Protein AF-A0A8J8E9L4-F1 (afdb_monomer)

Structure (mmCIF, N/CA/C/O backbone):
data_AF-A0A8J8E9L4-F1
#
_entry.id   AF-A0A8J8E9L4-F1
#
loop_
_atom_site.group_PDB
_atom_site.id
_atom_site.type_symbol
_atom_site.label_atom_id
_atom_site.label_alt_id
_atom_site.label_comp_id
_atom_site.label_asym_id
_atom_site.label_entity_id
_atom_site.label_seq_id
_atom_site.pdbx_PDB_ins_code
_atom_site.Cartn_x
_atom_site.Cartn_y
_atom_site.Cartn_z
_atom_site.occupancy
_atom_site.B_iso_or_equiv
_atom_site.auth_seq_id
_atom_site.auth_comp_id
_atom_site.auth_asym_id
_atom_site.auth_atom_id
_atom_site.pdbx_PDB_model_num
ATOM 1 N N . MET A 1 1 ? 10.374 -22.048 -19.621 1.00 51.06 1 MET A N 1
ATOM 2 C CA . MET A 1 1 ? 9.325 -21.232 -20.265 1.00 51.06 1 MET A CA 1
ATOM 3 C C . MET A 1 1 ? 8.017 -21.918 -19.949 1.00 51.06 1 MET A C 1
ATOM 5 O O . MET A 1 1 ? 7.692 -22.909 -20.595 1.00 51.06 1 MET A O 1
ATOM 9 N N . SER A 1 2 ? 7.329 -21.429 -18.918 1.00 46.16 2 SER A N 1
ATOM 10 C CA . SER A 1 2 ? 6.309 -22.203 -18.204 1.00 46.16 2 SER A CA 1
ATOM 11 C C . SER A 1 2 ? 5.172 -22.727 -19.086 1.00 46.16 2 SER A C 1
ATOM 13 O O . SER A 1 2 ? 4.620 -22.001 -19.919 1.00 46.16 2 SER A O 1
ATOM 15 N N . GLY A 1 3 ? 4.795 -23.989 -18.862 1.00 51.12 3 GLY A N 1
ATOM 16 C CA . GLY A 1 3 ? 3.640 -24.654 -19.478 1.00 51.12 3 GLY A CA 1
ATOM 17 C C . GLY A 1 3 ? 2.286 -24.258 -18.875 1.00 51.12 3 GLY A C 1
ATOM 18 O O . GLY A 1 3 ? 1.341 -25.035 -18.948 1.00 51.12 3 GLY A O 1
ATOM 19 N N . ARG A 1 4 ? 2.175 -23.089 -18.225 1.00 62.59 4 ARG A N 1
ATOM 20 C CA . ARG A 1 4 ? 0.913 -22.635 -17.621 1.00 62.59 4 ARG A CA 1
ATOM 21 C C . ARG A 1 4 ? -0.085 -22.228 -18.702 1.00 62.59 4 ARG A C 1
ATOM 23 O O . ARG A 1 4 ? 0.210 -21.355 -19.515 1.00 62.59 4 ARG A O 1
ATOM 30 N N . GLU A 1 5 ? -1.276 -22.817 -18.646 1.00 61.75 5 GLU A N 1
ATOM 31 C CA . GLU A 1 5 ? -2.374 -22.572 -19.590 1.00 61.75 5 GLU A CA 1
ATOM 32 C C . GLU A 1 5 ? -2.906 -21.127 -19.506 1.00 61.75 5 GLU A C 1
ATOM 34 O O . GLU A 1 5 ? -3.254 -20.536 -20.525 1.00 61.75 5 GLU A O 1
ATOM 39 N N . LYS A 1 6 ? -2.878 -20.516 -18.307 1.00 82.75 6 LYS A N 1
ATOM 40 C CA . LYS A 1 6 ? -3.233 -19.106 -18.076 1.00 82.75 6 LYS A CA 1
ATOM 41 C C . LYS A 1 6 ? -2.353 -18.465 -16.999 1.00 82.75 6 LYS A C 1
ATOM 43 O O . LYS A 1 6 ? -2.368 -18.880 -15.842 1.00 82.75 6 LYS A O 1
ATOM 48 N N . ILE A 1 7 ? -1.584 -17.443 -17.371 1.00 89.81 7 ILE A N 1
ATOM 49 C CA . ILE A 1 7 ? -0.640 -16.744 -16.470 1.00 89.81 7 ILE A CA 1
ATOM 50 C C . ILE A 1 7 ? -1.226 -15.472 -15.845 1.00 89.81 7 ILE A C 1
ATOM 52 O O . ILE A 1 7 ? -0.725 -15.003 -14.825 1.00 89.81 7 ILE A O 1
ATOM 56 N N . SER A 1 8 ? -2.253 -14.899 -16.472 1.00 95.44 8 SER A N 1
ATOM 57 C CA . SER A 1 8 ? -2.811 -13.585 -16.161 1.00 95.44 8 SER A CA 1
ATOM 58 C C . SER A 1 8 ? -4.282 -13.542 -16.569 1.00 95.44 8 SER A C 1
ATOM 60 O O . SER A 1 8 ? -4.692 -14.213 -17.512 1.00 95.44 8 SER A O 1
ATOM 62 N N . MET A 1 9 ? -5.099 -12.767 -15.860 1.00 94.31 9 MET A N 1
ATOM 63 C CA . MET A 1 9 ? -6.442 -12.400 -16.314 1.00 94.31 9 MET A CA 1
ATOM 64 C C . MET A 1 9 ? -6.405 -11.246 -17.327 1.00 94.31 9 MET A C 1
ATOM 66 O O . MET A 1 9 ? -7.307 -11.112 -18.153 1.00 94.31 9 MET A O 1
ATOM 70 N N . ASP A 1 10 ? -5.347 -10.440 -17.287 1.00 96.19 10 ASP A N 1
ATOM 71 C CA . ASP A 1 10 ? -5.142 -9.308 -18.176 1.00 96.19 10 ASP A CA 1
ATOM 72 C C . ASP A 1 10 ? -4.486 -9.710 -19.507 1.00 96.19 10 ASP A C 1
ATOM 74 O O . ASP A 1 10 ? -3.372 -10.246 -19.528 1.00 96.19 10 ASP A O 1
ATOM 78 N N . LYS A 1 11 ? -5.158 -9.360 -20.612 1.00 95.12 11 LYS A N 1
ATOM 79 C CA . LYS A 1 11 ? -4.751 -9.661 -21.994 1.00 95.12 11 LYS A CA 1
ATOM 80 C C . LYS A 1 11 ? -3.450 -8.966 -22.403 1.00 95.12 11 LYS A C 1
ATOM 82 O O . LYS A 1 11 ? -2.670 -9.551 -23.151 1.00 95.12 11 LYS A O 1
ATOM 87 N N . ALA A 1 12 ? -3.203 -7.741 -21.927 1.00 96.81 12 ALA A N 1
ATOM 88 C CA . ALA A 1 12 ? -1.974 -7.015 -22.258 1.00 96.81 12 ALA A CA 1
ATOM 89 C C . ALA A 1 12 ? -0.740 -7.736 -21.694 1.00 96.81 12 ALA A C 1
ATOM 91 O O . ALA A 1 12 ? 0.265 -7.908 -22.383 1.00 96.81 12 ALA A O 1
ATOM 92 N N . THR A 1 13 ? -0.850 -8.227 -20.458 1.00 96.25 13 THR A N 1
ATOM 93 C CA . THR A 1 13 ? 0.183 -9.038 -19.804 1.00 96.25 13 THR A CA 1
ATOM 94 C C . THR A 1 13 ? 0.413 -10.364 -20.536 1.00 96.25 13 THR A C 1
ATOM 96 O O . THR A 1 13 ? 1.562 -10.739 -20.765 1.00 96.25 13 THR A O 1
ATOM 99 N N . GLU A 1 14 ? -0.647 -11.063 -20.961 1.00 95.00 14 GLU A N 1
ATOM 100 C CA . GLU A 1 14 ? -0.512 -12.301 -21.750 1.00 95.00 14 GLU A CA 1
ATOM 101 C C . GLU A 1 14 ? 0.207 -12.071 -23.087 1.00 95.00 14 GLU A C 1
ATOM 103 O O . GLU A 1 14 ? 1.055 -12.874 -23.489 1.00 95.00 14 GLU A O 1
ATOM 108 N N . GLU A 1 15 ? -0.098 -10.962 -23.766 1.00 96.12 15 GLU A N 1
ATOM 109 C CA . GLU A 1 15 ? 0.581 -10.571 -24.998 1.00 96.12 15 GLU A CA 1
ATOM 110 C C . GLU A 1 15 ? 2.075 -10.313 -24.765 1.00 96.12 15 GLU A C 1
ATOM 112 O O . GLU A 1 15 ? 2.912 -10.855 -25.492 1.00 96.12 15 GLU A O 1
ATOM 117 N N . MET A 1 16 ? 2.423 -9.536 -23.735 1.00 97.06 16 MET A N 1
ATOM 118 C CA . MET A 1 16 ? 3.823 -9.226 -23.430 1.00 97.06 16 MET A CA 1
ATOM 119 C C . MET A 1 16 ? 4.607 -10.443 -22.952 1.00 97.06 16 MET A C 1
ATOM 121 O O . MET A 1 16 ? 5.779 -10.572 -23.291 1.00 97.06 16 MET A O 1
ATOM 125 N N . PHE A 1 17 ? 3.982 -11.387 -22.253 1.00 92.94 17 PHE A N 1
ATOM 126 C CA . PHE A 1 17 ? 4.651 -12.638 -21.907 1.00 92.94 17 PHE A CA 1
ATOM 127 C C . PHE A 1 17 ? 4.903 -13.527 -23.129 1.00 92.94 17 PHE A C 1
ATOM 129 O O . PHE A 1 17 ? 5.973 -14.122 -23.252 1.00 92.94 17 PHE A O 1
ATOM 136 N N . ARG A 1 18 ? 3.952 -13.616 -24.072 1.00 94.75 18 ARG A N 1
ATOM 137 C CA . ARG A 1 18 ? 4.194 -14.314 -25.348 1.00 94.75 18 ARG A CA 1
ATOM 138 C C . ARG A 1 18 ? 5.379 -13.686 -26.078 1.00 94.75 18 ARG A C 1
ATOM 140 O O . ARG A 1 18 ? 6.279 -14.399 -26.511 1.00 94.75 18 ARG A O 1
ATOM 147 N N . ARG A 1 19 ? 5.419 -12.357 -26.111 1.00 96.50 19 ARG A N 1
ATOM 148 C CA . ARG A 1 19 ? 6.524 -11.600 -26.689 1.00 96.50 19 ARG A CA 1
ATOM 149 C C . ARG A 1 19 ? 7.857 -11.833 -25.970 1.00 96.50 19 ARG A C 1
ATOM 151 O O . ARG A 1 19 ? 8.879 -11.984 -26.630 1.00 96.50 19 ARG A O 1
ATOM 158 N N . ALA A 1 20 ? 7.866 -11.898 -24.640 1.00 96.94 20 ALA A N 1
ATOM 159 C CA . ALA A 1 20 ? 9.065 -12.221 -23.866 1.00 96.94 20 ALA A CA 1
ATOM 160 C C . ALA A 1 20 ? 9.658 -13.568 -24.305 1.00 96.94 20 ALA A C 1
ATOM 162 O O . ALA A 1 20 ? 10.861 -13.669 -24.532 1.00 96.94 20 ALA A O 1
ATOM 163 N N . ARG A 1 21 ? 8.797 -14.571 -24.533 1.00 93.94 21 ARG A N 1
ATOM 164 C CA . ARG A 1 21 ? 9.195 -15.889 -25.052 1.00 93.94 21 ARG A CA 1
ATOM 165 C C . ARG A 1 21 ? 9.747 -15.825 -26.477 1.00 93.94 21 ARG A C 1
ATOM 167 O O . ARG A 1 21 ? 10.783 -16.431 -26.739 1.00 93.94 21 ARG A O 1
ATOM 174 N N . GLU A 1 22 ? 9.109 -15.065 -27.370 1.00 96.06 22 GLU A N 1
ATOM 175 C CA . GLU A 1 22 ? 9.602 -14.817 -28.739 1.00 96.06 22 GLU A CA 1
ATOM 176 C C . GLU A 1 22 ? 11.015 -14.202 -28.725 1.00 96.06 22 GLU A C 1
ATOM 178 O O . GLU A 1 22 ? 11.884 -14.616 -29.490 1.00 96.06 22 GLU A O 1
ATOM 183 N N . LEU A 1 23 ? 11.261 -13.261 -27.807 1.00 96.62 23 LEU A N 1
ATOM 184 C CA . LEU A 1 23 ? 12.542 -12.568 -27.642 1.00 96.62 23 LEU A CA 1
ATOM 185 C C . LEU A 1 23 ? 13.544 -13.309 -26.741 1.00 96.62 23 LEU A C 1
ATOM 187 O O . LEU A 1 23 ? 14.669 -12.839 -26.582 1.00 96.62 23 LEU A O 1
ATOM 191 N N . ARG A 1 24 ? 13.156 -14.450 -26.154 1.00 96.69 24 ARG A N 1
ATOM 192 C CA . ARG A 1 24 ? 13.946 -15.214 -25.168 1.00 96.69 24 ARG A CA 1
ATOM 193 C C . ARG A 1 24 ? 14.390 -14.378 -23.959 1.00 96.69 24 ARG A C 1
ATOM 195 O O . ARG A 1 24 ? 15.477 -14.580 -23.424 1.00 96.69 24 ARG A O 1
ATOM 202 N N . ILE A 1 25 ? 13.537 -13.455 -23.527 1.00 97.50 25 ILE A N 1
ATOM 203 C CA . ILE A 1 25 ? 13.739 -12.634 -22.333 1.00 97.50 25 ILE A CA 1
ATOM 204 C C . ILE A 1 25 ? 13.118 -13.365 -21.144 1.00 97.50 25 ILE A C 1
ATOM 206 O O . ILE A 1 25 ? 11.935 -13.704 -21.164 1.00 97.50 25 ILE A O 1
ATOM 210 N N . GLU A 1 26 ? 13.920 -13.615 -20.113 1.00 97.00 26 GLU A N 1
ATOM 211 C CA . GLU A 1 26 ? 13.447 -14.223 -18.872 1.00 97.00 26 GLU A CA 1
ATOM 212 C C . GLU A 1 26 ? 12.568 -13.244 -18.082 1.00 97.00 26 GLU A C 1
ATOM 214 O O . GLU A 1 26 ? 12.940 -12.091 -17.874 1.00 97.00 26 GLU A O 1
ATOM 219 N N . THR A 1 27 ? 11.425 -13.723 -17.590 1.00 97.06 27 THR A N 1
ATOM 220 C CA . THR A 1 27 ? 10.515 -12.948 -16.735 1.00 97.06 27 THR A CA 1
ATOM 221 C C . THR A 1 27 ? 10.414 -13.534 -15.327 1.00 97.06 27 THR A C 1
ATOM 223 O O . THR A 1 27 ? 10.886 -14.639 -15.041 1.00 97.06 27 THR A O 1
ATOM 226 N N . VAL A 1 28 ? 9.716 -12.834 -14.433 1.00 96.81 28 VAL A N 1
ATOM 227 C CA . VAL A 1 28 ? 9.397 -13.299 -13.077 1.00 96.81 28 VAL A CA 1
ATOM 228 C C . VAL A 1 28 ? 8.748 -14.689 -13.037 1.00 96.81 28 VAL A C 1
ATOM 230 O O . VAL A 1 28 ? 9.019 -15.458 -12.113 1.00 96.81 28 VAL A O 1
ATOM 233 N N . TRP A 1 29 ? 7.937 -15.060 -14.035 1.00 95.50 29 TRP A N 1
ATOM 234 C CA . TRP A 1 29 ? 7.318 -16.390 -14.086 1.00 95.50 29 TRP A CA 1
ATOM 235 C C . TRP A 1 29 ? 8.313 -17.489 -14.456 1.00 95.50 29 TRP A C 1
ATOM 237 O O . TRP A 1 29 ? 8.244 -18.577 -13.886 1.00 95.50 29 TRP A O 1
ATOM 247 N N . ASP A 1 30 ? 9.259 -17.210 -15.353 1.00 95.56 30 ASP A N 1
ATOM 248 C CA . ASP A 1 30 ? 10.337 -18.146 -15.685 1.00 95.56 30 ASP A CA 1
ATOM 249 C C . ASP A 1 30 ? 11.270 -18.342 -14.481 1.00 95.56 30 ASP A C 1
ATOM 251 O O . ASP A 1 30 ? 11.644 -19.469 -14.153 1.00 95.56 30 ASP A O 1
ATOM 255 N N . ARG A 1 31 ? 11.575 -17.259 -13.753 1.00 97.31 31 ARG A N 1
ATOM 256 C CA . ARG A 1 31 ? 12.341 -17.332 -12.500 1.00 97.31 31 ARG A CA 1
ATOM 257 C C . ARG A 1 31 ? 11.603 -18.121 -11.421 1.00 97.31 31 ARG A C 1
ATOM 259 O O . ARG A 1 31 ? 12.235 -18.895 -10.707 1.00 97.31 31 ARG A O 1
ATOM 266 N N . LEU A 1 32 ? 10.280 -17.975 -11.306 1.00 96.44 32 LEU A N 1
ATOM 267 C CA . LEU A 1 32 ? 9.481 -18.787 -10.384 1.00 96.44 32 LEU A CA 1
ATOM 268 C C . LEU A 1 32 ? 9.516 -20.273 -10.762 1.00 96.44 32 LEU A C 1
ATOM 270 O O . LEU A 1 32 ? 9.676 -21.103 -9.874 1.00 96.44 32 LEU A O 1
ATOM 274 N N . GLU A 1 33 ? 9.381 -20.609 -12.047 1.00 95.19 33 GLU A N 1
ATOM 275 C CA . GLU A 1 33 ? 9.470 -21.992 -12.536 1.00 95.19 33 GLU A CA 1
ATOM 276 C C . GLU A 1 33 ? 10.820 -22.622 -12.157 1.00 95.19 33 GLU A C 1
ATOM 278 O O . GLU A 1 33 ? 10.853 -23.712 -11.593 1.00 95.19 33 GLU A O 1
ATOM 283 N N . LYS A 1 34 ? 11.928 -21.895 -12.350 1.00 96.88 34 LYS A N 1
ATOM 284 C CA . LYS A 1 34 ? 13.275 -22.343 -11.946 1.00 96.88 34 LYS A CA 1
ATOM 285 C C . LYS A 1 34 ? 13.445 -22.525 -10.435 1.00 96.88 34 LYS A C 1
ATOM 287 O O . LYS A 1 34 ? 14.305 -23.285 -10.005 1.00 96.88 34 LYS A O 1
ATOM 292 N N . GLN A 1 35 ? 12.653 -21.822 -9.630 1.00 97.69 35 GLN A N 1
ATOM 293 C CA . GLN A 1 35 ? 12.654 -21.940 -8.170 1.00 97.69 35 GLN A CA 1
ATOM 294 C C . GLN A 1 35 ? 11.790 -23.107 -7.665 1.00 97.69 35 GLN A C 1
ATOM 296 O O . GLN A 1 35 ? 11.751 -23.346 -6.458 1.00 97.69 35 GLN A O 1
ATOM 301 N N . GLN A 1 36 ? 11.058 -23.812 -8.538 1.00 95.75 36 GLN A N 1
ATOM 302 C CA . GLN A 1 36 ? 10.194 -24.922 -8.140 1.00 95.75 36 GLN A CA 1
ATOM 303 C C . GLN A 1 36 ? 10.910 -26.286 -8.223 1.00 95.75 36 GLN A C 1
ATOM 305 O O . GLN A 1 36 ? 11.605 -26.548 -9.202 1.00 95.75 36 GLN A O 1
ATOM 310 N N . PRO A 1 37 ? 10.698 -27.184 -7.235 1.00 96.56 37 PRO A N 1
ATOM 311 C CA . PRO A 1 37 ? 9.965 -26.965 -5.983 1.00 96.56 37 PRO A CA 1
ATOM 312 C C . PRO A 1 37 ? 10.749 -26.084 -4.990 1.00 96.56 37 PRO A C 1
ATOM 314 O O . PRO A 1 37 ? 11.925 -26.315 -4.723 1.00 96.56 37 PRO A O 1
ATOM 317 N N . GLN A 1 38 ? 10.073 -25.092 -4.399 1.00 97.56 38 GLN A N 1
ATOM 318 C CA . GLN A 1 38 ? 10.670 -24.218 -3.380 1.00 97.56 38 GLN A CA 1
ATOM 319 C C . GLN A 1 38 ? 10.913 -24.978 -2.060 1.00 97.56 38 GLN A C 1
ATOM 321 O O . GLN A 1 38 ? 10.255 -25.978 -1.770 1.00 97.56 38 GLN A O 1
ATOM 326 N N . CYS A 1 39 ? 11.818 -24.472 -1.213 1.00 97.56 39 CYS A N 1
ATOM 327 C CA . CYS A 1 39 ? 12.149 -25.082 0.081 1.00 97.56 39 CYS A CA 1
ATOM 328 C C . CYS A 1 39 ? 10.927 -25.203 1.016 1.00 97.56 39 CYS A C 1
ATOM 330 O O . CYS A 1 39 ? 10.389 -24.198 1.488 1.00 97.56 39 CYS A O 1
ATOM 332 N N . GLY A 1 40 ? 10.546 -26.438 1.363 1.00 96.62 40 GLY A N 1
ATOM 333 C CA . GLY A 1 40 ? 9.404 -26.719 2.242 1.00 96.62 40 GLY A CA 1
ATOM 334 C C . GLY A 1 40 ? 9.537 -26.140 3.656 1.00 96.62 40 GLY A C 1
ATOM 335 O O . GLY A 1 40 ? 8.565 -25.621 4.196 1.00 96.62 40 GLY A O 1
ATOM 336 N N . TYR A 1 41 ? 10.741 -26.137 4.245 1.00 97.81 41 TYR A N 1
ATOM 337 C CA . TYR A 1 41 ? 10.963 -25.532 5.568 1.00 97.81 41 TYR A CA 1
ATOM 338 C C . TYR A 1 41 ? 10.712 -24.022 5.560 1.00 97.81 41 TYR A C 1
ATOM 340 O O . TYR A 1 41 ? 10.132 -23.499 6.506 1.00 97.81 41 TYR A O 1
ATOM 348 N N . GLY A 1 42 ? 11.127 -23.328 4.494 1.00 97.00 42 GLY A N 1
ATOM 349 C CA . GLY A 1 42 ? 10.878 -21.896 4.329 1.00 97.00 42 GLY A CA 1
ATOM 350 C C . GLY A 1 42 ? 9.392 -21.597 4.138 1.00 97.00 42 GLY A C 1
ATOM 351 O O . GLY A 1 42 ? 8.857 -20.723 4.810 1.00 97.00 42 GLY A O 1
ATOM 352 N N . LEU A 1 43 ? 8.704 -22.380 3.299 1.00 96.56 43 LEU A N 1
ATOM 353 C CA . LEU A 1 43 ? 7.259 -22.246 3.075 1.00 96.56 43 LEU A CA 1
ATOM 354 C C . LEU A 1 43 ? 6.424 -22.475 4.344 1.00 96.56 43 LEU A C 1
ATOM 356 O O . LEU A 1 43 ? 5.364 -21.878 4.486 1.00 96.56 43 LEU A O 1
ATOM 360 N N . LEU A 1 44 ? 6.896 -23.318 5.266 1.00 97.62 44 LEU A N 1
ATOM 361 C CA . LEU A 1 44 ? 6.241 -23.570 6.554 1.00 97.62 44 LEU A CA 1
ATOM 362 C C . LEU A 1 44 ? 6.691 -22.609 7.670 1.00 97.62 44 LEU A C 1
ATOM 364 O O . LEU A 1 44 ? 6.112 -22.644 8.753 1.00 97.62 44 LEU A O 1
ATOM 368 N N . GLY A 1 45 ? 7.721 -21.786 7.441 1.00 97.94 45 GLY A N 1
ATOM 369 C CA . GLY A 1 45 ? 8.308 -20.907 8.461 1.00 97.94 45 GLY A CA 1
ATOM 370 C C . GLY A 1 45 ? 9.209 -21.608 9.483 1.00 97.94 45 GLY A C 1
ATOM 371 O O . GLY A 1 45 ? 9.526 -21.025 10.513 1.00 97.94 45 GLY A O 1
ATOM 372 N N . LEU A 1 46 ? 9.641 -22.844 9.217 1.00 98.12 46 LEU A N 1
ATOM 373 C CA . LEU A 1 46 ? 10.379 -23.720 10.144 1.00 98.12 46 LEU A CA 1
ATOM 374 C C . LEU A 1 46 ? 11.910 -23.619 10.035 1.00 98.12 46 LEU A C 1
ATOM 376 O O . LEU A 1 46 ? 12.624 -24.469 10.571 1.00 98.12 46 LEU A O 1
ATOM 380 N N . CYS A 1 47 ? 12.425 -22.616 9.324 1.00 98.25 47 CYS A N 1
ATOM 381 C CA . CYS A 1 47 ? 13.855 -22.330 9.211 1.00 98.25 47 CYS A CA 1
ATOM 382 C C . CYS A 1 47 ? 14.201 -21.066 10.014 1.00 98.25 47 CYS A C 1
ATOM 384 O O . CYS A 1 47 ? 13.534 -20.045 9.862 1.00 98.25 47 CYS A O 1
ATOM 386 N N . CYS A 1 48 ? 15.236 -21.124 10.856 1.00 98.62 48 CYS A N 1
ATOM 387 C CA . CYS A 1 48 ? 15.730 -19.990 11.642 1.00 98.62 48 CYS A CA 1
ATOM 388 C C . CYS A 1 48 ? 17.194 -19.692 11.307 1.00 98.62 48 CYS A C 1
ATOM 390 O O . CYS A 1 48 ? 18.036 -20.595 11.332 1.00 98.62 48 CYS A O 1
ATOM 392 N N . GLN A 1 49 ? 17.491 -18.415 11.051 1.00 98.19 49 GLN A N 1
ATOM 393 C CA . GLN A 1 49 ? 18.824 -17.912 10.694 1.00 98.19 49 GLN A CA 1
ATOM 394 C C . GLN A 1 49 ? 19.271 -16.744 11.591 1.00 98.19 49 GLN A C 1
ATOM 396 O O . GLN A 1 49 ? 20.146 -15.968 11.227 1.00 98.19 49 GLN A O 1
ATOM 401 N N . ASN A 1 50 ? 18.688 -16.610 12.785 1.00 98.44 50 ASN A N 1
ATOM 402 C CA . ASN A 1 50 ? 18.910 -15.437 13.639 1.00 98.44 50 ASN A CA 1
ATOM 403 C C . ASN A 1 50 ? 20.255 -15.462 14.400 1.00 98.44 50 ASN A C 1
ATOM 405 O O . ASN A 1 50 ? 20.523 -14.536 15.159 1.00 98.44 50 ASN A O 1
ATOM 409 N N . CYS A 1 51 ? 21.082 -16.507 14.253 1.00 98.38 51 CYS A N 1
ATOM 410 C CA . CYS A 1 51 ? 22.424 -16.592 14.842 1.00 98.38 51 CYS A CA 1
ATOM 411 C C . CYS A 1 51 ? 23.314 -17.613 14.105 1.00 98.38 51 CYS A C 1
ATOM 413 O O . CYS A 1 51 ? 22.815 -18.472 13.375 1.00 98.38 51 CYS A O 1
ATOM 415 N N . MET A 1 52 ? 24.624 -17.567 14.364 1.00 98.25 52 MET A N 1
ATOM 416 C CA . MET A 1 52 ? 25.637 -18.409 13.703 1.00 98.25 52 MET A CA 1
ATOM 417 C C . MET A 1 52 ? 25.725 -19.855 14.223 1.00 98.25 52 MET A C 1
ATOM 419 O O . MET A 1 52 ? 26.462 -20.650 13.658 1.00 98.25 52 MET A O 1
ATOM 423 N N . MET A 1 53 ? 24.969 -20.228 15.266 1.00 98.38 53 MET A N 1
ATOM 424 C CA . MET A 1 53 ? 24.804 -21.647 15.634 1.00 98.38 53 MET A CA 1
ATOM 425 C C . MET A 1 53 ? 23.921 -22.406 14.629 1.00 98.38 53 MET A C 1
ATOM 427 O O . MET A 1 53 ? 23.937 -23.633 14.591 1.00 98.38 53 MET A O 1
ATOM 431 N N . GLY A 1 54 ? 23.082 -21.680 13.880 1.00 96.50 54 GLY A N 1
ATOM 432 C CA . GLY A 1 54 ? 22.246 -22.227 12.816 1.00 96.50 54 GLY A CA 1
ATOM 433 C C . GLY A 1 54 ? 22.990 -22.371 11.477 1.00 96.50 54 GLY A C 1
ATOM 434 O O . GLY A 1 54 ? 24.216 -22.369 11.452 1.00 96.50 54 GLY A O 1
ATOM 435 N N . PRO A 1 55 ? 22.260 -22.475 10.347 1.00 97.56 55 PRO A N 1
ATOM 436 C CA . PRO A 1 55 ? 20.802 -22.413 10.231 1.00 97.56 55 PRO A CA 1
ATOM 437 C C . PRO A 1 55 ? 20.113 -23.626 10.873 1.00 97.56 55 PRO A C 1
ATOM 439 O O . PRO A 1 55 ? 20.501 -24.770 10.656 1.00 97.56 55 PRO A O 1
ATOM 442 N N . CYS A 1 56 ? 19.056 -23.383 11.651 1.00 98.50 56 CYS A N 1
ATOM 443 C CA . CYS A 1 56 ? 18.249 -24.446 12.259 1.00 98.50 56 CYS A CA 1
ATOM 444 C C . CYS A 1 56 ? 17.001 -24.718 11.412 1.00 98.50 56 CYS A C 1
ATOM 446 O O . CYS A 1 56 ? 16.327 -23.779 10.994 1.00 98.50 56 CYS A O 1
ATOM 448 N N . ARG A 1 57 ? 16.654 -25.993 11.212 1.00 98.12 57 ARG A N 1
ATOM 449 C CA . ARG A 1 57 ? 15.397 -26.432 10.583 1.00 98.12 57 ARG A CA 1
ATOM 450 C C . ARG A 1 57 ? 14.645 -27.312 11.564 1.00 98.12 57 ARG A C 1
ATOM 452 O O . ARG A 1 57 ? 15.272 -28.188 12.142 1.00 98.12 57 ARG A O 1
ATOM 459 N N . ILE A 1 58 ? 13.342 -27.108 11.728 1.00 97.88 58 ILE A N 1
ATOM 460 C CA . ILE A 1 58 ? 12.497 -27.983 12.554 1.00 97.88 58 ILE A CA 1
ATOM 461 C C . ILE A 1 58 ? 11.771 -28.982 11.662 1.00 97.88 58 ILE A C 1
ATOM 463 O O . ILE A 1 58 ? 11.211 -28.603 10.633 1.00 97.88 58 ILE A O 1
ATOM 467 N N . ASN A 1 59 ? 11.781 -30.257 12.045 1.00 95.69 59 ASN A N 1
ATOM 468 C CA . ASN A 1 59 ? 11.093 -31.306 11.303 1.00 95.69 59 ASN A CA 1
ATOM 469 C C . ASN A 1 59 ? 9.559 -31.149 11.433 1.00 95.69 59 ASN A C 1
ATOM 471 O O . ASN A 1 59 ? 9.034 -31.263 12.543 1.00 95.69 59 ASN A O 1
ATOM 475 N N . PRO A 1 60 ? 8.815 -30.924 10.330 1.00 90.94 60 PRO A N 1
ATOM 476 C CA . PRO A 1 60 ? 7.364 -30.732 10.385 1.00 90.94 60 PRO A CA 1
ATOM 477 C C . PRO A 1 60 ? 6.578 -32.012 10.714 1.00 90.94 60 PRO A C 1
ATOM 479 O O . PRO A 1 60 ? 5.402 -31.928 11.060 1.00 90.94 60 PRO A O 1
ATOM 482 N N . PHE A 1 61 ? 7.199 -33.193 10.613 1.00 90.44 61 PHE A N 1
ATOM 483 C CA . PHE A 1 61 ? 6.541 -34.497 10.766 1.00 90.44 61 PHE A CA 1
ATOM 484 C C . PHE A 1 61 ? 6.625 -35.071 12.190 1.00 90.44 61 PHE A C 1
ATOM 486 O O . PHE A 1 61 ? 6.282 -36.228 12.413 1.00 90.44 61 PHE A O 1
ATOM 493 N N . GLY A 1 62 ? 7.095 -34.287 13.165 1.00 80.25 62 GLY A N 1
ATOM 494 C CA . GLY A 1 62 ? 7.175 -34.708 14.569 1.00 80.25 62 GLY A CA 1
ATOM 495 C C . GLY A 1 62 ? 8.376 -35.596 14.919 1.00 80.25 62 GLY A C 1
ATOM 496 O O . GLY A 1 62 ? 8.506 -36.001 16.075 1.00 80.25 62 GLY A O 1
ATOM 497 N N . GLY A 1 63 ? 9.267 -35.868 13.959 1.00 88.56 63 GLY A N 1
ATOM 498 C CA . GLY A 1 63 ? 10.588 -36.459 14.200 1.00 88.56 63 GLY A CA 1
ATOM 499 C C . GLY A 1 63 ? 11.622 -35.430 14.677 1.00 88.56 63 GLY A C 1
ATOM 500 O O . GLY A 1 63 ? 11.306 -34.255 14.861 1.00 88.56 63 GLY A O 1
ATOM 501 N N . GLU A 1 64 ? 12.872 -35.856 14.854 1.00 93.69 64 GLU A N 1
ATOM 502 C CA . GLU A 1 64 ? 13.982 -34.930 15.113 1.00 93.69 64 GLU A CA 1
ATOM 503 C C . GLU A 1 64 ? 14.430 -34.205 13.824 1.00 93.69 64 GLU A C 1
ATOM 505 O O . GLU A 1 64 ? 14.255 -34.741 12.721 1.00 93.69 64 GLU A O 1
ATOM 510 N N . PRO A 1 65 ? 15.012 -32.994 13.926 1.00 95.69 65 PRO A N 1
ATOM 511 C CA . PRO A 1 65 ? 15.124 -32.169 15.135 1.00 95.69 65 PRO A CA 1
ATOM 512 C C . PRO A 1 65 ? 13.816 -31.424 15.471 1.00 95.69 65 PRO A C 1
ATOM 514 O O . PRO A 1 65 ? 13.199 -30.802 14.601 1.00 95.69 65 PRO A O 1
ATOM 517 N N . LYS A 1 66 ? 13.417 -31.438 16.752 1.00 96.38 66 LYS A N 1
ATOM 518 C CA . LYS A 1 66 ? 12.223 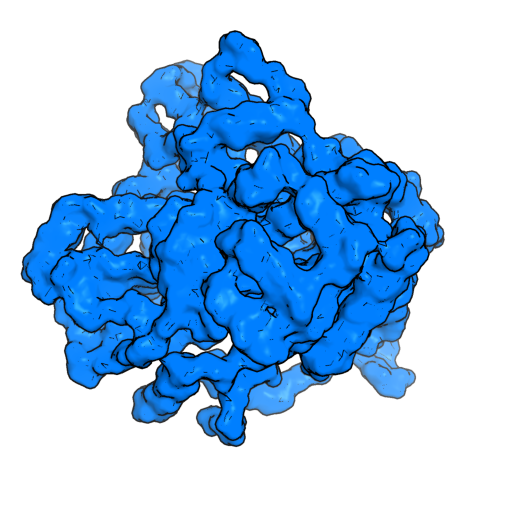-30.714 17.260 1.00 96.38 66 LYS A CA 1
ATOM 519 C C . LYS A 1 66 ? 12.497 -29.285 17.733 1.00 96.38 66 LYS A C 1
ATOM 521 O O . LYS A 1 66 ? 11.565 -28.502 17.926 1.00 96.38 66 LYS A O 1
ATOM 526 N N . LYS A 1 67 ? 13.768 -28.951 17.956 1.00 98.06 67 LYS A N 1
ATOM 527 C CA . LYS A 1 67 ? 14.233 -27.648 18.443 1.00 98.06 67 LYS A CA 1
ATOM 528 C C . LYS A 1 67 ? 15.459 -27.198 17.655 1.00 98.06 67 LYS A C 1
ATOM 530 O O . LYS A 1 67 ? 16.211 -28.024 17.144 1.00 98.06 67 LYS A O 1
ATOM 535 N N . GLY A 1 68 ? 15.666 -25.886 17.572 1.00 98.12 68 GLY A N 1
ATOM 536 C CA . GLY A 1 68 ? 16.951 -25.329 17.152 1.00 98.12 68 GLY A CA 1
ATOM 537 C C . GLY A 1 68 ? 18.026 -25.537 18.223 1.00 98.12 68 GLY A C 1
ATOM 538 O O . GLY A 1 68 ? 17.710 -25.912 19.351 1.00 98.12 68 GLY A O 1
ATOM 539 N N . VAL A 1 69 ? 19.284 -25.222 17.900 1.00 98.56 69 VAL A N 1
ATOM 540 C CA . VAL A 1 69 ? 20.429 -25.379 18.825 1.00 98.56 69 VAL A CA 1
ATOM 541 C C . VAL A 1 69 ? 20.204 -24.640 20.151 1.00 98.56 69 VAL A C 1
ATOM 543 O O . VAL A 1 69 ? 20.473 -25.182 21.214 1.00 98.56 69 VAL A O 1
ATOM 546 N N . CYS A 1 70 ? 19.618 -23.439 20.110 1.00 98.12 70 CYS A N 1
ATOM 547 C CA . CYS A 1 70 ? 19.292 -22.657 21.309 1.00 98.12 70 CYS A CA 1
ATOM 548 C C . CYS A 1 70 ? 18.040 -23.153 22.067 1.00 98.12 70 CYS A C 1
ATOM 550 O O . CYS A 1 70 ? 17.540 -22.457 22.944 1.00 98.12 70 CYS A O 1
ATOM 552 N N . GLY A 1 71 ? 17.446 -24.280 21.666 1.00 98.25 71 GLY A N 1
ATOM 553 C CA . GLY A 1 71 ? 16.229 -24.832 22.265 1.00 98.25 71 GLY A CA 1
ATOM 554 C C . GLY A 1 71 ? 14.906 -24.254 21.744 1.00 98.25 71 GLY A C 1
ATOM 555 O O . GLY A 1 71 ? 13.847 -24.689 22.196 1.00 98.25 71 GLY A O 1
ATOM 556 N N . ALA A 1 72 ? 14.924 -23.316 20.790 1.00 98.44 72 ALA A N 1
ATOM 557 C CA . ALA A 1 72 ? 13.697 -22.724 20.253 1.00 98.44 72 ALA A CA 1
ATOM 558 C C . ALA A 1 72 ? 12.848 -23.741 19.473 1.00 98.44 72 ALA A C 1
ATOM 560 O O . ALA A 1 72 ? 13.375 -24.480 18.639 1.00 98.44 72 ALA A O 1
ATOM 561 N N . THR A 1 73 ? 11.538 -23.744 19.723 1.00 97.94 73 THR A N 1
ATOM 562 C CA . THR A 1 73 ? 10.561 -24.638 19.084 1.00 97.94 73 THR A CA 1
ATOM 563 C C . THR A 1 73 ? 10.097 -24.107 17.724 1.00 97.94 73 THR A C 1
ATOM 565 O O . THR A 1 73 ? 10.432 -22.984 17.333 1.00 97.94 73 THR A O 1
ATOM 568 N N . ALA A 1 74 ? 9.293 -24.907 17.012 1.00 98.19 74 ALA A N 1
ATOM 569 C CA . ALA A 1 74 ? 8.600 -24.485 15.795 1.00 98.19 74 ALA A CA 1
ATOM 570 C C . ALA A 1 74 ? 7.811 -23.181 15.999 1.00 98.19 74 ALA A C 1
ATOM 572 O O . ALA A 1 74 ? 8.021 -22.233 15.248 1.00 98.19 74 ALA A O 1
ATOM 573 N N . ASP A 1 75 ? 6.972 -23.101 17.037 1.00 98.38 75 ASP A N 1
ATOM 574 C CA . ASP A 1 75 ? 6.122 -21.930 17.282 1.00 98.38 75 ASP A CA 1
ATOM 575 C C . ASP A 1 75 ? 6.946 -20.672 17.578 1.00 98.38 75 ASP A C 1
ATOM 577 O O . ASP A 1 75 ? 6.680 -19.615 17.011 1.00 98.38 75 ASP A O 1
ATOM 581 N N . THR A 1 76 ? 8.011 -20.782 18.378 1.00 98.56 76 THR A N 1
ATOM 582 C CA . THR A 1 76 ? 8.918 -19.656 18.642 1.00 98.56 76 THR A CA 1
ATOM 583 C C . THR A 1 76 ? 9.651 -19.199 17.375 1.00 98.56 76 THR A C 1
ATOM 585 O O . THR A 1 76 ? 9.884 -18.009 17.179 1.00 98.56 76 THR A O 1
ATOM 588 N N . ILE A 1 77 ? 10.083 -20.120 16.508 1.00 98.81 77 ILE A N 1
ATOM 589 C CA . ILE A 1 77 ? 10.737 -19.763 15.236 1.00 98.81 77 ILE A CA 1
ATOM 590 C C . ILE A 1 77 ? 9.741 -19.071 14.304 1.00 98.81 77 ILE A C 1
ATOM 592 O O . ILE A 1 77 ? 10.033 -17.990 13.798 1.00 98.81 77 ILE A O 1
ATOM 596 N N . VAL A 1 78 ? 8.555 -19.651 14.137 1.00 98.81 78 VAL A N 1
ATOM 597 C CA . VAL A 1 78 ? 7.514 -19.126 13.254 1.00 98.81 78 VAL A CA 1
ATOM 598 C C . VAL A 1 78 ? 7.028 -17.753 13.717 1.00 98.81 78 VAL A C 1
ATOM 600 O O . VAL A 1 78 ? 6.952 -16.840 12.900 1.00 98.81 78 VAL A O 1
ATOM 603 N N . ALA A 1 79 ? 6.771 -17.563 15.015 1.00 98.81 79 ALA A N 1
ATOM 604 C CA . ALA A 1 79 ? 6.342 -16.274 15.555 1.00 98.81 79 ALA A CA 1
ATOM 605 C C . ALA A 1 79 ? 7.413 -15.185 15.376 1.00 98.81 79 ALA A C 1
ATOM 607 O O . ALA A 1 79 ? 7.087 -14.060 15.005 1.00 98.81 79 ALA A O 1
ATOM 608 N N . ARG A 1 80 ? 8.702 -15.515 15.561 1.00 98.88 80 ARG A N 1
ATOM 609 C CA . ARG A 1 80 ? 9.799 -14.563 15.316 1.00 98.88 80 ARG A CA 1
ATOM 610 C C . ARG A 1 80 ? 9.933 -14.205 13.840 1.00 98.88 80 ARG A C 1
ATOM 612 O O . ARG A 1 80 ? 10.130 -13.036 13.522 1.00 98.88 80 ARG A O 1
ATOM 619 N N . ASN A 1 81 ? 9.818 -15.192 12.953 1.00 98.81 81 ASN A N 1
ATOM 620 C CA . ASN A 1 81 ? 9.852 -14.968 11.510 1.00 98.81 81 ASN A CA 1
ATOM 621 C C . ASN A 1 81 ? 8.689 -14.063 11.078 1.00 98.81 81 ASN A C 1
ATOM 623 O O . ASN A 1 81 ? 8.914 -13.077 10.383 1.00 98.81 81 ASN A O 1
ATOM 627 N N . PHE A 1 82 ? 7.474 -14.336 11.564 1.00 98.75 82 PHE A N 1
ATOM 628 C CA . PHE A 1 82 ? 6.300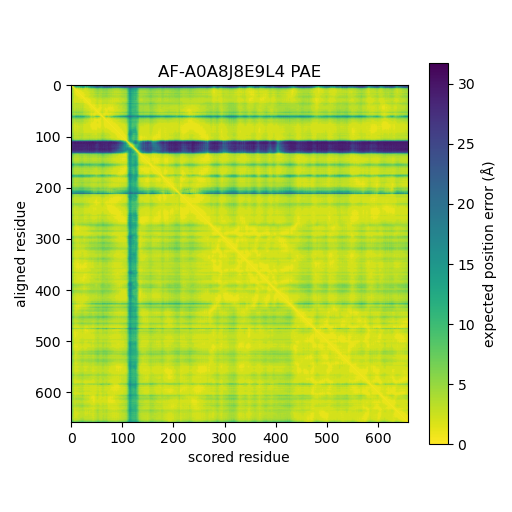 -13.504 11.304 1.00 98.75 82 PHE A CA 1
ATOM 629 C C . PHE A 1 82 ? 6.485 -12.068 11.817 1.00 98.75 82 PHE A C 1
ATOM 631 O O . PHE A 1 82 ? 6.278 -11.122 11.060 1.00 98.75 82 PHE A O 1
ATOM 638 N N . LEU A 1 83 ? 6.955 -11.893 13.059 1.00 98.88 83 LEU A N 1
ATOM 639 C CA . LEU A 1 83 ? 7.212 -10.569 13.630 1.00 98.88 83 LEU A CA 1
ATOM 640 C C . LEU A 1 83 ? 8.262 -9.786 12.825 1.00 98.88 83 LEU A C 1
ATOM 642 O O . LEU A 1 83 ? 8.085 -8.592 12.603 1.00 98.88 83 LEU A O 1
ATOM 646 N N . ARG A 1 84 ? 9.328 -10.437 12.335 1.00 98.81 84 ARG A N 1
ATOM 647 C CA . ARG A 1 84 ? 10.313 -9.774 11.460 1.00 98.81 84 ARG A CA 1
ATOM 648 C C . ARG A 1 84 ? 9.709 -9.325 10.132 1.00 98.81 84 ARG A C 1
ATOM 650 O O . ARG A 1 84 ? 10.017 -8.222 9.699 1.00 98.81 84 ARG A O 1
ATOM 657 N N . MET A 1 85 ? 8.827 -10.124 9.528 1.00 98.75 85 MET A N 1
ATOM 658 C CA . MET A 1 85 ? 8.121 -9.722 8.304 1.00 98.75 85 MET A CA 1
ATOM 659 C C . MET A 1 85 ? 7.205 -8.516 8.553 1.00 98.75 85 MET A C 1
ATOM 661 O O . MET A 1 85 ? 7.191 -7.580 7.760 1.00 98.75 85 MET A O 1
ATOM 665 N N . VAL A 1 86 ? 6.470 -8.495 9.671 1.00 98.88 86 VAL A N 1
ATOM 666 C CA . VAL A 1 86 ? 5.653 -7.330 10.055 1.00 98.88 86 VAL A CA 1
ATOM 667 C C . VAL A 1 86 ? 6.538 -6.104 10.289 1.00 98.88 86 VAL A C 1
ATOM 669 O O . VAL A 1 86 ? 6.241 -5.037 9.762 1.00 98.88 86 VAL A O 1
ATOM 672 N N . ALA A 1 87 ? 7.655 -6.254 11.006 1.00 98.88 87 ALA A N 1
ATOM 673 C CA . ALA A 1 87 ? 8.586 -5.162 11.280 1.00 98.88 87 ALA A CA 1
ATOM 674 C C . ALA A 1 87 ? 9.231 -4.594 10.007 1.00 98.88 87 ALA A C 1
ATOM 676 O O . ALA A 1 87 ? 9.333 -3.379 9.879 1.00 98.88 87 ALA A O 1
ATOM 677 N N . ALA A 1 88 ? 9.618 -5.441 9.049 1.00 98.81 88 ALA A N 1
ATOM 678 C CA . ALA A 1 88 ? 10.152 -4.998 7.761 1.00 98.81 88 ALA A CA 1
ATOM 679 C C . ALA A 1 88 ? 9.098 -4.249 6.928 1.00 98.81 88 ALA A C 1
ATOM 681 O O . ALA A 1 88 ? 9.391 -3.207 6.341 1.00 98.81 88 ALA A O 1
ATOM 682 N N . GLY A 1 89 ? 7.851 -4.735 6.926 1.00 98.62 89 GLY A N 1
ATOM 683 C CA . GLY A 1 89 ? 6.732 -4.034 6.300 1.00 98.62 89 GLY A CA 1
ATOM 684 C C . GLY A 1 89 ? 6.473 -2.661 6.927 1.00 98.62 89 GLY A C 1
ATOM 685 O O . GLY A 1 89 ? 6.397 -1.668 6.205 1.00 98.62 89 GLY A O 1
ATOM 686 N N . ALA A 1 90 ? 6.414 -2.599 8.259 1.00 98.81 90 ALA A N 1
ATOM 687 C CA . ALA A 1 90 ? 6.242 -1.359 9.010 1.00 98.81 90 ALA A CA 1
ATOM 688 C C . ALA A 1 90 ? 7.410 -0.382 8.800 1.00 98.81 90 ALA A C 1
ATOM 690 O O . ALA A 1 90 ? 7.184 0.814 8.655 1.00 98.81 90 ALA A O 1
ATOM 691 N N . ALA A 1 91 ? 8.651 -0.873 8.725 1.00 98.75 91 ALA A N 1
ATOM 692 C CA . ALA A 1 91 ? 9.830 -0.048 8.465 1.00 98.75 91 ALA A CA 1
ATOM 693 C C . ALA A 1 91 ? 9.776 0.632 7.095 1.00 98.75 91 ALA A C 1
ATOM 695 O O . ALA A 1 91 ? 10.101 1.811 6.984 1.00 98.75 91 ALA A O 1
ATOM 696 N N . ALA A 1 92 ? 9.305 -0.078 6.068 1.00 98.25 92 ALA A N 1
ATOM 697 C CA . ALA A 1 92 ? 9.163 0.487 4.733 1.00 98.25 92 ALA A CA 1
ATOM 698 C C . ALA A 1 92 ? 8.136 1.638 4.683 1.00 98.25 92 ALA A C 1
ATOM 700 O O . ALA A 1 92 ? 8.371 2.634 4.003 1.00 98.25 92 ALA A O 1
ATOM 701 N N . HIS A 1 93 ? 7.020 1.537 5.414 1.00 98.56 93 HIS A N 1
ATOM 702 C CA . HIS A 1 93 ? 6.060 2.642 5.530 1.00 98.56 93 HIS A CA 1
ATOM 703 C C . HIS A 1 93 ? 6.519 3.739 6.504 1.00 98.56 93 HIS A C 1
ATOM 705 O O . HIS A 1 93 ? 6.207 4.908 6.289 1.00 98.56 93 HIS A O 1
ATOM 711 N N . SER A 1 94 ? 7.274 3.383 7.551 1.00 98.31 94 SER A N 1
ATOM 712 C CA . SER A 1 94 ? 7.888 4.341 8.480 1.00 98.31 94 SER A CA 1
ATOM 713 C C . SER A 1 94 ? 8.783 5.315 7.719 1.00 98.31 94 SER A C 1
ATOM 715 O O . SER A 1 94 ? 8.585 6.526 7.788 1.00 98.31 94 SER A O 1
ATOM 717 N N . ASP A 1 95 ? 9.726 4.798 6.931 1.00 96.69 95 ASP A N 1
ATOM 718 C CA . ASP A 1 95 ? 10.690 5.657 6.243 1.00 96.69 95 ASP A CA 1
ATOM 719 C C . ASP A 1 95 ? 10.021 6.558 5.195 1.00 96.69 95 ASP A C 1
ATOM 721 O O . ASP A 1 95 ? 10.316 7.749 5.121 1.00 96.69 95 ASP A O 1
ATOM 725 N N . HIS A 1 96 ? 9.005 6.033 4.500 1.00 96.12 96 HIS A N 1
ATOM 726 C CA . HIS A 1 96 ? 8.140 6.819 3.616 1.00 96.12 96 HIS A CA 1
ATOM 727 C C . HIS A 1 96 ? 7.472 7.978 4.381 1.00 96.12 96 HIS A C 1
ATOM 729 O O . HIS A 1 96 ? 7.620 9.143 4.005 1.00 96.12 96 HIS A O 1
ATOM 735 N N . GLY A 1 97 ? 6.793 7.702 5.500 1.00 97.38 97 GLY A N 1
ATOM 736 C CA . GLY A 1 97 ? 6.173 8.743 6.327 1.00 97.38 97 GLY A CA 1
ATOM 737 C C . GLY A 1 97 ? 7.174 9.780 6.845 1.00 97.38 97 GLY A C 1
ATOM 738 O O . GLY A 1 97 ? 6.873 10.977 6.869 1.00 97.38 97 GLY A O 1
ATOM 739 N N . ARG A 1 98 ? 8.390 9.349 7.197 1.00 96.81 98 ARG A N 1
ATOM 740 C CA . ARG A 1 98 ? 9.470 10.239 7.635 1.00 96.81 98 ARG A CA 1
ATOM 741 C C . ARG A 1 98 ? 9.916 11.170 6.515 1.00 96.81 98 ARG A C 1
ATOM 743 O O . ARG A 1 98 ? 10.024 12.373 6.749 1.00 96.81 98 ARG A O 1
ATOM 750 N N . HIS A 1 99 ? 10.143 10.650 5.308 1.00 94.06 99 HIS A N 1
ATOM 751 C CA . HIS A 1 99 ? 10.527 11.461 4.151 1.00 94.06 99 HIS A CA 1
ATOM 752 C C . HIS A 1 99 ? 9.490 12.544 3.845 1.00 94.06 99 HIS A C 1
ATOM 754 O O . HIS A 1 99 ? 9.855 13.695 3.595 1.00 94.06 99 HIS A O 1
ATOM 760 N N . VAL A 1 100 ? 8.199 12.225 3.946 1.00 95.25 100 VAL A N 1
ATOM 761 C CA . VAL A 1 100 ? 7.122 13.203 3.740 1.00 95.25 100 VAL A CA 1
ATOM 762 C C . VAL A 1 100 ? 7.112 14.261 4.852 1.00 95.25 100 VAL A C 1
ATOM 764 O O . VAL A 1 100 ? 7.028 15.452 4.556 1.00 95.25 100 VAL A O 1
ATOM 767 N N . ALA A 1 101 ? 7.270 13.870 6.122 1.00 95.62 101 ALA A N 1
ATOM 768 C CA . ALA A 1 101 ? 7.343 14.821 7.237 1.00 95.62 101 ALA A CA 1
ATOM 769 C C . ALA A 1 101 ? 8.542 15.783 7.117 1.00 95.62 101 ALA A C 1
ATOM 771 O O . ALA A 1 101 ? 8.407 16.985 7.359 1.00 95.62 101 ALA A O 1
ATOM 772 N N . LEU A 1 102 ? 9.700 15.277 6.683 1.00 93.69 102 LEU A N 1
ATOM 773 C CA . LEU A 1 102 ? 10.885 16.088 6.384 1.00 93.69 102 LEU A CA 1
ATOM 774 C C . LEU A 1 102 ? 10.647 17.024 5.191 1.00 93.69 102 LEU A C 1
ATOM 776 O O . LEU A 1 102 ? 11.036 18.191 5.233 1.00 93.69 102 LEU A O 1
ATOM 780 N N . THR A 1 103 ? 9.956 16.544 4.156 1.00 93.19 103 THR A N 1
ATOM 781 C CA . THR A 1 103 ? 9.581 17.353 2.986 1.00 93.19 103 THR A CA 1
ATOM 782 C C . THR A 1 103 ? 8.629 18.489 3.372 1.00 93.19 103 THR A C 1
ATOM 784 O O . THR A 1 103 ? 8.767 19.598 2.861 1.00 93.19 103 THR A O 1
ATOM 787 N N . LEU A 1 104 ? 7.721 18.274 4.331 1.00 93.56 104 LEU A N 1
ATOM 788 C CA . LEU A 1 104 ? 6.855 19.337 4.849 1.00 93.56 104 LEU A CA 1
ATOM 789 C C . LEU A 1 104 ? 7.646 20.440 5.562 1.00 93.56 104 LEU A C 1
ATOM 791 O O . LEU A 1 104 ? 7.340 21.614 5.374 1.00 93.56 104 LEU A O 1
ATOM 795 N N . LEU A 1 105 ? 8.689 20.096 6.324 1.00 90.75 105 LEU A N 1
ATOM 796 C CA . LEU A 1 105 ? 9.588 21.104 6.903 1.00 90.75 105 LEU A CA 1
ATOM 797 C C . LEU A 1 105 ? 10.367 21.860 5.830 1.00 90.75 105 LEU A C 1
ATOM 799 O O . LEU A 1 105 ? 10.523 23.076 5.932 1.00 90.75 105 LEU A O 1
ATOM 803 N N . LEU A 1 106 ? 10.823 21.155 4.794 1.00 88.88 106 LEU A N 1
ATOM 804 C CA . LEU A 1 106 ? 11.489 21.778 3.658 1.00 88.88 106 LEU A CA 1
ATOM 805 C C . LEU A 1 106 ? 10.559 22.762 2.932 1.00 88.88 106 LEU A C 1
ATOM 807 O O . LEU A 1 106 ? 11.006 23.842 2.555 1.00 88.88 106 LEU A O 1
ATOM 811 N N . ALA A 1 107 ? 9.272 22.442 2.771 1.00 88.88 107 ALA A N 1
ATOM 812 C CA . ALA A 1 107 ? 8.285 23.301 2.107 1.00 88.88 107 ALA A CA 1
ATOM 813 C C . ALA A 1 107 ? 8.048 24.650 2.813 1.00 88.88 107 ALA A C 1
ATOM 815 O O . ALA A 1 107 ? 7.581 25.600 2.193 1.00 88.88 107 ALA A O 1
ATOM 816 N N . VAL A 1 108 ? 8.375 24.749 4.105 1.00 85.06 108 VAL A N 1
ATOM 817 C CA . VAL A 1 108 ? 8.171 25.956 4.930 1.00 85.06 108 VAL A CA 1
ATOM 818 C C . VAL A 1 108 ? 9.474 26.527 5.483 1.00 85.06 108 VAL A C 1
ATOM 820 O O . VAL A 1 108 ? 9.481 27.271 6.471 1.00 85.06 108 VAL A O 1
ATOM 823 N N . LYS A 1 109 ? 10.595 26.163 4.856 1.00 74.00 109 LYS A N 1
ATOM 824 C CA . LYS A 1 109 ? 11.906 26.759 5.105 1.00 74.00 109 LYS A CA 1
ATOM 825 C C . LYS A 1 109 ? 11.873 28.209 4.610 1.00 74.00 109 LYS A C 1
ATOM 827 O O . LYS A 1 109 ? 11.640 28.462 3.433 1.00 74.00 109 LYS A O 1
ATOM 832 N N . GLU A 1 110 ? 12.070 29.164 5.515 1.00 59.31 110 GLU A N 1
ATOM 833 C CA . GLU A 1 110 ? 12.171 30.584 5.161 1.00 59.31 110 GLU A CA 1
ATOM 834 C C . GLU A 1 110 ? 13.504 30.851 4.446 1.00 59.31 110 GLU A C 1
ATOM 836 O O . GLU A 1 110 ? 14.554 30.377 4.881 1.00 59.31 110 GLU A O 1
ATOM 841 N N . ASN A 1 111 ? 13.481 31.653 3.376 1.00 47.09 111 ASN A N 1
ATOM 842 C CA . ASN A 1 111 ? 14.674 32.050 2.609 1.00 47.09 111 ASN A CA 1
ATOM 843 C C . ASN A 1 111 ? 15.568 33.084 3.328 1.00 47.09 111 ASN A C 1
ATOM 845 O O . ASN A 1 111 ? 16.381 33.755 2.696 1.00 47.09 111 ASN A O 1
ATOM 849 N N . GLY A 1 112 ? 15.447 33.236 4.646 1.00 40.22 112 GLY A N 1
ATOM 850 C CA . GLY A 1 112 ? 16.244 34.180 5.422 1.00 40.22 112 GLY A CA 1
ATOM 851 C C . GLY A 1 112 ? 16.244 33.820 6.900 1.00 40.22 112 GLY A C 1
ATOM 852 O O . GLY A 1 112 ? 15.206 33.886 7.545 1.00 40.22 112 GLY A O 1
ATOM 853 N N . GLY A 1 113 ? 17.412 33.444 7.431 1.00 37.47 113 GLY A N 1
ATOM 854 C CA . GLY A 1 113 ? 17.594 33.189 8.865 1.00 37.47 113 GLY A CA 1
ATOM 855 C C . GLY A 1 113 ? 18.582 32.076 9.231 1.00 37.47 113 GLY A C 1
ATOM 856 O O . GLY A 1 113 ? 18.333 31.343 10.181 1.00 37.47 113 GLY A O 1
ATOM 857 N N . THR A 1 114 ? 19.698 31.909 8.513 1.00 42.91 114 THR A N 1
ATOM 858 C CA . THR A 1 114 ? 20.750 30.926 8.861 1.00 42.91 114 THR A CA 1
ATOM 859 C C . THR A 1 114 ? 22.033 31.574 9.383 1.00 42.91 114 THR A C 1
ATOM 861 O O . THR A 1 114 ? 23.131 31.115 9.055 1.00 42.91 114 THR A O 1
ATOM 864 N N . ASP A 1 115 ? 21.915 32.619 10.200 1.00 44.97 115 ASP A N 1
ATOM 865 C CA . ASP A 1 115 ? 23.061 33.172 10.937 1.00 44.97 115 ASP A CA 1
ATOM 866 C C . ASP A 1 115 ? 23.174 32.635 12.371 1.00 44.97 115 ASP A C 1
ATOM 868 O O . ASP A 1 115 ? 24.181 32.881 13.030 1.00 44.97 115 ASP A O 1
ATOM 872 N N . SER A 1 116 ? 22.223 31.812 12.843 1.00 44.31 116 SER A N 1
ATOM 873 C CA . SER A 1 116 ? 22.416 31.054 14.084 1.00 44.31 116 SER A CA 1
ATOM 874 C C . SER A 1 116 ? 23.088 29.692 13.818 1.00 44.31 116 SER A C 1
ATOM 876 O O . SER A 1 116 ? 22.681 28.949 12.912 1.00 44.31 116 SER A O 1
ATOM 878 N N . PRO A 1 117 ? 24.111 29.311 14.606 1.00 43.56 117 PRO A N 1
ATOM 879 C CA . PRO A 1 117 ? 24.723 27.983 14.552 1.00 43.56 117 PRO A CA 1
ATOM 880 C C . PRO A 1 117 ? 23.730 26.838 14.810 1.00 43.56 117 PRO A C 1
ATOM 882 O O . PRO A 1 117 ? 23.925 25.742 14.280 1.00 43.56 117 PRO A O 1
ATOM 885 N N . GLU A 1 118 ? 22.658 27.066 15.581 1.00 42.28 118 GLU A N 1
ATOM 886 C CA . GLU A 1 118 ? 21.609 26.061 15.802 1.00 42.28 118 GLU A CA 1
ATOM 887 C C . GLU A 1 118 ? 20.718 25.834 14.567 1.00 42.28 118 GLU A C 1
ATOM 889 O O . GLU A 1 118 ? 20.376 24.686 14.275 1.00 42.28 118 GLU A O 1
ATOM 894 N N . GLY A 1 119 ? 20.399 26.879 13.790 1.00 41.31 119 GLY A N 1
ATOM 895 C CA . GLY A 1 119 ? 19.582 26.766 12.573 1.00 41.31 119 GLY A CA 1
ATOM 896 C C . GLY A 1 119 ? 20.274 25.986 11.450 1.00 41.31 119 GLY A C 1
ATOM 897 O O . GLY A 1 119 ? 19.627 25.239 10.718 1.00 41.31 119 GLY A O 1
ATOM 898 N N . ARG A 1 120 ? 21.611 26.077 11.367 1.00 42.78 120 ARG A N 1
ATOM 899 C CA . ARG A 1 120 ? 22.434 25.270 10.444 1.00 42.78 120 ARG A CA 1
ATOM 900 C C . ARG A 1 120 ? 22.561 23.804 10.869 1.00 42.78 120 ARG A C 1
ATOM 902 O O . ARG A 1 120 ? 22.794 22.950 10.021 1.00 42.78 120 ARG A O 1
ATOM 909 N N . LYS A 1 121 ? 22.425 23.499 12.165 1.00 39.72 121 LYS A N 1
ATOM 910 C CA . LYS A 1 121 ? 22.603 22.140 12.707 1.00 39.72 121 LYS A CA 1
ATOM 911 C C . LYS A 1 121 ? 21.364 21.256 12.590 1.00 39.72 121 LYS A C 1
ATOM 913 O O . LYS A 1 121 ? 21.523 20.041 12.538 1.00 39.72 121 LYS A O 1
ATOM 918 N N . MET A 1 122 ? 20.156 21.825 12.559 1.00 38.03 122 MET A N 1
ATOM 919 C CA . MET A 1 122 ? 18.932 21.013 12.646 1.00 38.03 122 MET A CA 1
ATOM 920 C C . MET A 1 122 ? 18.603 20.253 11.351 1.00 38.03 122 MET A C 1
ATOM 922 O O . MET A 1 122 ? 17.928 19.232 11.409 1.00 38.03 122 MET A O 1
ATOM 926 N N . PHE A 1 123 ? 19.142 20.694 10.209 1.00 45.38 123 PHE A N 1
ATOM 927 C CA . PHE A 1 123 ? 19.040 20.006 8.920 1.00 45.38 123 PHE A CA 1
ATOM 928 C C . PHE A 1 123 ? 20.339 20.172 8.131 1.00 45.38 123 PHE A C 1
ATOM 930 O O . PHE A 1 123 ? 20.408 20.909 7.150 1.00 45.38 123 PHE A O 1
ATOM 937 N N . LEU A 1 124 ? 21.394 19.489 8.574 1.00 38.00 124 LEU A N 1
ATOM 938 C CA . LEU A 1 124 ? 22.543 19.234 7.711 1.00 38.00 124 LEU A CA 1
ATOM 939 C C . LEU A 1 124 ? 22.101 18.250 6.621 1.00 38.00 124 LEU A C 1
ATOM 941 O O . LEU A 1 124 ? 22.133 17.036 6.815 1.00 38.00 124 LEU A O 1
ATOM 945 N N . GLY A 1 125 ? 21.698 18.771 5.461 1.00 39.91 125 GLY A N 1
ATOM 946 C CA . GLY A 1 125 ? 21.886 18.026 4.221 1.00 39.91 125 GLY A CA 1
ATOM 947 C C . GLY A 1 125 ? 23.369 17.660 4.113 1.00 39.91 125 GLY A C 1
ATOM 948 O O . GLY A 1 125 ? 24.228 18.471 4.465 1.00 39.91 125 GLY A O 1
ATOM 949 N N . ALA A 1 126 ? 23.674 16.442 3.660 1.00 37.06 126 ALA A N 1
ATOM 950 C CA . ALA A 1 126 ? 25.028 15.871 3.630 1.00 37.06 126 ALA A CA 1
ATOM 951 C C . ALA A 1 126 ? 26.092 16.735 2.912 1.00 37.06 126 ALA A C 1
ATOM 953 O O . ALA A 1 126 ? 27.283 16.480 3.065 1.00 37.06 126 ALA A O 1
ATOM 954 N N . ASP A 1 127 ? 25.674 17.776 2.186 1.00 41.06 127 ASP A N 1
ATOM 955 C CA . ASP A 1 127 ? 26.517 18.549 1.278 1.00 41.06 127 ASP A CA 1
ATOM 956 C C . ASP A 1 127 ? 26.638 20.048 1.657 1.00 41.06 127 ASP A C 1
ATOM 958 O O . ASP A 1 127 ? 27.220 20.821 0.901 1.00 41.06 127 ASP A O 1
ATOM 962 N N . GLY A 1 128 ? 26.104 20.494 2.808 1.00 40.56 128 GLY A N 1
ATOM 963 C CA . GLY A 1 128 ? 26.349 21.851 3.339 1.00 40.56 128 GLY A CA 1
ATOM 964 C C . GLY A 1 128 ? 25.839 23.027 2.482 1.00 40.56 128 GLY A C 1
ATOM 965 O O . GLY A 1 128 ? 26.380 24.129 2.570 1.00 40.56 128 GLY A O 1
ATOM 966 N N . LEU A 1 129 ? 24.824 22.807 1.640 1.00 43.25 129 LEU A N 1
ATOM 967 C CA . LEU A 1 129 ? 24.329 23.782 0.661 1.00 43.25 129 LEU A CA 1
ATOM 968 C C . LEU A 1 129 ? 23.296 24.767 1.239 1.00 43.25 129 LEU A C 1
ATOM 970 O O . LEU A 1 129 ? 22.426 24.413 2.031 1.00 43.25 129 LEU A O 1
ATOM 974 N N . VAL A 1 130 ? 23.377 26.022 0.785 1.00 43.94 130 VAL A N 1
ATOM 975 C CA . VAL A 1 130 ? 22.368 27.066 1.021 1.00 43.94 130 VAL A CA 1
ATOM 976 C C . VAL A 1 130 ? 21.246 26.903 -0.009 1.00 43.94 130 VAL A C 1
ATOM 978 O O . VAL A 1 130 ? 21.495 26.978 -1.210 1.00 43.94 130 VAL A O 1
ATOM 981 N N . VAL A 1 131 ? 20.013 26.695 0.454 1.00 48.84 131 VAL A N 1
ATOM 982 C CA . VAL A 1 131 ? 18.811 26.622 -0.398 1.00 48.84 131 VAL A CA 1
ATOM 983 C C . VAL A 1 131 ? 18.227 28.021 -0.553 1.00 48.84 131 VAL A C 1
ATOM 985 O O . VAL A 1 131 ? 17.877 28.638 0.448 1.00 48.84 131 VAL A O 1
ATOM 988 N N . GLN A 1 132 ? 18.129 28.518 -1.790 1.00 50.34 132 GLN A N 1
ATOM 989 C CA . GLN A 1 132 ? 17.582 29.852 -2.090 1.00 50.34 132 GLN A CA 1
ATOM 990 C C . GLN A 1 132 ? 16.049 29.905 -2.131 1.00 50.34 132 GLN A C 1
ATOM 992 O O . GLN A 1 132 ? 15.497 30.986 -1.969 1.00 50.34 132 GLN A O 1
ATOM 997 N N . SER A 1 133 ? 15.375 28.780 -2.401 1.00 68.12 133 SER A N 1
ATOM 998 C CA . SER A 1 133 ? 13.914 28.611 -2.353 1.00 68.12 133 SER A CA 1
ATOM 999 C C . SER A 1 133 ? 13.564 27.124 -2.321 1.00 68.12 133 SER A C 1
ATOM 1001 O O . SER A 1 133 ? 14.279 26.321 -2.921 1.00 68.12 133 SER A O 1
ATOM 1003 N N . SER A 1 134 ? 12.510 26.749 -1.595 1.00 83.25 134 SER A N 1
ATOM 1004 C CA . SER A 1 134 ? 12.072 25.354 -1.514 1.00 83.25 134 SER A CA 1
ATOM 1005 C C . SER A 1 134 ? 11.374 24.922 -2.807 1.00 83.25 134 SER A C 1
ATOM 1007 O O . SER A 1 134 ? 10.499 25.653 -3.272 1.00 83.25 134 SER A O 1
ATOM 1009 N N . PRO A 1 135 ? 11.682 23.736 -3.367 1.00 88.12 135 PRO A N 1
ATOM 1010 C CA . PRO A 1 135 ? 10.928 23.205 -4.500 1.00 88.12 135 PRO A CA 1
ATOM 1011 C C . PRO A 1 135 ? 9.535 22.706 -4.082 1.00 88.12 135 PRO A C 1
ATOM 1013 O O . PRO A 1 135 ? 8.709 22.395 -4.934 1.00 88.12 135 PRO A O 1
ATOM 1016 N N . TYR A 1 136 ? 9.237 22.619 -2.785 1.00 92.69 136 TYR A N 1
ATOM 1017 C CA . TYR A 1 136 ? 7.939 22.178 -2.279 1.00 92.69 136 TYR A CA 1
ATOM 1018 C C . TYR A 1 136 ? 7.167 23.334 -1.654 1.00 92.69 136 TYR A C 1
ATOM 1020 O O . TYR A 1 136 ? 7.748 24.267 -1.108 1.00 92.69 136 TYR A O 1
ATOM 1028 N N . GLN A 1 137 ? 5.842 23.235 -1.696 1.00 92.56 137 GLN A N 1
ATOM 1029 C CA . GLN A 1 137 ? 4.927 24.203 -1.100 1.00 92.56 137 GLN A CA 1
ATOM 1030 C C . GLN A 1 137 ? 3.737 23.484 -0.465 1.00 92.56 137 GLN A C 1
ATOM 1032 O O . GLN A 1 137 ? 3.434 22.343 -0.814 1.00 92.56 137 GLN A O 1
ATOM 1037 N N . ILE A 1 138 ? 3.044 24.161 0.448 1.00 95.38 138 ILE A N 1
ATOM 1038 C CA . ILE A 1 138 ? 1.751 23.697 0.955 1.00 95.38 138 ILE A CA 1
ATOM 1039 C C . ILE A 1 138 ? 0.718 23.899 -0.156 1.00 95.38 138 ILE A C 1
ATOM 1041 O O . ILE A 1 138 ? 0.508 25.021 -0.610 1.00 95.38 138 ILE A O 1
ATOM 1045 N N . ARG A 1 139 ? 0.084 22.813 -0.606 1.00 96.31 139 ARG A N 1
ATOM 1046 C CA . ARG A 1 139 ? -0.988 22.850 -1.611 1.00 96.31 139 ARG A CA 1
ATOM 1047 C C . ARG A 1 139 ? -2.380 22.765 -0.996 1.00 96.31 139 ARG A C 1
ATOM 1049 O O . ARG A 1 139 ? -3.312 23.315 -1.571 1.00 96.31 139 ARG A O 1
ATOM 1056 N N . ASP A 1 140 ? -2.522 22.123 0.164 1.00 97.81 140 ASP A N 1
ATOM 1057 C CA . ASP A 1 140 ? -3.801 22.026 0.872 1.00 97.81 140 ASP A CA 1
ATOM 1058 C C . ASP A 1 140 ? -3.724 22.579 2.303 1.00 97.81 140 ASP A C 1
ATOM 1060 O O . ASP A 1 140 ? -3.512 21.871 3.296 1.00 97.81 140 ASP A O 1
ATOM 1064 N N . THR A 1 141 ? -3.944 23.889 2.415 1.00 97.31 141 THR A N 1
ATOM 1065 C CA . THR A 1 141 ? -4.022 24.590 3.702 1.00 97.31 141 THR A CA 1
ATOM 1066 C C . THR A 1 141 ? -5.203 24.114 4.553 1.00 97.31 141 THR A C 1
ATOM 1068 O O . THR A 1 141 ? -5.110 24.112 5.785 1.00 97.31 141 THR A O 1
ATOM 1071 N N . LYS A 1 142 ? -6.329 23.718 3.940 1.00 97.31 142 LYS A N 1
ATOM 1072 C CA . LYS A 1 142 ? -7.513 23.266 4.691 1.00 97.31 142 LYS A CA 1
ATOM 1073 C C . LYS A 1 142 ? -7.197 21.958 5.410 1.00 97.31 142 LYS A C 1
ATOM 1075 O O . LYS A 1 142 ? -7.438 21.857 6.614 1.00 97.31 142 LYS A O 1
ATOM 1080 N N . LYS A 1 143 ? -6.580 21.007 4.706 1.00 98.31 143 LYS A N 1
ATOM 1081 C CA . LYS A 1 143 ? -6.084 19.744 5.261 1.00 98.31 143 LYS A CA 1
ATOM 1082 C C . LYS A 1 143 ? -5.053 19.982 6.359 1.00 98.31 143 LYS A C 1
ATOM 1084 O O . LYS A 1 143 ? -5.205 19.434 7.449 1.00 98.31 143 LYS A O 1
ATOM 1089 N N . LEU A 1 144 ? -4.079 20.873 6.141 1.00 98.56 144 LEU A N 1
ATOM 1090 C CA . LEU A 1 144 ? -3.082 21.221 7.160 1.00 98.56 144 LEU A CA 1
ATOM 1091 C C . LEU A 1 144 ? -3.733 2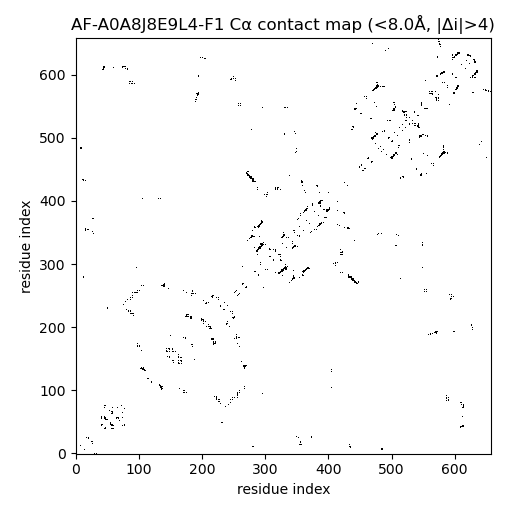1.718 8.460 1.00 98.56 144 LEU A C 1
ATOM 1093 O O . LEU A 1 144 ? -3.398 21.243 9.547 1.00 98.56 144 LEU A O 1
ATOM 1097 N N . LYS A 1 145 ? -4.688 22.651 8.358 1.00 98.12 145 LYS A N 1
ATOM 1098 C CA . LYS A 1 145 ? -5.429 23.175 9.516 1.00 98.12 145 LYS A CA 1
ATOM 1099 C C . LYS A 1 145 ? -6.275 22.093 10.187 1.00 98.12 145 LYS A C 1
ATOM 1101 O O . LYS A 1 145 ? -6.318 22.039 11.413 1.00 98.12 145 LYS A O 1
ATOM 1106 N N . ALA A 1 146 ? -6.892 21.203 9.412 1.00 98.00 146 ALA A N 1
ATOM 1107 C CA . ALA A 1 146 ? -7.669 20.089 9.945 1.00 98.00 146 ALA A CA 1
ATOM 1108 C C . ALA A 1 146 ? -6.788 19.091 10.725 1.00 98.00 146 ALA A C 1
ATOM 1110 O O . ALA A 1 146 ? -7.174 18.641 11.803 1.00 98.00 146 ALA A O 1
ATOM 1111 N N . ILE A 1 147 ? -5.589 18.770 10.225 1.00 98.62 147 ILE A N 1
ATOM 1112 C CA . ILE A 1 147 ? -4.604 17.944 10.943 1.00 98.62 147 ILE A CA 1
ATOM 1113 C C . ILE A 1 147 ? -4.169 18.649 12.233 1.00 98.62 147 ILE A C 1
ATOM 1115 O O . ILE A 1 147 ? -4.184 18.045 13.305 1.00 98.62 147 ILE A O 1
ATOM 1119 N N . ALA A 1 148 ? -3.826 19.937 12.146 1.00 98.50 148 ALA A N 1
ATOM 1120 C CA . ALA A 1 148 ? -3.419 20.741 13.294 1.00 98.50 148 ALA A CA 1
ATOM 1121 C C . ALA A 1 148 ? -4.487 20.749 14.398 1.00 98.50 148 ALA A C 1
ATOM 1123 O O . ALA A 1 148 ? -4.160 20.519 15.562 1.00 98.50 148 ALA A O 1
ATOM 1124 N N . GLN A 1 149 ? -5.761 20.920 14.032 1.00 98.12 149 GLN A N 1
ATOM 1125 C CA . GLN A 1 149 ? -6.882 20.872 14.968 1.00 98.12 149 GLN A CA 1
ATOM 1126 C C . GLN A 1 149 ? -6.991 19.509 15.667 1.00 98.12 149 GLN A C 1
ATOM 1128 O O . GLN A 1 149 ? -7.095 19.472 16.892 1.00 98.12 149 GLN A O 1
ATOM 1133 N N . ARG A 1 150 ? -6.898 18.393 14.927 1.00 97.69 150 ARG A N 1
ATOM 1134 C CA . ARG A 1 150 ? -6.914 17.036 15.517 1.00 97.69 150 ARG A CA 1
ATOM 1135 C C . ARG A 1 150 ? -5.749 16.796 16.479 1.00 97.69 150 ARG A C 1
ATOM 1137 O O . ARG A 1 150 ? -5.907 16.115 17.485 1.00 97.69 150 ARG A O 1
ATOM 1144 N N . LEU A 1 151 ? -4.585 17.378 16.194 1.00 98.06 151 LEU A N 1
ATOM 1145 C CA . LEU A 1 151 ? -3.389 17.279 17.038 1.00 98.06 151 LEU A CA 1
ATOM 1146 C C . LEU A 1 151 ? -3.375 18.271 18.218 1.00 98.06 151 LEU A C 1
ATOM 1148 O O . LEU A 1 151 ? -2.410 18.273 18.994 1.00 98.06 151 LEU A O 1
ATOM 1152 N N . GLY A 1 152 ? -4.405 19.116 18.351 1.00 97.50 152 GLY A N 1
ATOM 1153 C CA . GLY A 1 152 ? -4.503 20.140 19.393 1.00 97.50 152 GLY A CA 1
ATOM 1154 C C . GLY A 1 152 ? -3.541 21.319 19.204 1.00 97.50 152 GLY A C 1
ATOM 1155 O O . GLY A 1 152 ? -3.154 21.961 20.178 1.00 97.50 152 GLY A O 1
ATOM 1156 N N . ILE A 1 153 ? -3.107 21.598 17.972 1.00 97.38 153 ILE A N 1
ATOM 1157 C CA . ILE A 1 153 ? -2.261 22.751 17.646 1.00 97.38 153 ILE A CA 1
ATOM 1158 C C . ILE A 1 153 ? -3.158 23.982 17.423 1.00 97.38 153 ILE A C 1
ATOM 1160 O O . ILE A 1 153 ? -3.989 23.959 16.516 1.00 97.38 153 ILE A O 1
ATOM 1164 N N . PRO A 1 154 ? -2.969 25.092 18.167 1.00 94.88 154 PRO A N 1
ATOM 1165 C CA . PRO A 1 154 ? -3.697 26.334 17.910 1.00 94.88 154 PRO A CA 1
ATOM 1166 C C . PRO A 1 154 ? -3.364 26.888 16.522 1.00 94.88 154 PRO A C 1
ATOM 1168 O O . PRO A 1 154 ? -2.178 27.016 16.204 1.00 94.88 154 PRO A O 1
ATOM 1171 N N . THR A 1 155 ? -4.384 27.234 15.732 1.00 94.19 155 THR A N 1
ATOM 1172 C CA . THR A 1 155 ? -4.244 27.754 14.356 1.00 94.19 155 THR A CA 1
ATOM 1173 C C . THR A 1 155 ? -4.582 29.239 14.213 1.00 94.19 155 THR A C 1
ATOM 1175 O O . THR A 1 155 ? -4.200 29.854 13.223 1.00 94.19 155 THR A O 1
ATOM 1178 N N . GLU A 1 156 ? -5.321 29.820 15.159 1.00 92.88 156 GLU A N 1
ATOM 1179 C CA . GLU A 1 156 ? -5.717 31.231 15.113 1.00 92.88 156 GLU A CA 1
ATOM 1180 C C . GLU A 1 156 ? -4.496 32.151 15.265 1.00 92.88 156 GLU A C 1
ATOM 1182 O O . GLU A 1 156 ? -3.627 31.907 16.102 1.00 92.88 156 GLU A O 1
ATOM 1187 N N . GLY A 1 157 ? -4.406 33.178 14.415 1.00 91.56 157 GLY A N 1
ATOM 1188 C CA . GLY A 1 157 ? -3.299 34.139 14.413 1.00 91.56 157 GLY A CA 1
ATOM 1189 C C . GLY A 1 157 ? -1.943 33.595 13.941 1.00 91.56 157 GLY A C 1
ATOM 1190 O O . GLY A 1 157 ? -0.975 34.348 13.951 1.00 91.56 157 GLY A O 1
ATOM 1191 N N . LYS A 1 158 ? -1.854 32.324 13.517 1.00 92.56 158 LYS A N 1
ATOM 1192 C CA . LYS A 1 158 ? -0.607 31.711 13.033 1.00 92.56 158 LYS A CA 1
ATOM 1193 C C . LYS A 1 158 ? -0.546 31.638 11.515 1.00 92.56 158 LYS A C 1
ATOM 1195 O O . LYS A 1 158 ? -1.546 31.362 10.850 1.00 92.56 158 LYS A O 1
ATOM 1200 N N . SER A 1 159 ? 0.654 31.814 10.977 1.00 92.50 159 SER A N 1
ATOM 1201 C CA . SER A 1 159 ? 0.947 31.575 9.565 1.00 92.50 159 SER A CA 1
ATOM 1202 C C . SER A 1 159 ? 0.874 30.084 9.211 1.00 92.50 159 SER A C 1
ATOM 1204 O O . SER A 1 159 ? 1.041 29.203 10.059 1.00 92.50 159 SER A O 1
ATOM 1206 N N . GLU A 1 160 ? 0.670 29.782 7.927 1.00 91.19 160 GLU A N 1
ATOM 1207 C CA . GLU A 1 160 ? 0.690 28.402 7.419 1.00 91.19 160 GLU A CA 1
ATOM 1208 C C . GLU A 1 160 ? 2.024 27.707 7.713 1.00 91.19 160 GLU A C 1
ATOM 1210 O O . GLU A 1 160 ? 2.043 26.542 8.111 1.00 91.19 160 GLU A O 1
ATOM 1215 N N . ALA A 1 161 ? 3.131 28.448 7.605 1.00 90.06 161 ALA A N 1
ATOM 1216 C CA . ALA A 1 161 ? 4.469 27.959 7.907 1.00 90.06 161 ALA A CA 1
ATOM 1217 C C . ALA A 1 161 ? 4.619 27.541 9.378 1.00 90.06 161 ALA A C 1
ATOM 1219 O O . ALA A 1 161 ? 5.158 26.473 9.667 1.00 90.06 161 ALA A O 1
ATOM 1220 N N . GLU A 1 162 ? 4.109 28.335 10.324 1.00 91.25 162 GLU A N 1
ATOM 1221 C CA . GLU A 1 162 ? 4.124 27.983 11.750 1.00 91.25 162 GLU A CA 1
ATOM 1222 C C . GLU A 1 162 ? 3.286 26.738 12.053 1.00 91.25 162 GLU A C 1
ATOM 1224 O O . GLU A 1 162 ? 3.718 25.876 12.824 1.00 91.25 162 GLU A O 1
ATOM 1229 N N . ILE A 1 163 ? 2.109 26.617 11.431 1.00 95.75 163 ILE A N 1
ATOM 1230 C CA . ILE A 1 163 ? 1.231 25.454 11.606 1.00 95.75 163 ILE A CA 1
ATOM 1231 C C . ILE A 1 163 ? 1.901 24.196 11.037 1.00 95.75 163 ILE A C 1
ATOM 1233 O O . ILE A 1 163 ? 1.981 23.181 11.729 1.00 95.75 163 ILE A O 1
ATOM 1237 N N . ALA A 1 164 ? 2.440 24.263 9.818 1.00 94.44 164 ALA A N 1
ATOM 1238 C CA . ALA A 1 164 ? 3.152 23.157 9.181 1.00 94.44 164 ALA A CA 1
ATOM 1239 C C . ALA A 1 164 ? 4.382 22.713 9.978 1.00 94.44 164 ALA A C 1
ATOM 1241 O O . ALA A 1 164 ? 4.560 21.515 10.193 1.00 94.44 164 ALA A O 1
ATOM 1242 N N . ARG A 1 165 ? 5.185 23.657 10.493 1.00 94.88 165 ARG A N 1
ATOM 1243 C CA . ARG A 1 165 ? 6.319 23.348 11.380 1.00 94.88 165 ARG A CA 1
ATOM 1244 C C . ARG A 1 165 ? 5.871 22.603 12.635 1.00 94.88 165 ARG A C 1
ATOM 1246 O O . ARG A 1 165 ? 6.506 21.622 13.017 1.00 94.88 165 ARG A O 1
ATOM 1253 N N . ALA A 1 166 ? 4.773 23.031 13.259 1.00 94.62 166 ALA A N 1
ATOM 1254 C CA . ALA A 1 166 ? 4.234 22.363 14.440 1.00 94.62 166 ALA A CA 1
ATOM 1255 C C . ALA A 1 166 ? 3.727 20.944 14.126 1.00 94.62 166 ALA A C 1
ATOM 1257 O O . ALA A 1 166 ? 4.065 20.008 14.849 1.00 94.62 166 ALA A O 1
ATOM 1258 N N . VAL A 1 167 ? 2.970 20.768 13.037 1.00 98.12 167 VAL A N 1
ATOM 1259 C CA . VAL A 1 167 ? 2.476 19.452 12.594 1.00 98.12 167 VAL A CA 1
ATOM 1260 C C . VAL A 1 167 ? 3.637 18.509 12.274 1.00 98.12 167 VAL A C 1
ATOM 1262 O O . VAL A 1 167 ? 3.675 17.391 12.785 1.00 98.12 167 VAL A O 1
ATOM 1265 N N . ALA A 1 168 ? 4.613 18.961 11.485 1.00 95.69 168 ALA A N 1
ATOM 1266 C CA . ALA A 1 168 ? 5.759 18.144 11.105 1.00 95.69 168 ALA A CA 1
ATOM 1267 C C . ALA A 1 168 ? 6.633 17.768 12.311 1.00 95.69 168 ALA A C 1
ATOM 1269 O O . ALA A 1 168 ? 7.108 16.638 12.391 1.00 95.69 168 ALA A O 1
ATOM 1270 N N . LYS A 1 169 ? 6.801 18.669 13.290 1.00 94.75 169 LYS A N 1
ATOM 1271 C CA . LYS A 1 169 ? 7.513 18.358 14.537 1.00 94.75 169 LYS A CA 1
ATOM 1272 C C . LYS A 1 169 ? 6.819 17.242 15.320 1.00 94.75 169 LYS A C 1
ATOM 1274 O O . LYS A 1 169 ? 7.492 16.311 15.746 1.00 94.75 169 LYS A O 1
ATOM 1279 N N . ILE A 1 170 ? 5.492 17.296 15.456 1.00 97.19 170 ILE A N 1
ATOM 1280 C CA . ILE A 1 170 ? 4.720 16.224 16.104 1.00 97.19 170 ILE A CA 1
ATOM 1281 C C . ILE A 1 170 ? 4.875 14.901 15.352 1.00 97.19 170 ILE A C 1
ATOM 1283 O O . ILE A 1 170 ? 5.091 13.867 15.980 1.00 97.19 170 ILE A O 1
ATOM 1287 N N . ALA A 1 171 ? 4.784 14.934 14.020 1.00 97.31 171 ALA A N 1
ATOM 1288 C CA . ALA A 1 171 ? 4.974 13.746 13.197 1.00 97.31 171 ALA A CA 1
ATOM 1289 C C . ALA A 1 171 ? 6.361 13.127 13.435 1.00 97.31 171 ALA A C 1
ATOM 1291 O O . ALA A 1 171 ? 6.451 11.938 13.715 1.00 97.31 171 ALA A O 1
ATOM 1292 N N . LEU A 1 172 ? 7.427 13.938 13.402 1.00 96.94 172 LEU A N 1
ATOM 1293 C CA . LEU A 1 172 ? 8.807 13.500 13.642 1.00 96.94 172 LEU A CA 1
ATOM 1294 C C . LEU A 1 172 ? 9.037 12.978 15.070 1.00 96.94 172 LEU A C 1
ATOM 1296 O O . LEU A 1 172 ? 9.770 12.007 15.252 1.00 96.94 172 LEU A O 1
ATOM 1300 N N . GLU A 1 173 ? 8.398 13.576 16.077 1.00 97.06 173 GLU A N 1
ATOM 1301 C CA . GLU A 1 173 ? 8.440 13.087 17.460 1.00 97.06 173 GLU A CA 1
ATOM 1302 C C . GLU A 1 173 ? 7.852 11.671 17.583 1.00 97.06 173 GLU A C 1
ATOM 1304 O O . GLU A 1 173 ? 8.436 10.826 18.263 1.00 97.06 173 GLU A O 1
ATOM 1309 N N . ASP A 1 174 ? 6.751 11.368 16.887 1.00 98.19 174 ASP A N 1
ATOM 1310 C CA . ASP A 1 174 ? 6.119 10.041 16.909 1.00 98.19 174 ASP A CA 1
ATOM 1311 C C . ASP A 1 174 ? 7.014 8.928 16.316 1.00 98.19 174 ASP A C 1
ATOM 1313 O O . ASP A 1 174 ? 6.824 7.754 16.644 1.00 98.19 174 ASP A O 1
ATOM 1317 N N . PHE A 1 175 ? 8.042 9.254 15.523 1.00 97.38 175 PHE A N 1
ATOM 1318 C CA . PHE A 1 175 ? 9.011 8.254 15.055 1.00 97.38 175 PHE A CA 1
ATOM 1319 C C . PHE A 1 175 ? 9.969 7.779 16.151 1.00 97.38 175 PHE A C 1
ATOM 1321 O O . PHE A 1 175 ? 10.283 6.589 16.212 1.00 97.38 175 PHE A O 1
ATOM 1328 N N . GLY A 1 176 ? 10.427 8.687 17.017 1.00 88.06 176 GLY A N 1
ATOM 1329 C CA . GLY A 1 176 ? 11.598 8.458 17.871 1.00 88.06 176 GLY A CA 1
ATOM 1330 C C . GLY A 1 176 ? 11.421 8.773 19.355 1.00 88.06 176 GLY A C 1
ATOM 1331 O O . GLY A 1 176 ? 12.398 8.669 20.104 1.00 88.06 176 GLY A O 1
ATOM 1332 N N . LYS A 1 177 ? 10.226 9.173 19.808 1.00 91.75 177 LYS A N 1
ATOM 1333 C CA . LYS A 1 177 ? 10.005 9.496 21.223 1.00 91.75 177 LYS A CA 1
ATOM 1334 C C . LYS A 1 177 ? 10.298 8.305 22.140 1.00 91.75 177 LYS A C 1
ATOM 1336 O O . LYS A 1 177 ? 10.032 7.146 21.818 1.00 91.75 177 LYS A O 1
ATOM 1341 N N . GLN A 1 178 ? 10.883 8.619 23.293 1.00 91.06 178 GLN A N 1
ATOM 1342 C CA . GLN A 1 178 ? 11.371 7.632 24.264 1.00 91.06 178 GLN A CA 1
ATOM 1343 C C . GLN A 1 178 ? 10.405 7.406 25.429 1.00 91.06 178 GLN A C 1
ATOM 1345 O O . GLN A 1 178 ? 10.546 6.428 26.167 1.00 91.06 178 GLN A O 1
ATOM 1350 N N . ASP A 1 179 ? 9.412 8.282 25.592 1.00 92.94 179 ASP A N 1
ATOM 1351 C CA . ASP A 1 179 ? 8.353 8.069 26.570 1.00 92.94 179 ASP A CA 1
ATOM 1352 C C . ASP A 1 179 ? 7.467 6.867 26.190 1.00 92.94 179 ASP A C 1
ATOM 1354 O O . ASP A 1 179 ? 7.587 6.274 25.116 1.00 92.94 179 ASP A O 1
ATOM 1358 N N . SER A 1 180 ? 6.606 6.450 27.112 1.00 90.44 180 SER A N 1
ATOM 1359 C CA . SER A 1 180 ? 5.668 5.343 26.888 1.00 90.44 180 SER A CA 1
ATOM 1360 C C . SER A 1 180 ? 4.291 5.823 26.422 1.00 90.44 180 SER A C 1
ATOM 1362 O O . SER A 1 180 ? 3.348 5.032 26.417 1.00 90.44 180 SER A O 1
ATOM 1364 N N . ASN A 1 181 ? 4.145 7.100 26.054 1.00 94.69 181 ASN A N 1
ATOM 1365 C CA . ASN A 1 181 ? 2.864 7.633 25.618 1.00 94.69 181 ASN A CA 1
ATOM 1366 C C . ASN A 1 181 ? 2.535 7.112 24.213 1.00 94.69 181 ASN A C 1
ATOM 1368 O O . ASN A 1 181 ? 3.416 7.065 23.352 1.00 94.69 181 ASN A O 1
ATOM 1372 N N . PRO A 1 182 ? 1.266 6.773 23.928 1.00 96.38 182 PRO A N 1
ATOM 1373 C CA . PRO A 1 182 ? 0.869 6.372 22.586 1.00 96.38 182 PRO A CA 1
ATOM 1374 C C . PRO A 1 182 ? 1.158 7.440 21.528 1.00 96.38 182 PRO A C 1
ATOM 1376 O O . PRO A 1 182 ? 1.231 8.630 21.852 1.00 96.38 182 PRO A O 1
ATOM 1379 N N . LEU A 1 183 ? 1.302 7.032 20.264 1.00 98.31 183 LEU A N 1
ATOM 1380 C CA . LEU A 1 183 ? 1.459 7.952 19.129 1.00 98.31 183 LEU A CA 1
ATOM 1381 C C . LEU A 1 183 ? 0.377 9.047 19.139 1.00 98.31 183 LEU A C 1
ATOM 1383 O O . LEU A 1 183 ? -0.804 8.772 19.374 1.00 98.31 183 LEU A O 1
ATOM 1387 N N . ARG A 1 184 ? 0.779 10.295 18.889 1.00 98.19 184 ARG A N 1
ATOM 1388 C CA . ARG A 1 184 ? -0.130 11.448 18.856 1.00 98.19 184 ARG A CA 1
ATOM 1389 C C . ARG A 1 184 ? -1.055 11.376 17.649 1.00 98.19 184 ARG A C 1
ATOM 1391 O O . ARG A 1 184 ? -2.242 11.643 17.807 1.00 98.19 184 ARG A O 1
ATOM 1398 N N . PHE A 1 185 ? -0.549 10.950 16.491 1.00 98.44 185 PHE A N 1
ATOM 1399 C CA . PHE A 1 185 ? -1.383 10.706 15.309 1.00 98.44 185 PHE A CA 1
ATOM 1400 C C . PHE A 1 185 ? -2.433 9.617 15.560 1.00 98.44 185 PHE A C 1
ATOM 1402 O O . PHE A 1 185 ? -3.597 9.811 15.226 1.00 98.44 185 PHE A O 1
ATOM 1409 N N . LEU A 1 186 ? -2.080 8.527 16.249 1.00 98.25 186 LEU A N 1
ATOM 1410 C CA . LEU A 1 186 ? -3.057 7.502 16.629 1.00 98.25 186 LEU A CA 1
ATOM 1411 C C . LEU A 1 186 ? -4.166 8.081 17.506 1.00 98.25 186 LEU A C 1
ATOM 1413 O O . LEU A 1 186 ? -5.340 7.923 17.181 1.00 98.25 186 LEU A O 1
ATOM 1417 N N . ARG A 1 187 ? -3.809 8.786 18.588 1.00 97.75 187 ARG A N 1
ATOM 1418 C CA . ARG A 1 187 ? -4.799 9.399 19.493 1.00 97.75 187 ARG A CA 1
ATOM 1419 C C . ARG A 1 187 ? -5.692 10.432 18.796 1.00 97.75 187 ARG A C 1
ATOM 1421 O O . ARG A 1 187 ? -6.806 10.651 19.248 1.00 97.75 187 ARG A O 1
ATOM 1428 N N . ALA A 1 188 ? -5.203 11.064 17.733 1.00 98.00 188 ALA A N 1
ATOM 1429 C CA . ALA A 1 188 ? -5.905 12.117 17.007 1.00 98.00 188 ALA A CA 1
ATOM 1430 C C . ALA A 1 188 ? -6.898 11.608 15.943 1.00 98.00 188 ALA A C 1
ATOM 1432 O O . ALA A 1 188 ? -7.757 12.377 15.512 1.00 98.00 188 ALA A O 1
ATOM 1433 N N . TYR A 1 189 ? -6.775 10.352 15.496 1.00 98.44 189 TYR A N 1
ATOM 1434 C CA . TYR A 1 189 ? -7.570 9.799 14.386 1.00 98.44 189 TYR A CA 1
ATOM 1435 C C . TYR A 1 189 ? -8.376 8.545 14.740 1.00 98.44 189 TYR A C 1
ATOM 1437 O O . TYR A 1 189 ? -9.374 8.255 14.075 1.00 98.44 189 TYR A O 1
ATOM 1445 N N . LEU A 1 190 ? -7.940 7.773 15.736 1.00 98.31 190 LEU A N 1
ATOM 1446 C CA . LEU A 1 190 ? -8.618 6.546 16.137 1.00 98.31 190 LEU A CA 1
ATOM 1447 C C . LEU A 1 190 ? -9.799 6.858 17.060 1.00 98.31 190 LEU A C 1
ATOM 1449 O O . LEU A 1 190 ? -9.629 7.548 18.064 1.00 98.31 190 LEU A O 1
ATOM 1453 N N . ASN A 1 191 ? -10.968 6.287 16.768 1.00 98.00 191 ASN A N 1
ATOM 1454 C CA . ASN A 1 191 ? -12.156 6.532 17.571 1.00 98.00 191 ASN A CA 1
ATOM 1455 C C . ASN A 1 191 ? -11.989 6.034 19.014 1.00 98.00 191 ASN A C 1
ATOM 1457 O O . ASN A 1 191 ? -11.370 4.996 19.283 1.00 98.00 191 ASN A O 1
ATOM 1461 N N . THR A 1 192 ? -12.612 6.753 19.945 1.00 98.00 192 THR A N 1
ATOM 1462 C CA . THR A 1 192 ? -12.442 6.558 21.391 1.00 98.00 192 THR A CA 1
ATOM 1463 C C . THR A 1 192 ? -12.700 5.119 21.841 1.00 98.00 192 THR A C 1
ATOM 1465 O O . THR A 1 192 ? -11.884 4.547 22.559 1.00 98.00 192 THR A O 1
ATOM 1468 N N . LYS A 1 193 ? -13.778 4.473 21.368 1.00 98.19 193 LYS A N 1
ATOM 1469 C CA . LYS A 1 193 ? -14.121 3.102 21.792 1.00 98.19 193 LYS A CA 1
ATOM 1470 C C . LYS A 1 193 ? -13.101 2.060 21.326 1.00 98.19 193 LYS A C 1
ATOM 1472 O O . LYS A 1 193 ? -12.868 1.076 22.030 1.00 98.19 193 LYS A O 1
ATOM 1477 N N . THR A 1 194 ? -12.475 2.252 20.162 1.00 98.31 194 THR A N 1
ATOM 1478 C CA . THR A 1 194 ? -11.384 1.365 19.725 1.00 98.31 194 THR A CA 1
ATOM 1479 C C . THR A 1 194 ? -10.112 1.646 20.515 1.00 98.31 194 THR A C 1
ATOM 1481 O O . THR A 1 194 ? -9.458 0.701 20.952 1.00 98.31 194 THR A O 1
ATOM 1484 N N . LEU A 1 195 ? -9.790 2.918 20.768 1.00 97.56 195 LEU A N 1
ATOM 1485 C CA . LEU A 1 195 ? -8.646 3.304 21.594 1.00 97.56 195 LEU A CA 1
ATOM 1486 C C . LEU A 1 195 ? -8.710 2.654 22.988 1.00 97.56 195 LEU A C 1
ATOM 1488 O O . LEU A 1 195 ? -7.772 1.963 23.382 1.00 97.56 195 LEU A O 1
ATOM 1492 N N . GLU A 1 196 ? -9.843 2.782 23.684 1.00 96.06 196 GLU A N 1
ATOM 1493 C CA . GLU A 1 196 ? -10.078 2.179 25.006 1.00 96.06 196 GLU A CA 1
ATOM 1494 C C . GLU A 1 196 ? -9.938 0.649 25.001 1.00 96.06 196 GLU A C 1
ATOM 1496 O O . GLU A 1 196 ? -9.473 0.044 25.973 1.00 96.06 196 GLU A O 1
ATOM 1501 N N . HIS A 1 197 ? -10.351 -0.003 23.909 1.00 96.00 197 HIS A N 1
ATOM 1502 C CA . HIS A 1 197 ? -10.178 -1.441 23.751 1.00 96.00 197 HIS A CA 1
ATOM 1503 C C . HIS A 1 197 ? -8.694 -1.814 23.630 1.00 96.00 197 HIS A C 1
ATOM 1505 O O . HIS A 1 197 ? -8.237 -2.729 24.320 1.00 96.00 197 HIS A O 1
ATOM 1511 N N . LEU A 1 198 ? -7.925 -1.091 22.812 1.00 96.25 198 LEU A N 1
ATOM 1512 C CA . LEU A 1 198 ? -6.501 -1.364 22.587 1.00 96.25 198 LEU A CA 1
ATOM 1513 C C . LEU A 1 198 ? -5.619 -1.058 23.810 1.00 96.25 198 LEU A C 1
ATOM 1515 O O . LEU A 1 198 ? -4.612 -1.743 24.020 1.00 96.25 198 LEU A O 1
ATOM 1519 N N . GLU A 1 199 ? -6.017 -0.108 24.662 1.00 94.06 199 GLU A N 1
ATOM 1520 C CA . GLU A 1 199 ? -5.387 0.131 25.973 1.00 94.06 199 GLU A CA 1
ATOM 1521 C C . GLU A 1 199 ? -5.473 -1.098 26.892 1.00 94.06 199 GLU A C 1
ATOM 1523 O O . GLU A 1 199 ? -4.604 -1.312 27.735 1.00 94.06 199 GLU A O 1
ATOM 1528 N N . LYS A 1 200 ? -6.481 -1.957 26.696 1.00 92.19 200 LYS A N 1
ATOM 1529 C CA . LYS A 1 200 ? -6.714 -3.163 27.508 1.00 92.19 200 LYS A CA 1
ATOM 1530 C C . LYS A 1 200 ? -6.346 -4.461 26.787 1.00 92.19 200 LYS A C 1
ATOM 1532 O O . LYS A 1 200 ? -6.139 -5.472 27.449 1.00 92.19 200 LYS A O 1
ATOM 1537 N N . ALA A 1 201 ? -6.231 -4.454 25.458 1.00 92.06 201 ALA A N 1
ATOM 1538 C CA . ALA A 1 201 ? -6.061 -5.659 24.641 1.00 92.06 201 ALA A CA 1
ATOM 1539 C C . ALA A 1 201 ? -4.866 -6.531 25.070 1.00 92.06 201 ALA A C 1
ATOM 1541 O O . ALA A 1 201 ? -4.988 -7.749 25.158 1.00 92.06 201 ALA A O 1
ATOM 1542 N N . GLY A 1 202 ? -3.732 -5.920 25.428 1.00 84.94 202 GLY A N 1
ATOM 1543 C CA . GLY A 1 202 ? -2.548 -6.651 25.904 1.00 84.94 202 GLY A CA 1
ATOM 1544 C C . GLY A 1 202 ? -2.814 -7.491 27.161 1.00 84.94 202 GLY A C 1
ATOM 1545 O O . GLY A 1 202 ? -2.354 -8.627 27.253 1.00 84.94 202 GLY A O 1
ATOM 1546 N N . LEU A 1 203 ? -3.643 -6.980 28.079 1.00 88.56 203 LEU A N 1
ATOM 1547 C CA . LEU A 1 203 ? -4.025 -7.679 29.310 1.00 88.56 203 LEU A CA 1
ATOM 1548 C C . LEU A 1 203 ? -4.889 -8.914 29.019 1.00 88.56 203 LEU A C 1
ATOM 1550 O O . LEU A 1 203 ? -4.788 -9.924 29.716 1.00 88.56 203 LEU A O 1
ATOM 1554 N N . LEU A 1 204 ? -5.715 -8.858 27.967 1.00 88.19 204 LEU A N 1
ATOM 1555 C CA . LEU A 1 204 ? -6.601 -9.959 27.571 1.00 88.19 204 LEU A CA 1
ATOM 1556 C C . LEU A 1 204 ? -5.821 -11.205 27.143 1.00 88.19 204 LEU A C 1
ATOM 1558 O O . LEU A 1 204 ? -6.312 -12.322 27.299 1.00 88.19 204 LEU A O 1
ATOM 1562 N N . ALA A 1 205 ? -4.589 -11.027 26.666 1.00 87.06 205 ALA A N 1
ATOM 1563 C CA . ALA A 1 205 ? -3.732 -12.126 26.246 1.00 87.06 205 ALA A CA 1
ATOM 1564 C C . ALA A 1 205 ? -3.141 -12.934 27.413 1.00 87.06 205 ALA A C 1
ATOM 1566 O O . ALA A 1 205 ? -2.678 -14.053 27.192 1.00 87.06 205 ALA A O 1
ATOM 1567 N N . LYS A 1 206 ? -3.171 -12.396 28.644 1.00 87.56 206 LYS A N 1
ATOM 1568 C CA . LYS A 1 206 ? -2.666 -13.049 29.869 1.00 87.56 206 LYS A CA 1
ATOM 1569 C C . LYS A 1 206 ? -1.201 -13.506 29.762 1.00 87.56 206 LYS A C 1
ATOM 1571 O O . LYS A 1 206 ? -0.833 -14.557 30.284 1.00 87.56 206 LYS A O 1
ATOM 1576 N N . VAL A 1 207 ? -0.367 -12.709 29.091 1.00 88.06 207 VAL A N 1
ATOM 1577 C CA . VAL A 1 207 ? 1.077 -12.950 28.939 1.00 88.06 207 VAL A CA 1
ATOM 1578 C C . VAL A 1 207 ? 1.860 -12.032 29.888 1.00 88.06 207 VAL A C 1
ATOM 1580 O O . VAL A 1 207 ? 1.589 -10.828 29.903 1.00 88.06 207 VAL A O 1
ATOM 1583 N N . PRO A 1 208 ? 2.840 -12.544 30.661 1.00 85.06 208 PRO A N 1
ATOM 1584 C CA . PRO A 1 208 ? 3.699 -11.705 31.498 1.00 85.06 208 PRO A CA 1
ATOM 1585 C C . PRO A 1 208 ? 4.380 -10.579 30.701 1.00 85.06 208 PRO A C 1
ATOM 1587 O O . PRO A 1 208 ? 4.886 -10.808 29.604 1.00 85.06 208 PRO A O 1
ATOM 1590 N N . GLY A 1 209 ? 4.404 -9.362 31.253 1.00 81.62 209 GLY A N 1
ATOM 1591 C CA . GLY A 1 209 ? 5.028 -8.190 30.620 1.00 81.62 209 GLY A CA 1
ATOM 1592 C C . GLY A 1 209 ? 4.123 -7.366 29.690 1.00 81.62 209 GLY A C 1
ATOM 1593 O O . GLY A 1 209 ? 4.581 -6.367 29.136 1.00 81.62 209 GLY A O 1
ATOM 1594 N N . TRP A 1 210 ? 2.844 -7.728 29.536 1.00 86.88 210 TRP A N 1
ATOM 1595 C CA . TRP A 1 210 ? 1.850 -6.984 28.743 1.00 86.88 210 TRP A CA 1
ATOM 1596 C C . TRP A 1 210 ? 0.814 -6.252 29.616 1.00 86.88 210 TRP A C 1
ATOM 1598 O O . TRP A 1 210 ? -0.390 -6.449 29.483 1.00 86.88 210 TRP A O 1
ATOM 1608 N N . GLU A 1 211 ? 1.290 -5.373 30.504 1.00 73.56 211 GLU A N 1
ATOM 1609 C CA . GLU A 1 211 ? 0.468 -4.676 31.516 1.00 73.56 211 GLU A CA 1
ATOM 1610 C C . GLU A 1 211 ? -0.203 -3.377 31.015 1.00 73.56 211 GLU A C 1
ATOM 1612 O O . GLU A 1 211 ? -1.158 -2.904 31.623 1.00 73.56 211 GLU A O 1
ATOM 1617 N N . ALA A 1 212 ? 0.264 -2.808 29.895 1.00 66.25 212 ALA A N 1
ATOM 1618 C CA . ALA A 1 212 ? -0.135 -1.477 29.400 1.00 66.25 212 ALA A CA 1
ATOM 1619 C C . ALA A 1 212 ? -0.861 -1.487 28.031 1.00 66.25 212 ALA A C 1
ATOM 1621 O O . ALA A 1 212 ? -0.879 -0.482 27.322 1.00 66.25 212 ALA A O 1
ATOM 1622 N N . GLY A 1 213 ? -1.425 -2.628 27.621 1.00 84.19 213 GLY A N 1
ATOM 1623 C CA . GLY A 1 213 ? -2.117 -2.756 26.331 1.00 84.19 213 GLY A CA 1
ATOM 1624 C C . GLY A 1 213 ? -1.182 -2.864 25.119 1.00 84.19 213 GLY A C 1
ATOM 1625 O O . GLY A 1 213 ? 0.017 -3.117 25.249 1.00 84.19 213 GLY A O 1
ATOM 1626 N N . VAL A 1 214 ? -1.732 -2.698 23.912 1.00 95.38 214 VAL A N 1
ATOM 1627 C CA . VAL A 1 214 ? -0.998 -2.865 22.633 1.00 95.38 214 VAL A CA 1
ATOM 1628 C C . VAL A 1 214 ? -0.726 -1.554 21.898 1.00 95.38 214 VAL A C 1
ATOM 1630 O O . VAL A 1 214 ? -0.244 -1.583 20.768 1.00 95.38 214 VAL A O 1
ATOM 1633 N N . LEU A 1 215 ? -0.995 -0.405 22.523 1.00 96.75 215 LEU A N 1
ATOM 1634 C CA . LEU A 1 215 ? -0.788 0.884 21.870 1.00 96.75 215 LEU A CA 1
ATOM 1635 C C . LEU A 1 215 ? 0.699 1.123 21.523 1.00 96.75 215 LEU A C 1
ATOM 1637 O O . LEU A 1 215 ? 1.570 0.872 22.362 1.00 96.75 215 LEU A O 1
ATOM 1641 N N . PRO A 1 216 ? 1.004 1.591 20.297 1.00 97.19 216 PRO A N 1
ATOM 1642 C CA . PRO A 1 216 ? 2.360 1.910 19.860 1.00 97.19 216 PRO A CA 1
ATOM 1643 C C . PRO A 1 216 ? 2.877 3.196 20.502 1.00 97.19 216 PRO A C 1
ATOM 1645 O O . PRO A 1 216 ? 2.139 4.174 20.614 1.00 97.19 216 PRO A O 1
ATOM 1648 N N . ARG A 1 217 ? 4.158 3.203 20.880 1.00 96.25 217 ARG A N 1
ATOM 1649 C CA . ARG A 1 217 ? 4.811 4.305 21.607 1.00 96.25 217 ARG A CA 1
ATOM 1650 C C . ARG A 1 217 ? 5.726 5.130 20.713 1.00 96.25 217 ARG A C 1
ATOM 1652 O O . ARG A 1 217 ? 5.855 6.320 20.921 1.00 96.25 217 ARG A O 1
ATOM 1659 N N . GLY A 1 218 ? 6.368 4.516 19.728 1.00 98.00 218 GLY A N 1
ATOM 1660 C CA . GLY A 1 218 ? 7.227 5.211 18.770 1.00 98.00 218 GLY A CA 1
ATOM 1661 C C . GLY A 1 218 ? 7.446 4.338 17.547 1.00 98.00 218 GLY A C 1
ATOM 1662 O O . GLY A 1 218 ? 7.703 3.147 17.706 1.00 98.00 218 GLY A O 1
ATOM 1663 N N . ILE A 1 219 ? 7.332 4.892 16.342 1.00 98.62 219 ILE A N 1
ATOM 1664 C CA . ILE A 1 219 ? 7.298 4.085 15.112 1.00 98.62 219 ILE A CA 1
ATOM 1665 C C . ILE A 1 219 ? 8.584 3.258 14.966 1.00 98.62 219 ILE A C 1
ATOM 1667 O O . ILE A 1 219 ? 8.527 2.030 14.862 1.00 98.62 219 ILE A O 1
ATOM 1671 N N . ASP A 1 220 ? 9.749 3.895 15.091 1.00 98.62 220 ASP A N 1
ATOM 1672 C CA . ASP A 1 220 ? 11.044 3.210 14.974 1.00 98.62 220 ASP A CA 1
ATOM 1673 C C . ASP A 1 220 ? 11.365 2.368 16.206 1.00 98.62 220 ASP A C 1
ATOM 1675 O O . ASP A 1 220 ? 12.062 1.352 16.119 1.00 98.62 220 ASP A O 1
ATOM 1679 N N . ARG A 1 221 ? 10.825 2.763 17.364 1.00 98.19 221 ARG A N 1
ATOM 1680 C CA . ARG A 1 221 ? 10.962 2.011 18.610 1.00 98.19 221 ARG A CA 1
ATOM 1681 C C . ARG A 1 221 ? 10.307 0.642 18.494 1.00 98.19 221 ARG A C 1
ATOM 1683 O O . ARG A 1 221 ? 10.927 -0.339 18.892 1.00 98.19 221 ARG A O 1
ATOM 1690 N N . GLU A 1 222 ? 9.094 0.552 17.947 1.00 98.44 222 GLU A N 1
ATOM 1691 C CA . GLU A 1 222 ? 8.408 -0.739 17.833 1.00 98.44 222 GLU A CA 1
ATOM 1692 C C . GLU A 1 222 ? 9.118 -1.677 16.848 1.00 98.44 222 GLU A C 1
ATOM 1694 O O . GLU A 1 222 ? 9.282 -2.862 17.145 1.00 98.44 222 GLU A O 1
ATOM 1699 N N . ILE A 1 223 ? 9.641 -1.140 15.742 1.00 98.75 223 ILE A N 1
ATOM 1700 C CA . ILE A 1 223 ? 10.461 -1.888 14.776 1.00 98.75 223 ILE A CA 1
ATOM 1701 C C . ILE A 1 223 ? 11.764 -2.373 15.428 1.00 98.75 223 ILE A C 1
ATOM 1703 O O . ILE A 1 223 ? 12.115 -3.551 15.338 1.00 98.75 223 ILE A O 1
ATOM 1707 N N . THR A 1 224 ? 12.471 -1.488 16.132 1.00 98.62 224 THR A N 1
ATOM 1708 C CA . THR A 1 224 ? 13.723 -1.828 16.827 1.00 98.62 224 THR A CA 1
ATOM 1709 C C . THR A 1 224 ? 13.483 -2.881 17.909 1.00 98.62 224 THR A C 1
ATOM 1711 O O . THR A 1 224 ? 14.221 -3.863 18.002 1.00 98.62 224 THR A O 1
ATOM 1714 N N . GLU A 1 225 ? 12.415 -2.735 18.697 1.00 98.12 225 GLU A N 1
ATOM 1715 C CA . GLU A 1 225 ? 12.038 -3.713 19.717 1.00 98.12 225 GLU A CA 1
ATOM 1716 C C . GLU A 1 225 ? 11.623 -5.053 19.090 1.00 98.12 225 GLU A C 1
ATOM 1718 O O . GLU A 1 225 ? 11.941 -6.098 19.649 1.00 98.12 225 GLU A O 1
ATOM 1723 N N . ALA A 1 226 ? 11.007 -5.067 17.904 1.00 98.69 226 ALA A N 1
ATOM 1724 C CA . ALA A 1 226 ? 10.718 -6.304 17.179 1.00 98.69 226 ALA A CA 1
ATOM 1725 C C . ALA A 1 226 ? 12.007 -7.049 16.788 1.00 98.69 226 ALA A C 1
ATOM 1727 O O . ALA A 1 226 ? 12.121 -8.267 16.970 1.00 98.69 226 ALA A O 1
ATOM 1728 N N . LEU A 1 227 ? 13.021 -6.329 16.303 1.00 98.81 227 LEU A N 1
ATOM 1729 C CA . LEU A 1 227 ? 14.328 -6.915 15.992 1.00 98.81 227 LEU A CA 1
ATOM 1730 C C . LEU A 1 227 ? 15.046 -7.421 17.251 1.00 98.81 227 LEU A C 1
ATOM 1732 O O . LEU A 1 227 ? 15.621 -8.511 17.216 1.00 98.81 227 LEU A O 1
ATOM 1736 N N . HIS A 1 228 ? 14.946 -6.694 18.369 1.00 98.69 228 HIS A N 1
ATOM 1737 C CA . HIS A 1 228 ? 15.463 -7.132 19.667 1.00 98.69 228 HIS A CA 1
ATOM 1738 C C . HIS A 1 228 ? 14.738 -8.396 20.151 1.00 98.69 228 HIS A C 1
ATOM 1740 O O . HIS A 1 228 ? 15.383 -9.417 20.366 1.00 98.69 228 HIS A O 1
ATOM 1746 N N . ARG A 1 229 ? 13.402 -8.395 20.247 1.00 98.56 229 ARG A N 1
ATOM 1747 C CA . ARG A 1 229 ? 12.597 -9.552 20.693 1.00 98.56 229 ARG A CA 1
ATOM 1748 C C . ARG A 1 229 ? 12.906 -10.825 19.913 1.00 98.56 229 ARG A C 1
ATOM 1750 O O . ARG A 1 229 ? 12.911 -11.916 20.473 1.00 98.56 229 ARG A O 1
ATOM 1757 N N . THR A 1 230 ? 13.197 -10.688 18.622 1.00 98.81 230 THR A N 1
ATOM 1758 C CA . THR A 1 230 ? 13.497 -11.819 17.733 1.00 98.81 230 THR A CA 1
ATOM 1759 C C . THR A 1 230 ? 14.966 -12.256 17.743 1.00 98.81 230 THR A C 1
ATOM 1761 O O . THR A 1 230 ? 15.296 -13.270 17.112 1.00 98.81 230 THR A O 1
ATOM 1764 N N . HIS A 1 231 ? 15.848 -11.542 18.449 1.00 98.75 231 HIS A N 1
ATOM 1765 C CA . HIS A 1 231 ? 17.224 -11.963 18.698 1.00 98.75 231 HIS A CA 1
ATOM 1766 C C . HIS A 1 231 ? 17.258 -13.287 19.484 1.00 98.75 231 HIS A C 1
ATOM 1768 O O . HIS A 1 231 ? 16.318 -13.658 20.191 1.00 98.75 231 HIS A O 1
ATOM 1774 N N . VAL A 1 232 ? 18.336 -14.059 19.320 1.00 97.69 232 VAL A N 1
ATOM 1775 C CA . VAL A 1 232 ? 18.513 -15.311 20.068 1.00 97.69 232 VAL A CA 1
ATOM 1776 C C . VAL A 1 232 ? 18.561 -15.023 21.577 1.00 97.69 232 VAL A C 1
ATOM 1778 O O . VAL A 1 232 ? 19.326 -14.168 22.013 1.00 97.69 232 VAL A O 1
ATOM 1781 N N . GLY A 1 233 ? 17.744 -15.730 22.365 1.00 97.50 233 GLY A N 1
ATOM 1782 C CA . GLY A 1 233 ? 17.726 -15.614 23.829 1.00 97.50 233 GLY A CA 1
ATOM 1783 C C . GLY A 1 233 ? 16.852 -14.495 24.408 1.00 97.50 233 GLY A C 1
ATOM 1784 O O . GLY A 1 233 ? 16.943 -14.261 25.607 1.00 97.50 233 GLY A O 1
ATOM 1785 N N . THR A 1 234 ? 16.039 -13.803 23.597 1.00 97.94 234 THR A N 1
ATOM 1786 C CA . THR A 1 234 ? 15.183 -12.698 24.072 1.00 97.94 234 THR A CA 1
ATOM 1787 C C . THR A 1 234 ? 13.738 -13.142 24.307 1.00 97.94 234 THR A C 1
ATOM 1789 O O . THR A 1 234 ? 13.402 -13.541 25.417 1.00 97.94 234 THR A O 1
ATOM 1792 N N . ASP A 1 235 ? 12.868 -13.080 23.292 1.00 97.94 235 ASP A N 1
ATOM 1793 C CA . ASP A 1 235 ? 11.455 -13.435 23.430 1.00 97.94 235 ASP A CA 1
ATOM 1794 C C . ASP A 1 235 ? 11.185 -14.789 22.763 1.00 97.94 235 ASP A C 1
ATOM 1796 O O . ASP A 1 235 ? 11.500 -15.021 21.589 1.00 97.94 235 ASP A O 1
ATOM 1800 N N . HIS A 1 236 ? 10.638 -15.709 23.552 1.00 97.19 236 HIS A N 1
ATOM 1801 C CA . HIS A 1 236 ? 10.392 -17.088 23.155 1.00 97.19 236 HIS A CA 1
ATOM 1802 C C . HIS A 1 236 ? 8.909 -17.467 23.193 1.00 97.19 236 HIS A C 1
ATOM 1804 O O . HIS A 1 236 ? 8.565 -18.548 22.702 1.00 97.19 236 HIS A O 1
ATOM 1810 N N . ASP A 1 237 ? 8.048 -16.595 23.727 1.00 97.62 237 ASP A N 1
ATOM 1811 C CA . ASP A 1 237 ? 6.614 -16.834 23.834 1.00 97.62 237 ASP A CA 1
ATOM 1812 C C . ASP A 1 237 ? 5.907 -16.413 22.530 1.00 97.62 237 ASP A C 1
ATOM 1814 O O . ASP A 1 237 ? 5.964 -15.241 22.140 1.00 97.62 237 ASP A O 1
ATOM 1818 N N . PRO A 1 238 ? 5.238 -17.342 21.818 1.00 98.00 238 PRO A N 1
ATOM 1819 C CA . PRO A 1 238 ? 4.571 -17.015 20.563 1.00 98.00 238 PRO A CA 1
ATOM 1820 C C . PRO A 1 238 ? 3.496 -15.934 20.706 1.00 98.00 238 PRO A C 1
ATOM 1822 O O . PRO A 1 238 ? 3.351 -15.119 19.800 1.00 98.00 238 PRO A O 1
ATOM 1825 N N . MET A 1 239 ? 2.758 -15.887 21.820 1.00 97.44 239 MET A N 1
ATOM 1826 C CA . MET A 1 239 ? 1.731 -14.867 22.026 1.00 97.44 239 MET A CA 1
ATOM 1827 C C . MET A 1 239 ? 2.362 -13.492 22.268 1.00 97.44 239 MET A C 1
ATOM 1829 O O . MET A 1 239 ? 1.941 -12.534 21.630 1.00 97.44 239 MET A O 1
ATOM 1833 N N . SER A 1 240 ? 3.410 -13.387 23.093 1.00 97.56 240 SER A N 1
ATOM 1834 C CA . SER A 1 240 ? 4.172 -12.142 23.295 1.00 97.56 240 SER A CA 1
ATOM 1835 C C . SER A 1 240 ? 4.689 -11.567 21.971 1.00 97.56 240 SER A C 1
ATOM 1837 O O . SER A 1 240 ? 4.514 -10.381 21.681 1.00 97.56 240 SER A O 1
ATOM 1839 N N . LEU A 1 241 ? 5.267 -12.420 21.122 1.00 98.50 241 LEU A N 1
ATOM 1840 C CA . LEU A 1 241 ? 5.770 -12.039 19.800 1.00 98.50 241 LEU A CA 1
ATOM 1841 C C . LEU A 1 241 ? 4.650 -11.549 18.864 1.00 98.50 241 LEU A C 1
ATOM 1843 O O . LEU A 1 241 ? 4.832 -10.571 18.131 1.00 98.50 241 LEU A O 1
ATOM 1847 N N . ILE A 1 242 ? 3.476 -12.190 18.891 1.00 98.38 242 ILE A N 1
ATOM 1848 C CA . ILE A 1 242 ? 2.322 -11.745 18.098 1.00 98.38 242 ILE A CA 1
ATOM 1849 C C . ILE A 1 242 ? 1.703 -10.459 18.666 1.00 98.38 242 ILE A C 1
ATOM 1851 O O . ILE A 1 242 ? 1.345 -9.579 17.888 1.00 98.38 242 ILE A O 1
ATOM 1855 N N . LEU A 1 243 ? 1.652 -10.267 19.985 1.00 98.06 243 LEU A N 1
ATOM 1856 C CA . LEU A 1 243 ? 1.234 -8.995 20.589 1.00 98.06 243 LEU A CA 1
ATOM 1857 C C . LEU A 1 243 ? 2.164 -7.847 20.181 1.00 98.06 243 LEU A C 1
ATOM 1859 O O . LEU A 1 243 ? 1.704 -6.741 19.895 1.00 98.06 243 LEU A O 1
ATOM 1863 N N . HIS A 1 244 ? 3.470 -8.104 20.064 1.00 98.38 244 HIS A N 1
ATOM 1864 C CA . HIS A 1 244 ? 4.389 -7.100 19.525 1.00 98.38 244 HIS A CA 1
ATOM 1865 C C . HIS A 1 244 ? 4.201 -6.880 18.021 1.00 98.38 244 HIS A C 1
ATOM 1867 O O . HIS A 1 244 ? 4.416 -5.771 17.536 1.00 98.38 244 HIS A O 1
ATOM 1873 N N . SER A 1 245 ? 3.720 -7.889 17.286 1.00 98.75 245 SER A N 1
ATOM 1874 C CA . SER A 1 245 ? 3.304 -7.726 15.884 1.00 98.75 245 SER A CA 1
ATOM 1875 C C . SER A 1 245 ? 2.080 -6.810 15.783 1.00 98.75 245 SER A C 1
ATOM 1877 O O . SER A 1 245 ? 2.058 -5.941 14.915 1.00 98.75 245 SER A O 1
ATOM 1879 N N . ILE A 1 246 ? 1.116 -6.926 16.711 1.00 98.62 246 ILE A N 1
ATOM 1880 C CA . ILE A 1 246 ? -0.026 -6.000 16.827 1.00 98.62 246 ILE A CA 1
ATOM 1881 C C . ILE A 1 246 ? 0.486 -4.575 17.026 1.00 98.62 246 ILE A C 1
ATOM 1883 O O . ILE A 1 246 ? 0.215 -3.708 16.196 1.00 98.62 246 ILE A O 1
ATOM 1887 N N . ARG A 1 247 ? 1.289 -4.346 18.074 1.00 98.25 247 ARG A N 1
ATOM 1888 C CA . ARG A 1 247 ? 1.825 -3.019 18.407 1.00 98.25 247 ARG A CA 1
ATOM 1889 C C . ARG A 1 247 ? 2.627 -2.409 17.252 1.00 98.25 247 ARG A C 1
ATOM 1891 O O . ARG A 1 247 ? 2.402 -1.256 16.898 1.00 98.25 247 ARG A O 1
ATOM 1898 N N . THR A 1 248 ? 3.512 -3.188 16.628 1.00 98.81 248 THR A N 1
ATOM 1899 C CA . THR A 1 248 ? 4.325 -2.741 15.482 1.00 98.81 248 THR A CA 1
ATOM 1900 C C . THR A 1 248 ? 3.451 -2.390 14.277 1.00 98.81 248 THR A C 1
ATOM 1902 O O . THR A 1 248 ? 3.659 -1.363 13.641 1.00 98.81 248 THR A O 1
ATOM 1905 N N . SER A 1 249 ? 2.426 -3.193 13.991 1.00 98.81 249 SER A N 1
ATOM 1906 C CA . SER A 1 249 ? 1.504 -2.922 12.885 1.00 98.81 249 SER A CA 1
ATOM 1907 C C . SER A 1 249 ? 0.601 -1.703 13.154 1.00 98.81 249 SER A C 1
ATOM 1909 O O . SER A 1 249 ? 0.325 -0.929 12.244 1.00 98.81 249 SER A O 1
ATOM 1911 N N . LEU A 1 250 ? 0.204 -1.446 14.407 1.00 98.81 250 LEU A N 1
ATOM 1912 C CA . LEU A 1 250 ? -0.510 -0.218 14.780 1.00 98.81 250 LEU A CA 1
ATOM 1913 C C . LEU A 1 250 ? 0.371 1.028 14.623 1.00 98.81 250 LEU A C 1
ATOM 1915 O O . LEU A 1 250 ? -0.144 2.079 14.246 1.00 98.81 250 LEU A O 1
ATOM 1919 N N . ALA A 1 251 ? 1.678 0.915 14.890 1.00 98.75 251 ALA A N 1
ATOM 1920 C CA . ALA A 1 251 ? 2.637 1.992 14.642 1.00 98.75 251 ALA A CA 1
ATOM 1921 C C . ALA A 1 251 ? 2.780 2.322 13.147 1.00 98.75 251 ALA A C 1
ATOM 1923 O O . ALA A 1 251 ? 3.015 3.473 12.789 1.00 98.75 251 ALA A O 1
ATOM 1924 N N . ASP A 1 252 ? 2.613 1.325 12.277 1.00 98.81 252 ASP A N 1
ATOM 1925 C CA . ASP A 1 252 ? 2.505 1.524 10.833 1.00 98.81 252 ASP A CA 1
ATOM 1926 C C . ASP A 1 252 ? 1.174 2.211 10.475 1.00 98.81 252 ASP A C 1
ATOM 1928 O O . ASP A 1 252 ? 1.178 3.341 9.987 1.00 98.81 252 ASP A O 1
ATOM 1932 N N . ALA A 1 253 ? 0.037 1.581 10.795 1.00 98.69 253 ALA A N 1
ATOM 1933 C CA . ALA A 1 253 ? -1.296 2.067 10.425 1.00 98.69 253 ALA A CA 1
ATOM 1934 C C . ALA A 1 253 ? -1.590 3.491 10.890 1.00 98.69 253 ALA A C 1
ATOM 1936 O O . ALA A 1 253 ? -2.030 4.318 10.103 1.00 98.69 253 ALA A O 1
ATOM 1937 N N . TRP A 1 254 ? -1.376 3.771 12.172 1.00 98.62 254 TRP A N 1
ATOM 1938 C CA . TRP A 1 254 ? -1.767 5.032 12.806 1.00 98.62 254 TRP A CA 1
ATOM 1939 C C . TRP A 1 254 ? -0.565 5.946 13.083 1.00 98.62 254 TRP A C 1
ATOM 1941 O O . TRP A 1 254 ? -0.676 6.928 13.817 1.00 98.62 254 TRP A O 1
ATOM 1951 N N . GLY A 1 255 ? 0.588 5.597 12.510 1.00 98.56 255 GLY A N 1
ATOM 1952 C CA . GLY A 1 255 ? 1.828 6.360 12.540 1.00 98.56 255 GLY A CA 1
ATOM 1953 C C . GLY A 1 255 ? 2.378 6.495 11.128 1.00 98.56 255 GLY A C 1
ATOM 1954 O O . GLY A 1 255 ? 1.913 7.355 10.392 1.00 98.56 255 GLY A O 1
ATOM 1955 N N . GLY A 1 256 ? 3.337 5.650 10.739 1.00 98.44 256 GLY A N 1
ATOM 1956 C CA . GLY A 1 256 ? 4.090 5.785 9.481 1.00 98.44 256 GLY A CA 1
ATOM 1957 C C . GLY A 1 256 ? 3.217 6.006 8.238 1.00 98.44 256 GLY A C 1
ATOM 1958 O O . GLY A 1 256 ? 3.363 7.022 7.557 1.00 98.44 256 GLY A O 1
ATOM 1959 N N . SER A 1 257 ? 2.259 5.110 7.981 1.00 98.81 257 SER A N 1
ATOM 1960 C CA . SER A 1 257 ? 1.367 5.197 6.816 1.00 98.81 257 SER A CA 1
ATOM 1961 C C . SER A 1 257 ? 0.370 6.361 6.900 1.00 98.81 257 SER A C 1
ATOM 1963 O O . SER A 1 257 ? 0.089 7.004 5.885 1.00 98.81 257 SER A O 1
ATOM 1965 N N . LEU A 1 258 ? -0.165 6.657 8.091 1.00 98.88 258 LEU A N 1
ATOM 1966 C CA . LEU A 1 258 ? -1.122 7.755 8.281 1.00 98.88 258 LEU A CA 1
ATOM 1967 C C . LEU A 1 258 ? -0.433 9.113 8.126 1.00 98.88 258 LEU A C 1
ATOM 1969 O O . LEU A 1 258 ? -0.955 9.989 7.446 1.00 98.88 258 LEU A O 1
ATOM 1973 N N . ILE A 1 259 ? 0.762 9.269 8.700 1.00 98.81 259 ILE A N 1
ATOM 1974 C CA . ILE A 1 259 ? 1.605 10.456 8.536 1.00 98.81 259 ILE A CA 1
ATOM 1975 C C . ILE A 1 259 ? 1.955 10.644 7.059 1.00 98.81 259 ILE A C 1
ATOM 1977 O O . ILE A 1 259 ? 1.805 11.754 6.552 1.00 98.81 259 ILE A O 1
ATOM 1981 N N . ALA A 1 260 ? 2.368 9.581 6.355 1.00 98.62 260 ALA A N 1
ATOM 1982 C CA . ALA A 1 260 ? 2.625 9.655 4.917 1.00 98.62 260 ALA A CA 1
ATOM 1983 C C . ALA A 1 260 ? 1.390 10.187 4.174 1.00 98.62 260 ALA A C 1
ATOM 1985 O O . ALA A 1 260 ? 1.466 11.205 3.498 1.00 98.62 260 ALA A O 1
ATOM 1986 N N . THR A 1 261 ? 0.237 9.553 4.373 1.00 98.75 261 THR A N 1
ATOM 1987 C CA . THR A 1 261 ? -1.028 9.900 3.709 1.00 98.75 261 THR A CA 1
ATOM 1988 C C . THR A 1 261 ? -1.444 11.353 3.960 1.00 98.75 261 THR A C 1
ATOM 1990 O O . THR A 1 261 ? -1.623 12.127 3.020 1.00 98.75 261 THR A O 1
ATOM 1993 N N . GLU A 1 262 ? -1.554 11.746 5.230 1.00 98.75 262 GLU A N 1
ATOM 1994 C CA . GLU A 1 262 ? -2.038 13.066 5.640 1.00 98.75 262 GLU A CA 1
ATOM 1995 C C . GLU A 1 262 ? -1.111 14.194 5.170 1.00 98.75 262 GLU A C 1
ATOM 1997 O O . GLU A 1 262 ? -1.577 15.217 4.668 1.00 98.75 262 GLU A O 1
ATOM 2002 N N . LEU A 1 263 ? 0.207 14.017 5.303 1.00 98.56 263 LEU A N 1
ATOM 2003 C CA . LEU A 1 263 ? 1.167 15.062 4.947 1.00 98.56 263 LEU A CA 1
ATOM 2004 C C . LEU A 1 263 ? 1.432 15.129 3.435 1.00 98.56 263 LEU A C 1
ATOM 2006 O O . LEU A 1 263 ? 1.723 16.209 2.920 1.00 98.56 263 LEU A O 1
ATOM 2010 N N . GLN A 1 264 ? 1.279 14.021 2.703 1.00 98.06 264 GLN A N 1
ATOM 2011 C CA . GLN A 1 264 ? 1.289 14.040 1.237 1.00 98.06 264 GLN A CA 1
ATOM 2012 C C . GLN A 1 264 ? 0.126 14.852 0.685 1.00 98.06 264 GLN A C 1
ATOM 2014 O O . GLN A 1 264 ? 0.313 15.593 -0.272 1.00 98.06 264 GLN A O 1
ATOM 2019 N N . ASP A 1 265 ? -1.056 14.751 1.286 1.00 98.62 265 ASP A N 1
ATOM 2020 C CA . ASP A 1 265 ? -2.207 15.546 0.860 1.00 98.62 265 ASP A CA 1
ATOM 2021 C C . ASP A 1 265 ? -1.968 17.043 1.090 1.00 98.62 265 ASP A C 1
ATOM 2023 O O . ASP A 1 265 ? -2.254 17.855 0.212 1.00 98.62 265 ASP A O 1
ATOM 2027 N N . VAL A 1 266 ? -1.337 17.414 2.209 1.00 98.56 266 VAL A N 1
ATOM 2028 C CA . VAL A 1 266 ? -0.911 18.802 2.460 1.00 98.56 266 VAL A CA 1
ATOM 2029 C C . VAL A 1 266 ? 0.061 19.301 1.386 1.00 98.56 266 VAL A C 1
ATOM 2031 O O . VAL A 1 266 ? -0.082 20.426 0.904 1.00 98.56 266 VAL A O 1
ATOM 2034 N N . LEU A 1 267 ? 1.053 18.487 1.015 1.00 97.44 267 LEU A N 1
ATOM 2035 C CA . LEU A 1 267 ? 2.125 18.865 0.086 1.00 97.44 267 LEU A CA 1
ATOM 2036 C C . LEU A 1 267 ? 1.709 18.834 -1.387 1.00 97.44 267 LEU A C 1
ATOM 2038 O O . LEU A 1 267 ? 2.134 19.673 -2.178 1.00 97.44 267 LEU A O 1
ATOM 2042 N N . PHE A 1 268 ? 0.900 17.854 -1.776 1.00 97.38 268 PHE A N 1
ATOM 2043 C CA . PHE A 1 268 ? 0.636 17.534 -3.180 1.00 97.38 268 PHE A CA 1
ATOM 2044 C C . PHE A 1 268 ? -0.818 17.791 -3.593 1.00 97.38 268 PHE A C 1
ATOM 2046 O O . PHE A 1 268 ? -1.097 17.881 -4.795 1.00 97.38 268 PHE A O 1
ATOM 2053 N N . GLY A 1 269 ? -1.696 18.027 -2.615 1.00 97.81 269 GLY A N 1
ATOM 2054 C CA . GLY A 1 269 ? -3.136 18.214 -2.760 1.00 97.81 269 GLY A CA 1
ATOM 2055 C C . GLY A 1 269 ? -3.898 16.967 -2.314 1.00 97.81 269 GLY A C 1
ATOM 2056 O O . GLY A 1 269 ? -3.496 15.843 -2.632 1.00 97.81 269 GLY A O 1
ATOM 2057 N N . THR A 1 270 ? -4.999 17.156 -1.586 1.00 98.38 270 THR A N 1
ATOM 2058 C CA . THR A 1 270 ? -5.940 16.069 -1.291 1.00 98.38 270 THR A CA 1
ATOM 2059 C C . THR A 1 270 ? -6.542 15.553 -2.608 1.00 98.38 270 THR A C 1
ATOM 2061 O O . THR A 1 270 ? -6.956 16.370 -3.428 1.00 98.38 270 THR A O 1
ATOM 2064 N N . PRO A 1 271 ? -6.588 14.227 -2.857 1.00 97.94 271 PRO A N 1
ATOM 2065 C CA . PRO A 1 271 ? -7.168 13.682 -4.083 1.00 97.94 271 PRO A CA 1
ATOM 2066 C C . PRO A 1 271 ? -8.627 14.092 -4.298 1.00 97.94 271 PRO A C 1
ATOM 2068 O O . PRO A 1 271 ? -9.444 13.940 -3.386 1.00 97.94 271 PRO A O 1
ATOM 2071 N N . GLU A 1 272 ? -8.945 14.518 -5.520 1.00 95.31 272 GLU A N 1
ATOM 2072 C CA . GLU A 1 272 ? -10.286 14.896 -5.987 1.00 95.31 272 GLU A CA 1
ATOM 2073 C C . GLU A 1 272 ? -10.769 13.946 -7.091 1.00 95.31 272 GLU A C 1
ATOM 2075 O O . GLU A 1 272 ? -9.960 13.311 -7.776 1.00 95.31 272 GLU A O 1
ATOM 2080 N N . ILE A 1 273 ? -12.090 13.865 -7.299 1.00 95.88 273 ILE A N 1
ATOM 2081 C CA . ILE A 1 273 ? -12.672 12.982 -8.319 1.00 95.88 273 ILE A CA 1
ATOM 2082 C C . ILE A 1 273 ? -12.144 13.352 -9.705 1.00 95.88 273 ILE A C 1
ATOM 2084 O O . ILE A 1 273 ? -12.403 14.439 -10.218 1.00 95.88 273 ILE A O 1
ATOM 2088 N N . THR A 1 274 ? -11.465 12.409 -10.353 1.00 95.50 274 THR A N 1
ATOM 2089 C CA . THR A 1 274 ? -10.924 12.595 -11.701 1.00 95.50 274 THR A CA 1
ATOM 2090 C C . THR A 1 274 ? -11.071 11.338 -12.551 1.00 95.50 274 THR A C 1
ATOM 2092 O O . THR A 1 274 ? -11.367 10.248 -12.052 1.00 95.50 274 THR A O 1
ATOM 2095 N N . ARG A 1 275 ? -10.885 11.487 -13.864 1.00 96.25 275 ARG A N 1
ATOM 2096 C CA . ARG A 1 275 ? -10.894 10.386 -14.830 1.00 96.25 275 ARG A CA 1
ATOM 2097 C C . ARG A 1 275 ? -9.467 10.075 -15.261 1.00 96.25 275 ARG A C 1
ATOM 2099 O O . ARG A 1 275 ? -8.701 10.975 -15.586 1.00 96.25 275 ARG A O 1
ATOM 2106 N N . THR A 1 276 ? -9.138 8.793 -15.328 1.00 97.50 276 THR A N 1
ATOM 2107 C CA . THR A 1 276 ? -7.829 8.310 -15.783 1.00 97.50 276 THR A CA 1
ATOM 2108 C C . THR A 1 276 ? -7.971 7.036 -16.619 1.00 97.50 276 THR A C 1
ATOM 2110 O O . THR A 1 276 ? -9.084 6.556 -16.855 1.00 97.50 276 THR A O 1
ATOM 2113 N N . GLU A 1 277 ? -6.847 6.484 -17.070 1.00 98.06 277 GLU A N 1
ATOM 2114 C CA . GLU A 1 277 ? -6.758 5.220 -17.799 1.00 98.06 277 GLU A CA 1
ATOM 2115 C C . GLU A 1 277 ? -5.718 4.292 -17.155 1.00 98.06 277 GLU A C 1
ATOM 2117 O O . GLU A 1 277 ? -4.719 4.743 -16.595 1.00 98.06 277 GLU A O 1
ATOM 2122 N N . ALA A 1 278 ? -5.923 2.981 -17.274 1.00 98.38 278 ALA A N 1
ATOM 2123 C CA . ALA A 1 278 ? -4.961 1.970 -16.862 1.00 98.38 278 ALA A CA 1
ATOM 2124 C C . ALA A 1 278 ? -4.638 0.971 -17.974 1.00 98.38 278 ALA A C 1
ATOM 2126 O O . ALA A 1 278 ? -5.429 0.779 -18.903 1.00 98.38 278 ALA A O 1
ATOM 2127 N N . ASN A 1 279 ? -3.523 0.263 -17.768 1.00 98.56 279 ASN A N 1
ATOM 2128 C CA . ASN A 1 279 ? -2.924 -0.810 -18.569 1.00 98.56 279 ASN A CA 1
ATOM 2129 C C . ASN A 1 279 ? -1.856 -0.348 -19.572 1.00 98.56 279 ASN A C 1
ATOM 2131 O O . ASN A 1 279 ? -1.678 0.841 -19.832 1.00 98.56 279 ASN A O 1
ATOM 2135 N N . LEU A 1 280 ? -1.146 -1.310 -20.166 1.00 98.69 280 LEU A N 1
ATOM 2136 C CA . LEU A 1 280 ? 0.007 -1.059 -21.035 1.00 98.69 280 LEU A CA 1
ATOM 2137 C C . LEU A 1 280 ? -0.336 -0.243 -22.291 1.00 98.69 280 LEU A C 1
ATOM 2139 O O . LEU A 1 280 ? 0.545 0.416 -22.836 1.00 98.69 280 LEU A O 1
ATOM 2143 N N . GLY A 1 281 ? -1.604 -0.224 -22.718 1.00 98.44 281 GLY A N 1
ATOM 2144 C CA . GLY A 1 281 ? -2.075 0.623 -23.819 1.00 98.44 281 GLY A CA 1
ATOM 2145 C C . GLY A 1 281 ? -2.072 2.127 -23.531 1.00 98.44 281 GLY A C 1
ATOM 2146 O O . GLY A 1 281 ? -2.383 2.911 -24.423 1.00 98.44 281 GLY A O 1
ATOM 2147 N N . THR A 1 282 ? -1.731 2.542 -22.309 1.00 98.56 282 THR A N 1
ATOM 2148 C CA . THR A 1 282 ? -1.499 3.953 -21.949 1.00 98.56 282 THR A CA 1
ATOM 2149 C C . THR A 1 282 ? -0.148 4.480 -22.450 1.00 98.56 282 THR A C 1
ATOM 2151 O O . THR A 1 282 ? 0.039 5.694 -22.554 1.00 98.56 282 THR A O 1
ATOM 2154 N N . LEU A 1 283 ? 0.782 3.590 -22.818 1.00 98.75 283 LEU A N 1
ATOM 2155 C CA . LEU A 1 283 ? 2.013 3.950 -23.522 1.00 98.75 283 LEU A CA 1
ATOM 2156 C C . LEU A 1 283 ? 1.697 4.409 -24.951 1.00 98.75 283 LEU A C 1
ATOM 2158 O O . LEU A 1 283 ? 0.776 3.904 -25.597 1.00 98.75 283 LEU A O 1
ATOM 2162 N N . ARG A 1 284 ? 2.484 5.355 -25.470 1.00 98.31 284 ARG A N 1
ATOM 2163 C CA . ARG A 1 284 ? 2.237 5.990 -26.769 1.00 98.31 284 ARG A CA 1
ATOM 2164 C C . ARG A 1 284 ? 3.439 5.858 -27.693 1.00 98.31 284 ARG A C 1
ATOM 2166 O O . ARG A 1 284 ? 4.569 6.168 -27.333 1.00 98.31 284 ARG A O 1
ATOM 2173 N N . GLU A 1 285 ? 3.182 5.416 -28.915 1.00 97.88 285 GLU A N 1
ATOM 2174 C CA . GLU A 1 285 ? 4.225 5.122 -29.902 1.00 97.88 285 GLU A CA 1
ATOM 2175 C C . GLU A 1 285 ? 4.971 6.374 -30.384 1.00 97.88 285 GLU A C 1
ATOM 2177 O O . GLU A 1 285 ? 6.178 6.325 -30.591 1.00 97.88 285 GLU A O 1
ATOM 2182 N N . GLU A 1 286 ? 4.281 7.509 -30.481 1.00 97.94 286 GLU A N 1
ATOM 2183 C CA . GLU A 1 286 ? 4.846 8.769 -30.981 1.00 97.94 286 GLU A CA 1
ATOM 2184 C C . GLU A 1 286 ? 5.260 9.741 -29.862 1.00 97.94 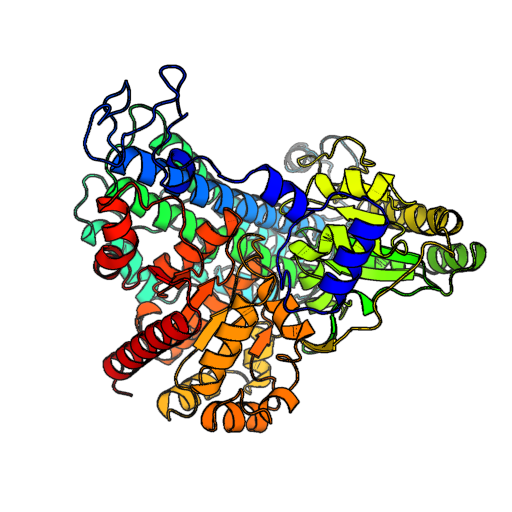286 GLU A C 1
ATOM 2186 O O . GLU A 1 286 ? 5.556 10.891 -30.144 1.00 97.94 286 GLU A O 1
ATOM 2191 N N . TYR A 1 287 ? 5.260 9.322 -28.593 1.00 98.69 287 TYR A N 1
ATOM 2192 C CA . TYR A 1 287 ? 5.658 10.162 -27.451 1.00 98.69 287 TYR A CA 1
ATOM 2193 C C . TYR A 1 287 ? 6.840 9.538 -26.715 1.00 98.69 287 TYR A C 1
ATOM 2195 O O . TYR A 1 287 ? 6.989 8.312 -26.717 1.00 98.69 287 TYR A O 1
ATOM 2203 N N . VAL A 1 288 ? 7.623 10.366 -26.024 1.00 98.88 288 VAL A N 1
ATOM 2204 C CA . VAL A 1 288 ? 8.604 9.905 -25.030 1.00 98.88 288 VAL A CA 1
ATOM 2205 C C . VAL A 1 288 ? 7.839 9.303 -23.853 1.00 98.88 288 VAL A C 1
ATOM 2207 O O . VAL A 1 288 ? 7.106 10.023 -23.186 1.00 98.88 288 VAL A O 1
ATOM 2210 N N . ASN A 1 289 ? 7.961 8.003 -23.590 1.00 98.94 289 ASN A N 1
ATOM 2211 C CA . ASN A 1 289 ? 7.299 7.356 -22.461 1.00 98.94 289 ASN A CA 1
ATOM 2212 C C . ASN A 1 289 ? 8.246 7.263 -21.267 1.00 98.94 289 ASN A C 1
ATOM 2214 O O . ASN A 1 289 ? 9.280 6.588 -21.325 1.00 98.94 289 ASN A O 1
ATOM 2218 N N . ILE A 1 290 ? 7.836 7.880 -20.162 1.00 98.94 290 ILE A N 1
ATOM 2219 C CA . ILE A 1 290 ? 8.527 7.812 -18.876 1.00 98.94 290 ILE A CA 1
ATOM 2220 C C . ILE A 1 290 ? 7.600 7.120 -17.882 1.00 98.94 290 ILE A C 1
ATOM 2222 O O . ILE A 1 290 ? 6.464 7.551 -17.673 1.00 98.94 290 ILE A O 1
ATOM 2226 N N . ILE A 1 291 ? 8.088 6.047 -17.266 1.00 98.88 291 ILE A N 1
ATOM 2227 C CA . ILE A 1 291 ? 7.382 5.356 -16.190 1.00 98.88 291 ILE A CA 1
ATOM 2228 C C . ILE A 1 291 ? 7.917 5.861 -14.855 1.00 98.88 291 ILE A C 1
ATOM 2230 O O . ILE A 1 291 ? 9.108 5.709 -14.588 1.00 98.88 291 ILE A O 1
ATOM 2234 N N . VAL A 1 292 ? 7.044 6.398 -14.001 1.00 98.75 292 VAL A N 1
ATOM 2235 C CA . VAL A 1 292 ? 7.354 6.605 -12.576 1.00 98.75 292 VAL A CA 1
ATOM 2236 C C . VAL A 1 292 ? 6.918 5.366 -11.796 1.00 98.75 292 VAL A C 1
ATOM 2238 O O . VAL A 1 292 ? 5.740 4.996 -11.795 1.00 98.75 292 VAL A O 1
ATOM 2241 N N . HIS A 1 293 ? 7.877 4.671 -11.187 1.00 98.62 293 HIS A N 1
ATOM 2242 C CA . HIS A 1 293 ? 7.661 3.387 -10.527 1.00 98.62 293 HIS A CA 1
ATOM 2243 C C . HIS A 1 293 ? 8.267 3.371 -9.122 1.00 98.62 293 HIS A C 1
ATOM 2245 O O . HIS A 1 293 ? 9.358 3.874 -8.902 1.00 98.62 293 HIS A O 1
ATOM 2251 N N . GLY A 1 294 ? 7.552 2.772 -8.170 1.00 97.19 294 GLY A N 1
ATOM 2252 C CA . GLY A 1 294 ? 7.962 2.721 -6.773 1.00 97.19 294 GLY A CA 1
ATOM 2253 C C . GLY A 1 294 ? 6.879 3.281 -5.857 1.00 97.19 294 GLY A C 1
ATOM 2254 O O . GLY A 1 294 ? 5.724 2.861 -6.014 1.00 97.19 294 GLY A O 1
ATOM 2255 N N . HIS A 1 295 ? 7.211 4.146 -4.890 1.00 97.50 295 HIS A N 1
ATOM 2256 C CA . HIS A 1 295 ? 6.304 4.469 -3.771 1.00 97.50 295 HIS A CA 1
ATOM 2257 C C . HIS A 1 295 ? 6.172 5.937 -3.376 1.00 97.50 295 HIS A C 1
ATOM 2259 O O . HIS A 1 295 ? 5.063 6.339 -3.031 1.00 97.50 295 HIS A O 1
ATOM 2265 N N . GLU A 1 296 ? 7.240 6.725 -3.402 1.00 91.94 296 GLU A N 1
ATOM 2266 C CA . GLU A 1 296 ? 7.241 8.051 -2.791 1.00 91.94 296 GLU A CA 1
ATOM 2267 C C . GLU A 1 296 ? 6.873 9.126 -3.826 1.00 91.94 296 GLU A C 1
ATOM 2269 O O . GLU A 1 296 ? 7.508 9.224 -4.880 1.00 91.94 296 GLU A O 1
ATOM 2274 N N . PRO A 1 297 ? 5.869 9.981 -3.557 1.00 91.50 297 PRO A N 1
ATOM 2275 C CA . PRO A 1 297 ? 5.454 10.999 -4.516 1.00 91.50 297 PRO A CA 1
ATOM 2276 C C . PRO A 1 297 ? 6.408 12.194 -4.592 1.00 91.50 297 PRO A C 1
ATOM 2278 O O . PRO A 1 297 ? 6.311 13.008 -5.507 1.00 91.50 297 PRO A O 1
ATOM 2281 N N . VAL A 1 298 ? 7.342 12.303 -3.641 1.00 91.69 298 VAL A N 1
ATOM 2282 C CA . VAL A 1 298 ? 8.229 13.461 -3.466 1.00 91.69 298 VAL A CA 1
ATOM 2283 C C . VAL A 1 298 ? 9.014 13.767 -4.746 1.00 91.69 298 VAL A C 1
ATOM 2285 O O . VAL A 1 298 ? 9.089 14.929 -5.148 1.00 91.69 298 VAL A O 1
ATOM 2288 N N . LEU A 1 299 ? 9.537 12.746 -5.433 1.00 92.62 299 LEU A N 1
ATOM 2289 C CA . LEU A 1 299 ? 10.186 12.919 -6.736 1.00 92.62 299 LEU A CA 1
ATOM 2290 C C . LEU A 1 299 ? 9.205 12.787 -7.910 1.00 92.62 299 LEU A C 1
ATOM 2292 O O . LEU A 1 299 ? 9.328 13.525 -8.887 1.00 92.62 299 LEU A O 1
ATOM 2296 N N . SER A 1 300 ? 8.245 11.860 -7.865 1.00 95.44 300 SER A N 1
ATOM 2297 C CA . SER A 1 300 ? 7.379 11.606 -9.025 1.00 95.44 300 SER A CA 1
ATOM 2298 C C . SER A 1 300 ? 6.489 12.804 -9.372 1.00 95.44 300 SER A C 1
ATOM 2300 O O . SER A 1 300 ? 6.294 13.073 -10.554 1.00 95.44 300 SER A O 1
ATOM 2302 N N . GLU A 1 301 ? 6.016 13.569 -8.383 1.00 96.44 301 GLU A N 1
ATOM 2303 C CA . GLU A 1 301 ? 5.303 14.838 -8.599 1.00 96.44 301 GLU A CA 1
ATOM 2304 C C . GLU A 1 301 ? 6.177 15.836 -9.365 1.00 96.44 301 GLU A C 1
ATOM 2306 O O . GLU A 1 301 ? 5.723 16.461 -10.321 1.00 96.44 301 GLU A O 1
ATOM 2311 N N . LYS A 1 302 ? 7.471 15.907 -9.035 1.00 97.38 302 LYS A N 1
ATOM 2312 C CA . LYS A 1 302 ? 8.428 16.771 -9.736 1.00 97.38 302 LYS A CA 1
ATOM 2313 C C . LYS A 1 302 ? 8.743 16.305 -11.146 1.00 97.38 302 LYS A C 1
ATOM 2315 O O . LYS A 1 302 ? 8.922 17.134 -12.032 1.00 97.38 302 LYS A O 1
ATOM 2320 N N . ILE A 1 303 ? 8.754 14.998 -11.393 1.00 98.31 303 ILE A N 1
ATOM 2321 C CA . ILE A 1 303 ? 8.872 14.452 -12.753 1.00 98.31 303 ILE A CA 1
ATOM 2322 C C . ILE A 1 303 ? 7.638 14.808 -13.589 1.00 98.31 303 ILE A C 1
ATOM 2324 O O . ILE A 1 303 ? 7.791 15.177 -14.751 1.00 98.31 303 ILE A O 1
ATOM 2328 N N . VAL A 1 304 ? 6.435 14.735 -13.009 1.00 97.75 304 VAL A N 1
ATOM 2329 C CA . VAL A 1 304 ? 5.196 15.151 -13.687 1.00 97.75 304 VAL A CA 1
ATOM 2330 C C . VAL A 1 304 ? 5.232 16.645 -14.019 1.00 97.75 304 VAL A C 1
ATOM 2332 O O . VAL A 1 304 ? 4.928 17.011 -15.151 1.00 97.75 304 VAL A O 1
ATOM 2335 N N . GLU A 1 305 ? 5.656 17.498 -13.082 1.00 97.19 305 GLU A N 1
ATOM 2336 C CA . GLU A 1 305 ? 5.840 18.937 -13.325 1.00 97.19 305 GLU A CA 1
ATOM 2337 C C . GLU A 1 305 ? 6.876 19.200 -14.432 1.00 97.19 305 GLU A C 1
ATOM 2339 O O . GLU A 1 305 ? 6.594 19.927 -15.384 1.00 97.19 305 GLU A O 1
ATOM 2344 N N . ALA A 1 306 ? 8.048 18.561 -14.360 1.00 98.06 306 ALA A N 1
ATOM 2345 C CA . ALA A 1 306 ? 9.118 18.721 -15.345 1.00 98.06 306 ALA A CA 1
ATOM 2346 C C . ALA A 1 306 ? 8.729 18.219 -16.746 1.00 98.06 306 ALA A C 1
ATOM 2348 O O . ALA A 1 306 ? 9.219 18.741 -17.740 1.00 98.06 306 ALA A O 1
ATOM 2349 N N . ALA A 1 307 ? 7.833 17.238 -16.857 1.00 97.62 307 ALA A N 1
ATOM 2350 C CA . ALA A 1 307 ? 7.331 16.769 -18.148 1.00 97.62 307 ALA A CA 1
ATOM 2351 C C . ALA A 1 307 ? 6.461 17.806 -18.882 1.00 97.62 307 ALA A C 1
ATOM 2353 O O . ALA A 1 307 ? 6.292 17.699 -20.095 1.00 97.62 307 ALA A O 1
ATOM 2354 N N . GLY A 1 308 ? 5.911 18.785 -18.153 1.00 96.94 308 GLY A N 1
ATOM 2355 C CA . GLY A 1 308 ? 5.153 19.910 -18.702 1.00 96.94 308 GLY A CA 1
ATOM 2356 C C . GLY A 1 308 ? 6.004 21.132 -19.059 1.00 96.94 308 GLY A C 1
ATOM 2357 O O . GLY A 1 308 ? 5.454 22.132 -19.514 1.00 96.94 308 GLY A O 1
ATOM 2358 N N . ASP A 1 309 ? 7.319 21.081 -18.842 1.00 97.75 309 ASP A N 1
ATOM 2359 C CA . ASP A 1 309 ? 8.232 22.178 -19.159 1.00 97.75 309 ASP A CA 1
ATOM 2360 C C . ASP A 1 309 ? 8.346 22.403 -20.680 1.00 97.75 309 ASP A C 1
ATOM 2362 O O . ASP A 1 309 ? 8.758 21.478 -21.393 1.00 97.75 309 ASP A O 1
ATOM 2366 N N . PRO A 1 310 ? 8.058 23.620 -21.188 1.00 98.06 310 PRO A N 1
ATOM 2367 C CA . PRO A 1 310 ? 8.164 23.939 -22.609 1.00 98.06 310 PRO A CA 1
ATOM 2368 C C . PRO A 1 310 ? 9.521 23.585 -23.224 1.00 98.06 310 PRO A C 1
ATOM 2370 O O . PRO A 1 310 ? 9.555 23.025 -24.315 1.00 98.06 310 PRO A O 1
ATOM 2373 N N . GLU A 1 311 ? 10.635 23.805 -22.515 1.00 98.25 311 GLU A N 1
ATOM 2374 C CA . GLU A 1 311 ? 11.971 23.499 -23.054 1.00 98.25 311 GLU A CA 1
ATOM 2375 C C . GLU A 1 311 ? 12.184 21.994 -23.278 1.00 98.25 311 GLU A C 1
ATOM 2377 O O . GLU A 1 311 ? 12.866 21.575 -24.217 1.00 98.25 311 GLU A O 1
ATOM 2382 N N . LEU A 1 312 ? 11.623 21.157 -22.400 1.00 98.56 312 LEU A N 1
ATOM 2383 C CA . LEU A 1 312 ? 11.723 19.702 -22.501 1.00 98.56 312 LEU A CA 1
ATOM 2384 C C . LEU A 1 312 ? 10.763 19.145 -23.557 1.00 98.56 312 LEU A C 1
ATOM 2386 O O . LEU A 1 312 ? 11.114 18.181 -24.241 1.00 98.56 312 LEU A O 1
ATOM 2390 N N . ILE A 1 313 ? 9.599 19.773 -23.737 1.00 98.50 313 ILE A N 1
ATOM 2391 C CA . ILE A 1 313 ? 8.656 19.450 -24.815 1.00 98.50 313 ILE A CA 1
ATOM 2392 C C . ILE A 1 313 ? 9.266 19.797 -26.179 1.00 98.50 313 ILE A C 1
ATOM 2394 O O . ILE A 1 313 ? 9.323 18.926 -27.046 1.00 98.50 313 ILE A O 1
ATOM 2398 N N . GLU A 1 314 ? 9.811 21.004 -26.350 1.00 98.38 314 GLU A N 1
ATOM 2399 C CA . GLU A 1 314 ? 10.506 21.418 -27.580 1.00 98.38 314 GLU A CA 1
ATOM 2400 C C . GLU A 1 314 ? 11.692 20.493 -27.897 1.00 98.38 314 GLU A C 1
ATOM 2402 O O . GLU A 1 314 ? 11.937 20.129 -29.052 1.00 98.38 314 GLU A O 1
ATOM 2407 N N . LEU A 1 315 ? 12.425 20.048 -26.870 1.00 98.44 315 LEU A N 1
ATOM 2408 C CA . LEU A 1 315 ? 13.495 19.068 -27.043 1.00 98.44 315 LEU A CA 1
ATOM 2409 C C . LEU A 1 315 ? 12.966 17.702 -27.510 1.00 98.44 315 LEU A C 1
ATOM 2411 O O . LEU A 1 315 ? 13.600 17.059 -28.349 1.00 98.44 315 LEU A O 1
ATOM 2415 N N . ALA A 1 316 ? 11.822 17.253 -26.989 1.00 98.44 316 ALA A N 1
ATOM 2416 C CA . ALA A 1 316 ? 11.179 16.014 -27.420 1.00 98.44 316 ALA A CA 1
ATOM 2417 C C . ALA A 1 316 ? 10.738 16.090 -28.887 1.00 98.44 316 ALA A C 1
ATOM 2419 O O . ALA A 1 316 ? 11.012 15.163 -29.654 1.00 98.44 316 ALA A O 1
ATOM 2420 N N . GLU A 1 317 ? 10.159 17.218 -29.300 1.00 98.12 317 GLU A N 1
ATOM 2421 C CA . GLU A 1 317 ? 9.795 17.497 -30.694 1.00 98.12 317 GLU A CA 1
ATOM 2422 C C . GLU A 1 317 ? 11.016 17.514 -31.616 1.00 98.12 317 GLU A C 1
ATOM 2424 O O . GLU A 1 317 ? 10.999 16.896 -32.684 1.00 98.12 317 GLU A O 1
ATOM 2429 N N . LYS A 1 318 ? 12.131 18.108 -31.173 1.00 97.88 318 LYS A N 1
ATOM 2430 C CA . LYS A 1 318 ? 13.407 18.086 -31.906 1.00 97.88 318 LYS A CA 1
ATOM 2431 C C . LYS A 1 318 ? 13.945 16.669 -32.133 1.00 97.88 318 LYS A C 1
ATOM 2433 O O . LYS A 1 318 ? 14.605 16.426 -33.144 1.00 97.88 318 LYS A O 1
ATOM 2438 N N . TYR A 1 319 ? 13.674 15.735 -31.220 1.00 97.44 319 TYR A N 1
ATOM 2439 C CA . TYR A 1 319 ? 14.012 14.316 -31.382 1.00 97.44 319 TYR A CA 1
ATOM 2440 C C . TYR A 1 319 ? 12.911 13.484 -32.061 1.00 97.44 319 TYR A C 1
ATOM 2442 O O . TYR A 1 319 ? 13.065 12.270 -32.191 1.00 97.44 319 TYR A O 1
ATOM 2450 N N . GLY A 1 320 ? 11.845 14.121 -32.554 1.00 96.75 320 GLY A N 1
ATOM 2451 C CA . GLY A 1 320 ? 10.799 13.493 -33.361 1.00 96.75 320 GLY A CA 1
ATOM 2452 C C . GLY A 1 320 ? 9.623 12.913 -32.572 1.00 96.75 320 GLY A C 1
ATOM 2453 O O . GLY A 1 320 ? 8.815 12.193 -33.154 1.00 96.75 320 GLY A O 1
ATOM 2454 N N . ALA A 1 321 ? 9.508 13.195 -31.272 1.00 98.25 321 ALA A N 1
ATOM 2455 C CA . ALA A 1 321 ? 8.332 12.839 -30.480 1.00 98.25 321 ALA A CA 1
ATOM 2456 C C . ALA A 1 321 ? 7.261 13.942 -30.554 1.00 98.25 321 ALA A C 1
ATOM 2458 O O . ALA A 1 321 ? 7.575 15.118 -30.641 1.00 98.25 321 ALA A O 1
ATOM 2459 N N . LYS A 1 322 ? 5.981 13.590 -30.421 1.00 98.12 322 LYS A N 1
ATOM 2460 C CA . LYS A 1 322 ? 4.848 14.532 -30.298 1.00 98.12 322 LYS A CA 1
ATOM 2461 C C . LYS A 1 322 ? 4.712 15.155 -28.899 1.00 98.12 322 LYS A C 1
ATOM 2463 O O . LYS A 1 322 ? 3.713 15.808 -28.612 1.00 98.12 322 LYS A O 1
ATOM 2468 N N . GLY A 1 323 ? 5.654 14.869 -28.003 1.00 98.06 323 GLY A N 1
ATOM 2469 C CA . GLY A 1 323 ? 5.661 15.314 -26.613 1.00 98.06 323 GLY A CA 1
ATOM 2470 C C . GLY A 1 323 ? 6.102 14.216 -25.646 1.00 98.06 323 GLY A C 1
ATOM 2471 O O . GLY A 1 323 ? 6.629 13.170 -26.044 1.00 98.06 323 GLY A O 1
ATOM 2472 N N . ILE A 1 324 ? 5.843 14.449 -24.360 1.00 98.81 324 ILE A N 1
ATOM 2473 C CA . ILE A 1 324 ? 6.230 13.569 -23.253 1.00 98.81 324 ILE A CA 1
ATOM 2474 C C . ILE A 1 324 ? 4.973 12.942 -22.639 1.00 98.81 324 ILE A C 1
ATOM 2476 O O . ILE A 1 324 ? 3.987 13.620 -22.365 1.00 98.81 324 ILE A O 1
ATOM 2480 N N . ASN A 1 325 ? 4.999 11.627 -22.445 1.00 98.75 325 ASN A N 1
ATOM 2481 C CA . ASN A 1 325 ? 3.936 10.832 -21.845 1.00 98.75 325 ASN A CA 1
ATOM 2482 C C . ASN A 1 325 ? 4.441 10.226 -20.531 1.00 98.75 325 ASN A C 1
ATOM 2484 O O . ASN A 1 325 ? 5.263 9.307 -20.540 1.00 98.75 325 ASN A O 1
ATOM 2488 N N . ILE A 1 326 ? 3.937 10.733 -19.406 1.00 98.62 326 ILE A N 1
ATOM 2489 C CA . ILE A 1 326 ? 4.184 10.138 -18.090 1.00 98.62 326 ILE A CA 1
ATOM 2490 C C . ILE A 1 326 ? 3.109 9.097 -17.812 1.00 98.62 326 ILE A C 1
ATOM 2492 O O . ILE A 1 326 ? 1.919 9.371 -17.965 1.00 98.62 326 ILE A O 1
ATOM 2496 N N . VAL A 1 327 ? 3.528 7.914 -17.370 1.00 98.38 327 VAL A N 1
ATOM 2497 C CA . VAL A 1 327 ? 2.624 6.882 -16.861 1.00 98.38 327 VAL A CA 1
ATOM 2498 C C . VAL A 1 327 ? 3.131 6.347 -15.525 1.00 98.38 327 VAL A C 1
ATOM 2500 O O . VAL A 1 327 ? 4.331 6.226 -15.285 1.00 98.38 327 VAL A O 1
ATOM 2503 N N . GLY A 1 328 ? 2.207 6.030 -14.630 1.00 98.44 328 GLY A N 1
ATOM 2504 C CA . GLY A 1 328 ? 2.503 5.476 -13.319 1.00 98.44 328 GLY A CA 1
ATOM 2505 C C . GLY A 1 328 ? 2.679 3.960 -13.329 1.00 98.44 328 GLY A C 1
ATOM 2506 O O . GLY A 1 328 ? 2.176 3.259 -14.210 1.00 98.44 328 GLY A O 1
ATOM 2507 N N . MET A 1 329 ? 3.331 3.435 -12.294 1.00 98.56 329 MET A N 1
ATOM 2508 C CA . MET A 1 329 ? 3.339 2.010 -11.975 1.00 98.56 329 MET A CA 1
ATOM 2509 C C . MET A 1 329 ? 3.462 1.768 -10.468 1.00 98.56 329 MET A C 1
ATOM 2511 O O . MET A 1 329 ? 4.286 2.385 -9.792 1.00 98.56 329 MET A O 1
ATOM 2515 N N . CYS A 1 330 ? 2.694 0.810 -9.944 1.00 98.19 330 CYS A N 1
ATOM 2516 C CA . CYS A 1 330 ? 2.584 0.550 -8.501 1.00 98.19 330 CYS A CA 1
ATOM 2517 C C . CYS A 1 330 ? 2.158 1.806 -7.707 1.00 98.19 330 CYS A C 1
ATOM 2519 O O . CYS A 1 330 ? 1.328 2.580 -8.179 1.00 98.19 330 CYS A O 1
ATOM 2521 N N . CYS A 1 331 ? 2.658 1.980 -6.481 1.00 98.50 331 CYS A N 1
ATOM 2522 C CA . CYS A 1 331 ? 2.145 2.961 -5.526 1.00 98.50 331 CYS A CA 1
ATOM 2523 C C . CYS A 1 331 ? 2.410 4.404 -5.939 1.00 98.50 331 CYS A C 1
ATOM 2525 O O . CYS A 1 331 ? 1.458 5.167 -5.971 1.00 98.50 331 CYS A O 1
ATOM 2527 N N . THR A 1 332 ? 3.635 4.767 -6.332 1.00 97.75 332 THR A N 1
ATOM 2528 C CA . THR A 1 332 ? 3.927 6.136 -6.805 1.00 97.75 332 THR A CA 1
ATOM 2529 C C . THR A 1 332 ? 3.087 6.487 -8.038 1.00 97.75 332 THR A C 1
ATOM 2531 O O . THR A 1 332 ? 2.607 7.608 -8.182 1.00 97.75 332 THR A O 1
ATOM 2534 N N . GLY A 1 333 ? 2.799 5.486 -8.884 1.00 98.12 333 GLY A N 1
ATOM 2535 C CA . GLY A 1 333 ? 1.857 5.626 -9.986 1.00 98.12 333 GLY A CA 1
ATOM 2536 C C . GLY A 1 333 ? 0.439 5.951 -9.526 1.00 98.12 333 GLY A C 1
ATOM 2537 O O . GLY A 1 333 ? -0.200 6.809 -10.121 1.00 98.12 333 GLY A O 1
ATOM 2538 N N . LEU A 1 334 ? -0.040 5.308 -8.458 1.00 98.19 334 LEU A N 1
ATOM 2539 C CA . LEU A 1 334 ? -1.334 5.622 -7.846 1.00 98.19 334 LEU A CA 1
ATOM 2540 C C . LEU A 1 334 ? -1.342 7.011 -7.196 1.00 98.19 334 LEU A C 1
ATOM 2542 O O . LEU A 1 334 ? -2.354 7.693 -7.295 1.00 98.19 334 LEU A O 1
ATOM 2546 N N . GLU A 1 335 ? -0.238 7.457 -6.593 1.00 98.12 335 GLU A N 1
ATOM 2547 C CA . GLU A 1 335 ? -0.149 8.791 -5.984 1.00 98.12 335 GLU A CA 1
ATOM 2548 C C . GLU A 1 335 ? -0.361 9.903 -7.028 1.00 98.12 335 GLU A C 1
ATOM 2550 O O . GLU A 1 335 ? -1.208 10.780 -6.838 1.00 98.12 335 GLU A O 1
ATOM 2555 N N . VAL A 1 336 ? 0.354 9.842 -8.161 1.00 97.56 336 VAL A N 1
ATOM 2556 C CA . VAL A 1 336 ? 0.196 10.832 -9.245 1.00 97.56 336 VAL A CA 1
ATOM 2557 C C . VAL A 1 336 ? -1.105 10.632 -10.026 1.00 97.56 336 VAL A C 1
ATOM 2559 O O . VAL A 1 336 ? -1.693 11.597 -10.508 1.00 97.56 336 VAL A O 1
ATOM 2562 N N . LEU A 1 337 ? -1.615 9.402 -10.113 1.00 97.69 337 LEU A N 1
ATOM 2563 C CA . LEU A 1 337 ? -2.931 9.122 -10.688 1.00 97.69 337 LEU A CA 1
ATOM 2564 C C . LEU A 1 337 ? -4.042 9.804 -9.882 1.00 97.69 337 LEU A C 1
ATOM 2566 O O . LEU A 1 337 ? -4.904 10.456 -10.464 1.00 97.69 337 LEU A O 1
ATOM 2570 N N . MET A 1 338 ? -3.996 9.696 -8.553 1.00 96.75 338 MET A N 1
ATOM 2571 C CA . MET A 1 338 ? -5.015 10.236 -7.649 1.00 96.75 338 MET A CA 1
ATOM 2572 C C . MET A 1 338 ? -5.025 11.768 -7.599 1.00 96.75 338 MET A C 1
ATOM 2574 O O . MET A 1 338 ? -6.083 12.352 -7.390 1.00 96.75 338 MET A O 1
ATOM 2578 N N . ARG A 1 339 ? -3.871 12.423 -7.792 1.00 95.19 339 ARG A N 1
ATOM 2579 C CA . ARG A 1 339 ? -3.731 13.890 -7.665 1.00 95.19 339 ARG A CA 1
ATOM 2580 C C . ARG A 1 339 ? -3.644 14.645 -8.985 1.00 95.19 339 ARG A C 1
ATOM 2582 O O . ARG A 1 339 ? -3.900 15.846 -9.026 1.00 95.19 339 ARG A O 1
ATOM 2589 N N . ARG A 1 340 ? -3.234 13.972 -10.062 1.00 95.38 340 ARG A N 1
ATOM 2590 C CA . ARG A 1 340 ? -2.970 14.589 -11.374 1.00 95.38 340 ARG A CA 1
ATOM 2591 C C . ARG A 1 340 ? -3.718 13.913 -12.522 1.00 95.38 340 ARG A C 1
ATOM 2593 O O . ARG A 1 340 ? -3.640 14.393 -13.647 1.00 95.38 340 ARG A O 1
ATOM 2600 N N . GLY A 1 341 ? -4.410 12.797 -12.278 1.00 96.44 341 GLY A N 1
ATOM 2601 C CA . GLY A 1 341 ? -5.091 12.024 -13.324 1.00 96.44 341 GLY A CA 1
ATOM 2602 C C . GLY A 1 341 ? -4.143 11.265 -14.261 1.00 96.44 341 GLY A C 1
ATOM 2603 O O . GLY A 1 341 ? -4.587 10.745 -15.287 1.00 96.44 341 GLY A O 1
ATOM 2604 N N . ILE A 1 342 ? -2.850 11.172 -13.922 1.00 98.00 342 ILE A N 1
ATOM 2605 C CA . ILE A 1 342 ? -1.837 10.493 -14.740 1.00 98.00 342 ILE A CA 1
ATOM 2606 C C . ILE A 1 342 ? -2.215 9.013 -14.942 1.00 98.00 342 ILE A C 1
ATOM 2608 O O . ILE A 1 342 ? -2.520 8.334 -13.959 1.00 98.00 342 ILE A O 1
ATOM 2612 N N . PRO A 1 343 ? -2.196 8.487 -16.184 1.00 98.38 343 PRO A N 1
ATOM 2613 C CA . PRO A 1 343 ? -2.518 7.086 -16.447 1.00 98.38 343 PRO A CA 1
ATOM 2614 C C . PRO A 1 343 ? -1.558 6.114 -15.756 1.00 98.38 343 PRO A C 1
ATOM 2616 O O . PRO A 1 343 ? -0.380 6.419 -15.583 1.00 98.38 343 PRO A O 1
ATOM 2619 N N . ILE A 1 344 ? -2.021 4.906 -15.430 1.00 98.44 344 ILE A N 1
ATOM 2620 C CA . ILE A 1 344 ? -1.199 3.859 -14.799 1.00 98.44 344 ILE A CA 1
ATOM 2621 C C . ILE A 1 344 ? -0.957 2.681 -15.754 1.00 98.44 344 ILE A C 1
ATOM 2623 O O . ILE A 1 344 ? -1.878 1.975 -16.161 1.00 98.44 344 ILE A O 1
ATOM 2627 N N . ALA A 1 345 ? 0.299 2.422 -16.116 1.00 98.38 345 ALA A N 1
ATOM 2628 C CA . ALA A 1 345 ? 0.643 1.387 -17.092 1.00 98.38 345 ALA A CA 1
ATOM 2629 C C . ALA A 1 345 ? 0.394 -0.034 -16.566 1.00 98.38 345 ALA A C 1
ATOM 2631 O O . ALA A 1 345 ? 0.041 -0.933 -17.330 1.00 98.38 345 ALA A O 1
ATOM 2632 N N . GLY A 1 346 ? 0.555 -0.255 -15.262 1.00 97.88 346 GLY A N 1
ATOM 2633 C CA . GLY A 1 346 ? 0.334 -1.564 -14.668 1.00 97.88 346 GLY A CA 1
ATOM 2634 C C . GLY A 1 346 ? 0.691 -1.648 -13.190 1.00 97.88 346 GLY A C 1
ATOM 2635 O O . GLY A 1 346 ? 1.129 -0.681 -12.565 1.00 97.88 346 GLY A O 1
ATOM 2636 N N . ASN A 1 347 ? 0.464 -2.832 -12.633 1.00 98.25 347 ASN A N 1
ATOM 2637 C CA . ASN A 1 347 ? 0.768 -3.176 -11.246 1.00 98.25 347 ASN A CA 1
ATOM 2638 C C . ASN A 1 347 ? 2.123 -3.911 -11.131 1.00 98.25 347 ASN A C 1
ATOM 2640 O O . ASN A 1 347 ? 2.941 -3.900 -12.054 1.00 98.25 347 ASN A O 1
ATOM 2644 N N . PHE A 1 348 ? 2.360 -4.578 -9.996 1.00 98.50 348 PHE A N 1
ATOM 2645 C CA . PHE A 1 348 ? 3.641 -5.199 -9.664 1.00 98.50 348 PHE A CA 1
ATOM 2646 C C . PHE A 1 348 ? 4.158 -6.206 -10.702 1.00 98.50 348 PHE A C 1
ATOM 2648 O O . PHE A 1 348 ? 5.344 -6.169 -11.021 1.00 98.50 348 PHE A O 1
ATOM 2655 N N . LEU A 1 349 ? 3.317 -7.095 -11.247 1.00 98.12 349 LEU A N 1
ATOM 2656 C CA . LEU A 1 349 ? 3.780 -8.121 -12.202 1.00 98.12 349 LEU A CA 1
ATOM 2657 C C . LEU A 1 349 ? 3.862 -7.613 -13.648 1.00 98.12 349 LEU A C 1
ATOM 2659 O O . LEU A 1 349 ? 4.291 -8.352 -14.532 1.00 98.12 349 LEU A O 1
ATOM 2663 N N . GLN A 1 350 ? 3.498 -6.354 -13.897 1.00 98.31 350 GLN A N 1
ATOM 2664 C CA . GLN A 1 350 ? 3.567 -5.738 -15.223 1.00 98.31 350 GLN A CA 1
ATOM 2665 C C . GLN A 1 350 ? 4.826 -4.884 -15.436 1.00 98.31 350 GLN A C 1
ATOM 2667 O O . GLN A 1 350 ? 5.015 -4.364 -16.534 1.00 98.31 350 GLN A O 1
ATOM 2672 N N . GLN A 1 351 ? 5.712 -4.764 -14.440 1.00 98.44 351 GLN A N 1
ATOM 2673 C CA . GLN A 1 351 ? 6.912 -3.925 -14.547 1.00 98.44 351 GLN A CA 1
ATOM 2674 C C . GLN A 1 351 ? 7.885 -4.366 -15.645 1.00 98.44 351 GLN A C 1
ATOM 2676 O O . GLN A 1 351 ? 8.291 -3.560 -16.478 1.00 98.44 351 GLN A O 1
ATOM 2681 N N . GLU A 1 352 ? 8.175 -5.663 -15.739 1.00 98.62 352 GLU A N 1
ATOM 2682 C CA . GLU A 1 352 ? 8.977 -6.212 -16.838 1.00 98.62 352 GLU A CA 1
ATOM 2683 C C . GLU A 1 352 ? 8.214 -6.130 -18.167 1.00 98.62 352 GLU A C 1
ATOM 2685 O O . GLU A 1 352 ? 8.780 -5.763 -19.196 1.00 98.62 352 GLU A O 1
ATOM 2690 N N . ALA A 1 353 ? 6.905 -6.411 -18.142 1.00 98.12 353 ALA A N 1
ATOM 2691 C CA . ALA A 1 353 ? 6.043 -6.377 -19.323 1.00 98.12 353 ALA A CA 1
ATOM 2692 C C . ALA A 1 353 ? 5.996 -4.987 -19.980 1.00 98.12 353 ALA A C 1
ATOM 2694 O O . ALA A 1 353 ? 5.981 -4.896 -21.206 1.00 98.12 353 ALA A O 1
ATOM 2695 N N . ALA A 1 354 ? 6.020 -3.913 -19.187 1.00 98.69 354 ALA A N 1
ATOM 2696 C CA . ALA A 1 354 ? 6.050 -2.549 -19.700 1.00 98.69 354 ALA A CA 1
ATOM 2697 C C . ALA A 1 354 ? 7.335 -2.253 -20.480 1.00 98.69 354 ALA A C 1
ATOM 2699 O O . ALA A 1 354 ? 7.264 -1.688 -21.570 1.00 98.69 354 ALA A O 1
ATOM 2700 N N . ILE A 1 355 ? 8.495 -2.698 -19.990 1.00 98.81 355 ILE A N 1
ATOM 2701 C CA . ILE A 1 355 ? 9.776 -2.561 -20.703 1.00 98.81 355 ILE A CA 1
ATOM 2702 C C . ILE A 1 355 ? 9.768 -3.414 -21.979 1.00 98.81 355 ILE A C 1
ATOM 2704 O O . ILE A 1 355 ? 10.184 -2.955 -23.041 1.00 98.81 355 ILE A O 1
ATOM 2708 N N . ILE A 1 356 ? 9.204 -4.626 -21.909 1.00 98.75 356 ILE A N 1
ATOM 2709 C CA . ILE A 1 356 ? 9.086 -5.557 -23.045 1.00 98.75 356 ILE A CA 1
ATOM 2710 C C . ILE A 1 356 ? 8.264 -4.973 -24.203 1.00 98.75 356 ILE A C 1
ATOM 2712 O O . ILE A 1 356 ? 8.435 -5.424 -25.335 1.00 98.75 356 ILE A O 1
ATOM 2716 N N . THR A 1 357 ? 7.441 -3.938 -23.982 1.00 98.75 357 THR A N 1
ATOM 2717 C CA . THR A 1 357 ? 6.789 -3.191 -25.076 1.00 98.75 357 THR A CA 1
ATOM 2718 C C . THR A 1 357 ? 7.793 -2.553 -26.043 1.00 98.75 357 THR A C 1
ATOM 2720 O O . THR A 1 357 ? 7.455 -2.333 -27.209 1.00 98.75 357 THR A O 1
ATOM 2723 N N . GLY A 1 358 ? 9.029 -2.302 -25.599 1.00 98.62 358 GLY A N 1
ATOM 2724 C CA . GLY A 1 358 ? 10.075 -1.622 -26.360 1.00 98.62 358 GLY A CA 1
ATOM 2725 C C . GLY A 1 358 ? 9.830 -0.124 -26.554 1.00 98.62 358 GLY A C 1
ATOM 2726 O O . GLY A 1 358 ? 10.521 0.497 -27.354 1.00 98.62 358 GLY A O 1
ATOM 2727 N N . ALA A 1 359 ? 8.848 0.450 -25.852 1.00 98.75 359 ALA A N 1
ATOM 2728 C CA . ALA A 1 359 ? 8.433 1.844 -26.003 1.00 98.75 359 ALA A CA 1
ATOM 2729 C C . ALA A 1 359 ? 8.819 2.743 -24.819 1.00 98.75 359 ALA A C 1
ATOM 2731 O O . ALA A 1 359 ? 8.437 3.904 -24.813 1.00 98.75 359 ALA A O 1
ATOM 2732 N N . VAL A 1 360 ? 9.514 2.231 -23.802 1.00 98.88 360 VAL A N 1
ATOM 2733 C CA . VAL A 1 360 ? 9.828 2.983 -22.575 1.00 98.88 360 VAL A CA 1
ATOM 2734 C C . VAL A 1 360 ? 11.226 3.586 -22.681 1.00 98.88 360 VAL A C 1
ATOM 2736 O O . VAL A 1 360 ? 12.197 2.837 -22.759 1.00 98.88 360 VAL A O 1
ATOM 2739 N N . GLU A 1 361 ? 11.357 4.914 -22.650 1.00 98.94 361 GLU A N 1
ATOM 2740 C CA . GLU A 1 361 ? 12.677 5.566 -22.649 1.00 98.94 361 GLU A CA 1
ATOM 2741 C C . GLU A 1 361 ? 13.325 5.511 -21.280 1.00 98.94 361 GLU A C 1
ATOM 2743 O O . GLU A 1 361 ? 14.525 5.257 -21.189 1.00 98.94 361 GLU A O 1
ATOM 2748 N N . ALA A 1 362 ? 12.538 5.746 -20.232 1.00 98.88 362 ALA A N 1
ATOM 2749 C CA . ALA A 1 362 ? 13.014 5.708 -18.863 1.00 98.88 362 ALA A CA 1
ATOM 2750 C C . ALA A 1 362 ? 11.975 5.090 -17.927 1.00 98.88 362 ALA A C 1
ATOM 2752 O O . ALA A 1 362 ? 10.796 5.442 -17.961 1.00 98.88 362 ALA A O 1
ATOM 2753 N N . MET A 1 363 ? 12.435 4.188 -17.066 1.00 98.88 363 MET A N 1
ATOM 2754 C CA . MET A 1 363 ? 11.727 3.765 -15.867 1.00 98.88 363 MET A CA 1
ATOM 2755 C C . MET A 1 363 ? 12.464 4.365 -14.673 1.00 98.88 363 MET A C 1
ATOM 2757 O O . MET A 1 363 ? 13.578 3.952 -14.352 1.00 98.88 363 MET A O 1
ATOM 2761 N N . VAL A 1 364 ? 11.853 5.373 -14.058 1.00 98.75 364 VAL A N 1
ATOM 2762 C CA . VAL A 1 364 ? 12.415 6.094 -12.919 1.00 98.75 364 VAL A CA 1
ATOM 2763 C C . VAL A 1 364 ? 11.909 5.444 -11.644 1.00 98.75 364 VAL A C 1
ATOM 2765 O O . VAL A 1 364 ? 10.696 5.337 -11.450 1.00 98.75 364 VAL A O 1
ATOM 2768 N N . VAL A 1 365 ? 12.840 4.988 -10.810 1.00 98.44 365 VAL A N 1
ATOM 2769 C CA . VAL A 1 365 ? 12.556 4.175 -9.630 1.00 98.44 365 VAL A CA 1
ATOM 2770 C C . VAL A 1 365 ? 13.111 4.794 -8.353 1.00 98.44 365 VAL A C 1
ATOM 2772 O O . VAL A 1 365 ? 14.197 5.376 -8.356 1.00 98.44 365 VAL A O 1
ATOM 2775 N N . ASP A 1 366 ? 12.366 4.661 -7.256 1.00 95.25 366 ASP A N 1
ATOM 2776 C CA . ASP A 1 366 ? 12.796 5.063 -5.915 1.00 95.25 366 ASP A CA 1
ATOM 2777 C C . ASP A 1 366 ? 13.113 3.841 -5.028 1.00 95.25 366 ASP A C 1
ATOM 2779 O O . ASP A 1 366 ? 14.207 3.285 -5.097 1.00 95.25 366 ASP A O 1
ATOM 2783 N N . VAL A 1 367 ? 12.171 3.399 -4.201 1.00 96.00 367 VAL A N 1
ATOM 2784 C CA . VAL A 1 367 ? 12.277 2.347 -3.201 1.00 96.00 367 VAL A CA 1
ATOM 2785 C C . VAL A 1 367 ? 11.092 1.384 -3.308 1.00 96.00 367 VAL A C 1
ATOM 2787 O O . VAL A 1 367 ? 9.986 1.740 -3.710 1.00 96.00 367 VAL A O 1
ATOM 2790 N N . GLN A 1 368 ? 11.316 0.155 -2.833 1.00 96.62 368 GLN A N 1
ATOM 2791 C CA . GLN A 1 368 ? 10.294 -0.867 -2.574 1.00 96.62 368 GLN A CA 1
ATOM 2792 C C . GLN A 1 368 ? 9.569 -1.413 -3.833 1.00 96.62 368 GLN A C 1
ATOM 2794 O O . GLN A 1 368 ? 9.124 -0.697 -4.720 1.00 96.62 368 GLN A O 1
ATOM 2799 N N . CYS A 1 369 ? 9.381 -2.736 -3.885 1.00 97.75 369 CYS A N 1
ATOM 2800 C CA . CYS A 1 369 ? 8.664 -3.465 -4.954 1.00 97.75 369 CYS A CA 1
ATOM 2801 C C . CYS A 1 369 ? 9.170 -3.255 -6.401 1.00 97.75 369 CYS A C 1
ATOM 2803 O O . CYS A 1 369 ? 8.467 -3.625 -7.344 1.00 97.75 369 CYS A O 1
ATOM 2805 N N . ILE A 1 370 ? 10.387 -2.742 -6.567 1.00 98.19 370 ILE A N 1
ATOM 2806 C CA . ILE A 1 370 ? 11.099 -2.678 -7.844 1.00 98.19 370 ILE A CA 1
ATOM 2807 C C . ILE A 1 370 ? 11.913 -3.966 -7.975 1.00 98.19 370 ILE A C 1
ATOM 2809 O O . ILE A 1 370 ? 12.794 -4.246 -7.159 1.00 98.19 370 ILE A O 1
ATOM 2813 N N . MET A 1 371 ? 11.586 -4.802 -8.955 1.00 98.25 371 MET A N 1
ATOM 2814 C CA . MET A 1 371 ? 12.295 -6.055 -9.192 1.00 98.25 371 MET A CA 1
ATOM 2815 C C . MET A 1 371 ? 13.659 -5.756 -9.815 1.00 98.25 371 MET A C 1
ATOM 2817 O O . MET A 1 371 ? 13.693 -5.132 -10.869 1.00 98.25 371 MET A O 1
ATOM 2821 N N . PRO A 1 372 ? 14.768 -6.299 -9.287 1.00 97.06 372 PRO A N 1
ATOM 2822 C CA . PRO A 1 372 ? 16.069 -6.195 -9.953 1.00 97.06 372 PRO A CA 1
ATOM 2823 C C . PRO A 1 372 ? 16.065 -6.730 -11.395 1.00 97.06 372 PRO A C 1
ATOM 2825 O O . PRO A 1 372 ? 16.791 -6.224 -12.243 1.00 97.06 372 PRO A O 1
ATOM 2828 N N . GLY A 1 373 ? 15.187 -7.697 -11.696 1.00 97.25 373 GLY A N 1
ATOM 2829 C CA . GLY A 1 373 ? 14.999 -8.230 -13.049 1.00 97.25 373 GLY A CA 1
ATOM 2830 C C . GLY A 1 373 ? 14.566 -7.188 -14.089 1.00 97.25 373 GLY A C 1
ATOM 2831 O O . GLY A 1 373 ? 14.796 -7.403 -15.275 1.00 97.25 373 GLY A O 1
ATOM 2832 N N . THR A 1 374 ? 14.017 -6.031 -13.689 1.00 97.56 374 THR A N 1
ATOM 2833 C CA . THR A 1 374 ? 13.719 -4.942 -14.638 1.00 97.56 374 THR A CA 1
ATOM 2834 C C . THR A 1 374 ? 14.980 -4.395 -15.298 1.00 97.56 374 THR A C 1
ATOM 2836 O O . THR A 1 374 ? 14.932 -4.063 -16.480 1.00 97.56 374 THR A O 1
ATOM 2839 N N . VAL A 1 375 ? 16.119 -4.374 -14.595 1.00 98.19 375 VAL A N 1
ATOM 2840 C CA . VAL A 1 375 ? 17.412 -3.960 -15.162 1.00 98.19 375 VAL A CA 1
ATOM 2841 C C . VAL A 1 375 ? 17.875 -4.953 -16.225 1.00 98.19 375 VAL A C 1
ATOM 2843 O O . VAL A 1 375 ? 18.301 -4.547 -17.306 1.00 98.19 375 VAL A O 1
ATOM 2846 N N . ASP A 1 376 ? 17.745 -6.254 -15.964 1.00 98.00 376 ASP A N 1
ATOM 2847 C CA . ASP A 1 376 ? 18.117 -7.291 -16.931 1.00 98.00 376 ASP A CA 1
ATOM 2848 C C . ASP A 1 376 ? 17.238 -7.235 -18.189 1.00 98.00 376 ASP A C 1
ATOM 2850 O O . ASP A 1 376 ? 17.741 -7.323 -19.311 1.00 98.00 376 ASP A O 1
ATOM 2854 N N . VAL A 1 377 ? 15.932 -7.007 -18.021 1.00 98.38 377 VAL A N 1
ATOM 2855 C CA . VAL A 1 377 ? 15.000 -6.810 -19.140 1.00 98.38 377 VAL A CA 1
ATOM 2856 C C . VAL A 1 377 ? 15.332 -5.530 -19.915 1.00 98.38 377 VAL A C 1
ATOM 2858 O O . VAL A 1 377 ? 15.347 -5.552 -21.147 1.00 98.38 377 VAL A O 1
ATOM 2861 N N . ALA A 1 378 ? 15.646 -4.427 -19.229 1.00 98.38 378 ALA A N 1
ATOM 2862 C CA . ALA A 1 378 ? 15.981 -3.146 -19.852 1.00 98.38 378 ALA A CA 1
ATOM 2863 C C . ALA A 1 378 ? 17.229 -3.215 -20.738 1.00 98.38 378 ALA A C 1
ATOM 2865 O O . ALA A 1 378 ? 17.232 -2.617 -21.811 1.00 98.38 378 ALA A O 1
ATOM 2866 N N . ARG A 1 379 ? 18.235 -4.027 -20.375 1.00 97.62 379 ARG A N 1
ATOM 2867 C CA . ARG A 1 379 ? 19.432 -4.273 -21.210 1.00 97.62 379 ARG A CA 1
ATOM 2868 C C . ARG A 1 379 ? 19.111 -4.847 -22.590 1.00 97.62 379 ARG A C 1
ATOM 2870 O O . ARG A 1 379 ? 19.933 -4.762 -23.497 1.00 97.62 379 ARG A O 1
ATOM 2877 N N . CYS A 1 380 ? 17.934 -5.446 -22.761 1.00 97.88 380 CYS A N 1
ATOM 2878 C CA . CYS A 1 380 ? 17.489 -5.961 -24.050 1.00 97.88 380 CYS A CA 1
ATOM 2879 C C . CYS A 1 380 ? 16.915 -4.865 -24.962 1.00 97.88 380 CYS A C 1
ATOM 2881 O O . CYS A 1 380 ? 16.622 -5.162 -26.121 1.00 97.88 380 CYS A O 1
ATOM 2883 N N . PHE A 1 381 ? 16.717 -3.638 -24.475 1.00 98.44 381 PHE A N 1
ATOM 2884 C CA . PHE A 1 381 ? 16.114 -2.501 -25.179 1.00 98.44 381 PHE A CA 1
ATOM 2885 C C . PHE A 1 381 ? 16.957 -1.230 -24.965 1.00 98.44 381 PHE A C 1
ATOM 2887 O O . PHE A 1 381 ? 18.096 -1.303 -24.517 1.00 98.44 381 PHE A O 1
ATOM 2894 N N . HIS A 1 382 ? 16.423 -0.060 -25.327 1.00 98.56 382 HIS A N 1
ATOM 2895 C CA . HIS A 1 382 ? 17.055 1.236 -25.054 1.00 98.56 382 HIS A CA 1
ATOM 2896 C C . HIS A 1 382 ? 16.697 1.799 -23.675 1.00 98.56 382 HIS A C 1
ATOM 2898 O O . HIS A 1 382 ? 17.272 2.803 -23.269 1.00 98.56 382 HIS A O 1
ATOM 2904 N N . THR A 1 383 ? 15.731 1.198 -22.977 1.00 98.88 383 THR A N 1
ATOM 2905 C CA . THR A 1 383 ? 15.170 1.710 -21.725 1.00 98.88 383 THR A CA 1
ATOM 2906 C C . THR A 1 383 ? 16.243 1.985 -20.675 1.00 98.88 383 THR A C 1
ATOM 2908 O O . THR A 1 383 ? 17.016 1.102 -20.312 1.00 98.88 383 THR A O 1
ATOM 2911 N N . LEU A 1 384 ? 16.234 3.200 -20.127 1.00 98.88 384 LEU A N 1
ATOM 2912 C CA . LEU A 1 384 ? 17.045 3.563 -18.972 1.00 98.88 384 LEU A CA 1
ATOM 2913 C C . LEU A 1 384 ? 16.286 3.194 -17.697 1.00 98.88 384 LEU A C 1
ATOM 2915 O O . LEU A 1 384 ? 15.209 3.731 -17.443 1.00 98.88 384 LEU A O 1
ATOM 2919 N N . VAL A 1 385 ? 16.843 2.311 -16.872 1.00 98.75 385 VAL A N 1
ATOM 2920 C CA . VAL A 1 385 ? 16.402 2.199 -15.474 1.00 98.75 385 VAL A CA 1
ATOM 2921 C C . VAL A 1 385 ? 17.187 3.232 -14.681 1.00 98.75 385 VAL A C 1
ATOM 2923 O O . VAL A 1 385 ? 18.417 3.169 -14.647 1.00 98.75 385 VAL A O 1
ATOM 2926 N N . ILE A 1 386 ? 16.484 4.207 -14.107 1.00 98.75 386 ILE A N 1
ATOM 2927 C CA . ILE A 1 386 ? 17.080 5.319 -13.365 1.00 98.75 386 ILE A CA 1
ATOM 2928 C C . ILE A 1 386 ? 16.676 5.176 -11.905 1.00 98.75 386 ILE A C 1
ATOM 2930 O O . ILE A 1 386 ? 15.527 5.456 -11.567 1.00 98.75 386 ILE A O 1
ATOM 2934 N N . ASP A 1 387 ? 17.600 4.738 -11.055 1.00 97.56 387 ASP A N 1
ATOM 2935 C CA . ASP A 1 387 ? 17.368 4.695 -9.614 1.00 97.56 387 ASP A CA 1
ATOM 2936 C C . ASP A 1 387 ? 17.792 6.012 -8.956 1.00 97.56 387 ASP A C 1
ATOM 2938 O O . ASP A 1 387 ? 18.723 6.693 -9.398 1.00 97.56 387 ASP A O 1
ATOM 2942 N N . THR A 1 388 ? 17.031 6.435 -7.948 1.00 96.94 388 THR A N 1
ATOM 2943 C CA . THR A 1 388 ? 17.166 7.792 -7.400 1.00 96.94 388 THR A CA 1
ATOM 2944 C C . THR A 1 388 ? 17.346 7.826 -5.890 1.00 96.94 388 THR A C 1
ATOM 2946 O O . THR A 1 388 ? 17.917 8.777 -5.357 1.00 96.94 388 THR A O 1
ATOM 2949 N N . SER A 1 389 ? 16.935 6.778 -5.181 1.00 93.56 389 SER A N 1
ATOM 2950 C CA . SER A 1 389 ? 17.027 6.734 -3.726 1.00 93.56 389 SER A CA 1
ATOM 2951 C C . SER A 1 389 ? 18.451 6.419 -3.243 1.00 93.56 389 SER A C 1
ATOM 2953 O O . SER A 1 389 ? 19.073 5.481 -3.740 1.00 93.56 389 SER A O 1
ATOM 2955 N N . PRO A 1 390 ? 18.979 7.124 -2.222 1.00 90.31 390 PRO A N 1
ATOM 2956 C CA . PRO A 1 390 ? 20.277 6.790 -1.631 1.00 90.31 390 PRO A CA 1
ATOM 2957 C C . PRO A 1 390 ? 20.280 5.446 -0.882 1.00 90.31 390 PRO A C 1
ATOM 2959 O O . PRO A 1 390 ? 21.353 4.928 -0.583 1.00 90.31 390 PRO A O 1
ATOM 2962 N N . ILE A 1 391 ? 19.104 4.884 -0.575 1.00 91.44 391 ILE A N 1
ATOM 2963 C CA . ILE A 1 391 ? 18.951 3.609 0.147 1.00 91.44 391 ILE A CA 1
ATOM 2964 C C . ILE A 1 391 ? 18.530 2.443 -0.761 1.00 91.44 391 ILE A C 1
ATOM 2966 O O . ILE A 1 391 ? 18.322 1.332 -0.276 1.00 91.44 391 ILE A O 1
ATOM 2970 N N . ALA A 1 392 ? 18.407 2.672 -2.072 1.00 93.56 392 ALA A N 1
ATOM 2971 C CA . ALA A 1 392 ? 18.072 1.636 -3.042 1.00 93.56 392 ALA A CA 1
ATOM 2972 C C . ALA A 1 392 ? 18.823 1.862 -4.360 1.00 93.56 392 ALA A C 1
ATOM 2974 O O . ALA A 1 392 ? 18.451 2.708 -5.168 1.00 93.56 392 ALA A O 1
ATOM 2975 N N . THR A 1 393 ? 19.875 1.073 -4.573 1.00 93.38 393 THR A N 1
ATOM 2976 C CA . THR A 1 393 ? 20.678 1.079 -5.801 1.00 93.38 393 THR A CA 1
ATOM 2977 C C . THR A 1 393 ? 20.585 -0.267 -6.508 1.00 93.38 393 THR A C 1
ATOM 2979 O O . THR A 1 393 ? 20.542 -1.326 -5.874 1.00 93.38 393 THR A O 1
ATOM 2982 N N . PHE A 1 394 ? 20.551 -0.237 -7.837 1.00 95.88 394 PHE A N 1
ATOM 2983 C CA . PHE A 1 394 ? 20.347 -1.414 -8.672 1.00 95.88 394 PHE A CA 1
ATOM 2984 C C . PHE A 1 394 ? 21.565 -1.617 -9.582 1.00 95.88 394 PHE A C 1
ATOM 2986 O O . PHE A 1 394 ? 21.847 -0.781 -10.442 1.00 95.88 394 PHE A O 1
ATOM 2993 N N . PRO A 1 395 ? 22.314 -2.728 -9.442 1.00 97.00 395 PRO A N 1
ATOM 2994 C CA . PRO A 1 395 ? 23.475 -2.984 -10.286 1.00 97.00 395 PRO A CA 1
ATOM 2995 C C . PRO A 1 395 ? 23.142 -2.949 -11.786 1.00 97.00 395 PRO A C 1
ATOM 2997 O O . PRO A 1 395 ? 22.415 -3.795 -12.304 1.00 97.00 395 PRO A O 1
ATOM 3000 N N . GLY A 1 396 ? 23.725 -1.983 -12.499 1.00 95.88 396 GLY A N 1
ATOM 3001 C CA . GLY A 1 396 ? 23.510 -1.762 -13.932 1.00 95.88 396 GLY A CA 1
ATOM 3002 C C . GLY A 1 396 ? 22.409 -0.758 -14.283 1.00 95.88 396 GLY A C 1
ATOM 3003 O O . GLY A 1 396 ? 22.232 -0.487 -15.467 1.00 95.88 396 GLY A O 1
ATOM 3004 N N . ALA A 1 397 ? 21.702 -0.201 -13.299 1.00 97.62 397 ALA A N 1
ATOM 3005 C CA . ALA A 1 397 ? 20.888 0.995 -13.482 1.00 97.62 397 ALA A CA 1
ATOM 3006 C C . ALA A 1 397 ? 21.762 2.263 -13.464 1.00 97.62 397 ALA A C 1
ATOM 3008 O O . ALA A 1 397 ? 22.936 2.238 -13.083 1.00 97.62 397 ALA A O 1
ATOM 3009 N N . ILE A 1 398 ? 21.180 3.382 -13.891 1.00 98.25 398 ILE A N 1
ATOM 3010 C CA . ILE A 1 398 ? 21.801 4.703 -13.801 1.00 98.25 398 ILE A CA 1
ATOM 3011 C C . ILE A 1 398 ? 21.370 5.345 -12.484 1.00 98.25 398 ILE A C 1
ATOM 3013 O O . ILE A 1 398 ? 20.188 5.631 -12.307 1.00 98.25 398 ILE A O 1
ATOM 3017 N N . HIS A 1 399 ? 22.326 5.626 -11.598 1.00 97.81 399 HIS A N 1
ATOM 3018 C CA . HIS A 1 399 ? 22.030 6.300 -10.336 1.00 97.81 399 HIS A CA 1
ATOM 3019 C C . HIS A 1 399 ? 22.006 7.820 -10.507 1.00 97.81 399 HIS A C 1
ATOM 3021 O O . HIS A 1 399 ? 23.038 8.454 -10.753 1.00 97.81 399 HIS A O 1
ATOM 3027 N N . VAL A 1 400 ? 20.829 8.422 -10.339 1.00 97.81 400 VAL A N 1
ATOM 3028 C CA . VAL A 1 400 ? 20.653 9.875 -10.230 1.00 97.81 400 VAL A CA 1
ATOM 3029 C C . VAL A 1 400 ? 20.142 10.178 -8.828 1.00 97.81 400 VAL A C 1
ATOM 3031 O O . VAL A 1 400 ? 18.940 10.306 -8.611 1.00 97.81 400 VAL A O 1
ATOM 3034 N N . LYS A 1 401 ? 21.077 10.286 -7.875 1.00 94.06 401 LYS A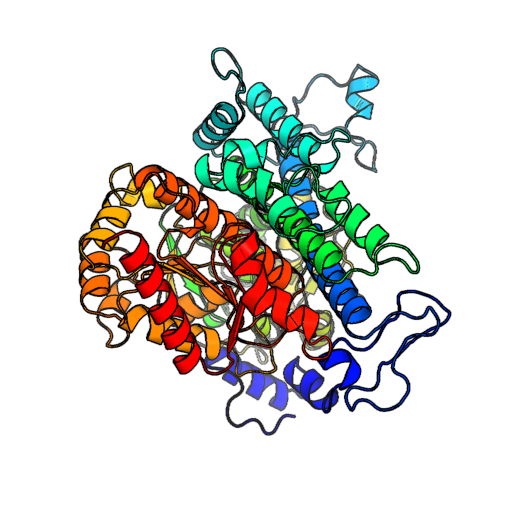 N 1
ATOM 3035 C CA . LYS A 1 401 ? 20.779 10.533 -6.459 1.00 94.06 401 LYS A CA 1
ATOM 3036 C C . LYS A 1 401 ? 19.812 11.706 -6.294 1.00 94.06 401 LYS A C 1
ATOM 3038 O O . LYS A 1 401 ? 20.122 12.836 -6.673 1.00 94.06 401 LYS A O 1
ATOM 3043 N N . PHE A 1 402 ? 18.675 11.431 -5.672 1.00 91.75 402 PHE A N 1
ATOM 3044 C CA . PHE A 1 402 ? 17.671 12.415 -5.332 1.00 91.75 402 PHE A CA 1
ATOM 3045 C C . PHE A 1 402 ? 18.098 13.230 -4.106 1.00 91.75 402 PHE A C 1
ATOM 3047 O O . PHE A 1 402 ? 18.544 12.686 -3.094 1.00 91.75 402 PHE A O 1
ATOM 3054 N N . ASN A 1 403 ? 17.948 14.548 -4.206 1.00 88.88 403 ASN A N 1
ATOM 3055 C CA . ASN A 1 403 ? 18.044 15.479 -3.092 1.00 88.88 403 ASN A CA 1
ATOM 3056 C C . ASN A 1 403 ? 16.765 16.333 -3.104 1.00 88.88 403 ASN A C 1
ATOM 3058 O O . ASN A 1 403 ? 16.568 17.066 -4.079 1.00 88.88 403 ASN A O 1
ATOM 3062 N N . PRO A 1 404 ? 15.927 16.278 -2.050 1.00 87.69 404 PRO A N 1
ATOM 3063 C CA . PRO A 1 404 ? 14.706 17.074 -1.965 1.00 87.69 404 PRO A CA 1
ATOM 3064 C C . PRO A 1 404 ? 14.931 18.576 -2.176 1.00 87.69 404 PRO A C 1
ATOM 3066 O O . PRO A 1 404 ? 14.085 19.235 -2.759 1.00 87.69 404 PRO A O 1
ATOM 3069 N N . GLU A 1 405 ? 16.077 19.131 -1.777 1.00 87.31 405 GLU A N 1
ATOM 3070 C CA . GLU A 1 405 ? 16.382 20.559 -1.959 1.00 87.31 405 GLU A CA 1
ATOM 3071 C C . GLU A 1 405 ? 16.646 20.944 -3.426 1.00 87.31 405 GLU A C 1
ATOM 3073 O O . GLU A 1 405 ? 16.535 22.112 -3.786 1.00 87.31 405 GLU A O 1
ATOM 3078 N N . LYS A 1 406 ? 16.981 19.968 -4.279 1.00 89.62 406 LYS A N 1
ATOM 3079 C CA . LYS A 1 406 ? 17.255 20.139 -5.717 1.00 89.62 406 LYS A CA 1
ATOM 3080 C C . LYS A 1 406 ? 16.244 19.396 -6.589 1.00 89.62 406 LYS A C 1
ATOM 3082 O O . LYS A 1 406 ? 16.563 18.998 -7.711 1.00 89.62 406 LYS A O 1
ATOM 3087 N N . ALA A 1 407 ? 15.042 19.156 -6.068 1.00 92.75 407 ALA A N 1
ATOM 3088 C CA . ALA A 1 407 ? 14.092 18.251 -6.697 1.00 92.75 407 ALA A CA 1
ATOM 3089 C C . ALA A 1 407 ? 13.725 18.663 -8.136 1.00 92.75 407 ALA A C 1
ATOM 3091 O O . ALA A 1 407 ? 13.706 17.803 -9.015 1.00 92.75 407 ALA A O 1
ATOM 3092 N N . ASP A 1 408 ? 13.537 19.961 -8.398 1.00 94.75 408 ASP A N 1
ATOM 3093 C CA . ASP A 1 408 ? 13.212 20.479 -9.736 1.00 94.75 408 ASP A CA 1
ATOM 3094 C C . ASP A 1 408 ? 14.362 20.271 -10.737 1.00 94.75 408 ASP A C 1
ATOM 3096 O O . ASP A 1 408 ? 14.148 19.803 -11.856 1.00 94.75 408 ASP A O 1
ATOM 3100 N N . GLU A 1 409 ? 15.603 20.562 -10.330 1.00 95.88 409 GLU A N 1
ATOM 3101 C CA . GLU A 1 409 ? 16.804 20.355 -11.153 1.00 95.88 409 GLU A CA 1
ATOM 3102 C C . GLU A 1 409 ? 16.962 18.874 -11.522 1.00 95.88 409 GLU A C 1
ATOM 3104 O O . GLU A 1 409 ? 17.180 18.520 -12.684 1.00 95.88 409 GLU A O 1
ATOM 3109 N N . ILE A 1 410 ? 16.815 17.997 -10.527 1.00 97.00 410 ILE A N 1
ATOM 3110 C CA . ILE A 1 410 ? 16.969 16.552 -10.690 1.00 97.00 410 ILE A CA 1
ATOM 3111 C C . ILE A 1 410 ? 15.855 15.988 -11.574 1.00 97.00 410 ILE A C 1
ATOM 3113 O O . ILE A 1 410 ? 16.141 15.209 -12.484 1.00 97.00 410 ILE A O 1
ATOM 3117 N N . ALA A 1 411 ? 14.605 16.409 -11.371 1.00 98.38 411 ALA A N 1
ATOM 3118 C CA . ALA A 1 411 ? 13.490 15.990 -12.210 1.00 98.38 411 ALA A CA 1
ATOM 3119 C C . ALA A 1 411 ? 13.690 16.417 -13.673 1.00 98.38 411 ALA A C 1
ATOM 3121 O O . ALA A 1 411 ? 13.598 15.576 -14.569 1.00 98.38 411 ALA A O 1
ATOM 3122 N N . ARG A 1 412 ? 14.071 17.679 -13.925 1.00 98.50 412 ARG A N 1
ATOM 3123 C CA . ARG A 1 412 ? 14.399 18.173 -15.277 1.00 98.50 412 ARG A CA 1
ATOM 3124 C C . ARG A 1 412 ? 15.531 17.374 -15.916 1.00 98.50 412 ARG A C 1
ATOM 3126 O O . ARG A 1 412 ? 15.450 17.034 -17.095 1.00 98.50 412 ARG A O 1
ATOM 3133 N N . LYS A 1 413 ? 16.579 17.045 -15.153 1.00 98.62 413 LYS A N 1
ATOM 3134 C CA . LYS A 1 413 ? 17.693 16.207 -15.622 1.00 98.62 413 LYS A CA 1
ATOM 3135 C C . LYS A 1 413 ? 17.211 14.817 -16.041 1.00 98.62 413 LYS A C 1
ATOM 3137 O O . LYS A 1 413 ? 17.568 14.359 -17.122 1.00 98.62 413 LYS A O 1
ATOM 3142 N N . ILE A 1 414 ? 16.398 14.161 -15.217 1.00 98.75 414 ILE A N 1
ATOM 3143 C CA . ILE A 1 414 ? 15.867 12.819 -15.498 1.00 98.75 414 ILE A CA 1
ATOM 3144 C C . ILE A 1 414 ? 14.960 12.836 -16.735 1.00 98.75 414 ILE A C 1
ATOM 3146 O O . ILE A 1 414 ? 15.117 11.996 -17.622 1.00 98.75 414 ILE A O 1
ATOM 3150 N N . VAL A 1 415 ? 14.050 13.811 -16.837 1.00 98.88 415 VAL A N 1
ATOM 3151 C CA . VAL A 1 415 ? 13.167 13.952 -18.006 1.00 98.88 415 VAL A CA 1
ATOM 3152 C C . VAL A 1 415 ? 13.984 14.216 -19.271 1.00 98.88 415 VAL A C 1
ATOM 3154 O O . VAL A 1 415 ? 13.759 13.557 -20.284 1.00 98.88 415 VAL A O 1
ATOM 3157 N N . ARG A 1 416 ? 14.998 15.089 -19.209 1.00 98.81 416 ARG A N 1
ATOM 3158 C CA . ARG A 1 416 ? 15.930 15.322 -20.322 1.00 98.81 416 ARG A CA 1
ATOM 3159 C C . ARG A 1 416 ? 16.626 14.039 -20.771 1.00 98.81 416 ARG A C 1
ATOM 3161 O O . ARG A 1 416 ? 16.653 13.770 -21.967 1.00 98.81 416 ARG A O 1
ATOM 3168 N N . MET A 1 417 ? 17.139 13.232 -19.837 1.00 98.81 417 MET A N 1
ATOM 3169 C CA . MET A 1 417 ? 17.769 11.944 -20.159 1.00 98.81 417 MET A CA 1
ATOM 3170 C C . MET A 1 417 ? 16.809 11.016 -20.913 1.00 98.81 417 MET A C 1
ATOM 3172 O O . MET A 1 417 ? 17.213 10.371 -21.877 1.00 98.81 417 MET A O 1
ATOM 3176 N N . ALA A 1 418 ? 15.537 10.960 -20.508 1.00 98.81 418 ALA A N 1
ATOM 3177 C CA . ALA A 1 418 ? 14.529 10.163 -21.199 1.00 98.81 418 ALA A CA 1
ATOM 3178 C C . ALA A 1 418 ? 14.226 10.706 -22.604 1.00 98.81 418 ALA A C 1
ATOM 3180 O O . ALA A 1 418 ? 14.205 9.945 -23.569 1.00 98.81 418 ALA A O 1
ATOM 3181 N N . VAL A 1 419 ? 14.053 12.024 -22.732 1.00 98.88 419 VAL A N 1
ATOM 3182 C CA . VAL A 1 419 ? 13.817 12.706 -24.011 1.00 98.88 419 VAL A CA 1
ATOM 3183 C C . VAL A 1 419 ? 14.963 12.454 -24.994 1.00 98.88 419 VAL A C 1
ATOM 3185 O O . VAL A 1 419 ? 14.734 12.039 -26.128 1.00 98.88 419 VAL A O 1
ATOM 3188 N N . GLU A 1 420 ? 16.209 12.618 -24.552 1.00 98.62 420 GLU A N 1
ATOM 3189 C CA . GLU A 1 420 ? 17.401 12.349 -25.362 1.00 98.62 420 GLU A CA 1
ATOM 3190 C C . GLU A 1 420 ? 17.553 10.868 -25.731 1.00 98.62 420 GLU A C 1
ATOM 3192 O O . GLU A 1 420 ? 18.206 10.543 -26.728 1.00 98.62 420 GLU A O 1
ATOM 3197 N N . ASN A 1 421 ? 16.963 9.962 -24.948 1.00 98.75 421 ASN A N 1
ATOM 3198 C CA . ASN A 1 421 ? 16.983 8.529 -25.213 1.00 98.75 421 ASN A CA 1
ATOM 3199 C C . ASN A 1 421 ? 15.927 8.087 -26.241 1.00 98.75 421 ASN A C 1
ATOM 3201 O O . ASN A 1 421 ? 16.041 6.992 -26.791 1.00 98.75 421 ASN A O 1
ATOM 3205 N N . PHE A 1 422 ? 14.942 8.929 -26.572 1.00 98.69 422 PHE A N 1
ATOM 3206 C CA . PHE A 1 422 ? 13.899 8.602 -27.553 1.00 98.69 422 PHE A CA 1
ATOM 3207 C C . PHE A 1 422 ? 14.470 8.218 -28.925 1.00 98.69 422 PHE A C 1
ATOM 3209 O O . PHE A 1 422 ? 14.015 7.255 -29.537 1.00 98.69 422 PHE A O 1
ATOM 3216 N N . ARG A 1 423 ? 15.549 8.879 -29.364 1.00 97.44 423 ARG A N 1
ATOM 3217 C CA . ARG A 1 423 ? 16.265 8.553 -30.616 1.00 97.44 423 ARG A CA 1
ATOM 3218 C C . ARG A 1 423 ? 16.834 7.128 -30.666 1.00 97.44 423 ARG A C 1
ATOM 3220 O O . ARG A 1 423 ? 17.120 6.630 -31.749 1.00 97.44 423 ARG A O 1
ATOM 3227 N N . ASN A 1 424 ? 17.018 6.485 -29.510 1.00 98.38 424 ASN A N 1
ATOM 3228 C CA . ASN A 1 424 ? 17.527 5.117 -29.409 1.00 98.38 424 ASN A CA 1
ATOM 3229 C C . ASN A 1 424 ? 16.401 4.072 -29.454 1.00 98.38 424 ASN A C 1
ATOM 3231 O O . ASN A 1 424 ? 16.679 2.870 -29.530 1.00 98.38 424 ASN A O 1
ATOM 3235 N N . ARG A 1 425 ? 15.128 4.498 -29.424 1.00 98.56 425 ARG A N 1
ATOM 3236 C CA . ARG A 1 425 ? 13.981 3.600 -29.542 1.00 98.56 425 ARG A CA 1
ATOM 3237 C C . ARG A 1 425 ? 14.010 2.904 -30.898 1.00 98.56 425 ARG A C 1
ATOM 3239 O O . ARG A 1 425 ? 13.898 3.517 -31.956 1.00 98.56 425 ARG A O 1
ATOM 3246 N N . SER A 1 426 ? 14.086 1.579 -30.873 1.00 97.06 426 SER A N 1
ATOM 3247 C CA . SER A 1 426 ? 13.990 0.769 -32.086 1.00 97.06 426 SER A CA 1
ATOM 3248 C C . SER A 1 426 ? 12.531 0.624 -32.518 1.00 97.06 426 SER A C 1
ATOM 3250 O O . SER A 1 426 ? 11.827 -0.230 -31.986 1.00 97.06 426 SER A O 1
ATOM 3252 N N . ALA A 1 427 ? 12.088 1.401 -33.513 1.00 93.50 427 ALA A N 1
ATOM 3253 C CA . ALA A 1 427 ? 10.701 1.385 -34.003 1.00 93.50 427 ALA A CA 1
ATOM 3254 C C . ALA A 1 427 ? 10.192 -0.028 -34.367 1.00 93.50 427 ALA A C 1
ATOM 3256 O O . ALA A 1 427 ? 9.106 -0.425 -33.962 1.00 93.50 427 ALA A O 1
ATOM 3257 N N . HIS A 1 428 ? 11.018 -0.851 -35.026 1.00 95.44 428 HIS A N 1
ATOM 3258 C CA . HIS A 1 428 ? 10.677 -2.241 -35.381 1.00 95.44 428 HIS A CA 1
ATOM 3259 C C . HIS A 1 428 ? 10.550 -3.190 -34.171 1.00 95.44 428 HIS A C 1
ATOM 3261 O O . HIS A 1 428 ? 10.073 -4.316 -34.304 1.00 95.44 428 HIS A O 1
ATOM 3267 N N . ARG A 1 429 ? 10.993 -2.754 -32.984 1.00 95.44 429 ARG A N 1
ATOM 3268 C CA . ARG A 1 429 ? 10.844 -3.459 -31.705 1.00 95.44 429 ARG A CA 1
ATOM 3269 C C . ARG A 1 429 ? 9.816 -2.780 -30.806 1.00 95.44 429 ARG A C 1
ATOM 3271 O O . ARG A 1 429 ? 9.778 -3.093 -29.620 1.00 95.44 429 ARG A O 1
ATOM 3278 N N . VAL A 1 430 ? 8.969 -1.896 -31.317 1.00 98.25 430 VAL A N 1
ATOM 3279 C CA . VAL A 1 430 ? 7.828 -1.382 -30.558 1.00 98.25 430 VAL A CA 1
ATOM 3280 C C . VAL A 1 430 ? 6.630 -2.299 -30.785 1.00 98.25 430 VAL A C 1
ATOM 3282 O O . VAL A 1 430 ? 6.261 -2.601 -31.914 1.00 98.25 430 VAL A O 1
ATOM 3285 N N . ARG A 1 431 ? 6.018 -2.769 -29.698 1.00 98.19 431 ARG A N 1
ATOM 3286 C CA . ARG A 1 431 ? 4.718 -3.455 -29.718 1.00 98.19 431 ARG A CA 1
ATOM 3287 C C . ARG A 1 431 ? 4.024 -3.196 -28.389 1.00 98.19 431 ARG A C 1
ATOM 3289 O O . ARG A 1 431 ? 4.287 -3.863 -27.389 1.00 98.19 431 ARG A O 1
ATOM 3296 N N . ILE A 1 432 ? 3.175 -2.173 -28.412 1.00 98.62 432 ILE A N 1
ATOM 3297 C CA . ILE A 1 432 ? 2.335 -1.736 -27.298 1.00 98.62 432 ILE A CA 1
ATOM 3298 C C . ILE A 1 432 ? 0.970 -2.432 -27.436 1.00 98.62 432 ILE A C 1
ATOM 3300 O O . ILE A 1 432 ? 0.300 -2.224 -28.455 1.00 98.62 432 ILE A O 1
ATOM 3304 N N . PRO A 1 433 ? 0.528 -3.233 -26.446 1.00 97.69 433 PRO A N 1
ATOM 3305 C CA . PRO A 1 433 ? -0.824 -3.785 -26.435 1.00 97.69 433 PRO A CA 1
ATOM 3306 C C . PRO A 1 433 ? -1.867 -2.670 -26.525 1.00 97.69 433 PRO A C 1
ATOM 3308 O O . PRO A 1 433 ? -1.773 -1.678 -25.813 1.00 97.69 433 PRO A O 1
ATOM 3311 N N . LYS A 1 434 ? -2.905 -2.830 -27.351 1.00 96.62 434 LYS A N 1
ATOM 3312 C CA . LYS A 1 434 ? -3.964 -1.805 -27.486 1.00 96.62 434 LYS A CA 1
ATOM 3313 C C . LYS A 1 434 ? -4.961 -1.791 -26.320 1.00 96.62 434 LYS A C 1
ATOM 3315 O O . LYS A 1 434 ? -5.841 -0.939 -26.273 1.00 96.62 434 LYS A O 1
ATOM 3320 N N . VAL A 1 435 ? -4.840 -2.737 -25.391 1.00 96.69 435 VAL A N 1
ATOM 3321 C CA . VAL A 1 435 ? -5.750 -2.881 -24.254 1.00 96.69 435 VAL A CA 1
ATOM 3322 C C . VAL A 1 435 ? -5.443 -1.809 -23.212 1.00 96.69 435 VAL A C 1
ATOM 3324 O O . VAL A 1 435 ? -4.344 -1.763 -22.659 1.00 96.69 435 VAL A O 1
ATOM 3327 N N . LYS A 1 436 ? -6.445 -0.981 -22.928 1.00 97.38 436 LYS A N 1
ATOM 3328 C CA . LYS A 1 436 ? -6.497 -0.029 -21.819 1.00 97.38 436 LYS A CA 1
ATOM 3329 C C . LYS A 1 436 ? -7.942 0.146 -21.371 1.00 97.38 436 LYS A C 1
ATOM 3331 O O . LYS A 1 436 ? -8.854 -0.193 -22.124 1.00 97.38 436 LYS A O 1
ATOM 3336 N N . GLN A 1 437 ? -8.140 0.645 -20.159 1.00 98.12 437 GLN A N 1
ATOM 3337 C CA . GLN A 1 437 ? -9.471 0.863 -19.602 1.00 98.12 437 GLN A CA 1
ATOM 3338 C C . GLN A 1 437 ? -9.512 2.140 -18.767 1.00 98.12 437 GLN A C 1
ATOM 3340 O O . GLN A 1 437 ? -8.537 2.460 -18.092 1.00 98.12 437 GLN A O 1
ATOM 3345 N N . ALA A 1 438 ? -10.627 2.864 -18.826 1.00 97.88 438 ALA A N 1
ATOM 3346 C CA . ALA A 1 438 ? -10.835 4.076 -18.047 1.00 97.88 438 ALA A CA 1
ATOM 3347 C C . ALA A 1 438 ? -11.300 3.772 -16.612 1.00 97.88 438 ALA A C 1
ATOM 3349 O O . ALA A 1 438 ? -11.842 2.704 -16.332 1.00 97.88 438 ALA A O 1
ATOM 3350 N N . GLY A 1 439 ? -11.137 4.740 -15.713 1.00 97.44 439 GLY A N 1
ATOM 3351 C CA . GLY A 1 439 ? -11.693 4.691 -14.362 1.00 97.44 439 GLY A CA 1
ATOM 3352 C C . GLY A 1 439 ? -11.936 6.083 -13.788 1.00 97.44 439 GLY A C 1
ATOM 3353 O O . GLY A 1 439 ? -11.237 7.035 -14.145 1.00 97.44 439 GLY A O 1
ATOM 3354 N N . ILE A 1 440 ? -12.930 6.184 -12.907 1.00 97.31 440 ILE A N 1
ATOM 3355 C CA . ILE A 1 440 ? -13.181 7.337 -12.042 1.00 97.31 440 ILE A CA 1
ATOM 3356 C C . ILE A 1 440 ? -12.516 7.066 -10.693 1.00 97.31 440 ILE A C 1
ATOM 3358 O O . ILE A 1 440 ? -12.786 6.060 -10.039 1.00 97.31 440 ILE A O 1
ATOM 3362 N N . VAL A 1 441 ? -11.605 7.946 -10.305 1.00 96.25 441 VAL A N 1
ATOM 3363 C CA . VAL A 1 441 ? -10.682 7.769 -9.178 1.00 96.25 441 VAL A CA 1
ATOM 3364 C C . VAL A 1 441 ? -10.659 9.027 -8.312 1.00 96.25 441 VAL A C 1
ATOM 3366 O O . VAL A 1 441 ? -11.390 9.965 -8.606 1.00 96.25 441 VAL A O 1
ATOM 3369 N N . GLY A 1 442 ? -9.835 9.057 -7.260 1.00 95.88 442 GLY A N 1
ATOM 3370 C CA . GLY A 1 442 ? -9.680 10.245 -6.410 1.00 95.88 442 GLY A CA 1
ATOM 3371 C C . GLY A 1 442 ? -10.547 10.256 -5.149 1.00 95.88 442 GLY A C 1
ATOM 3372 O O . GLY A 1 442 ? -10.800 11.316 -4.589 1.00 95.88 442 GLY A O 1
ATOM 3373 N N . PHE A 1 443 ? -11.010 9.094 -4.676 1.00 97.75 443 PHE A N 1
ATOM 3374 C CA . PHE A 1 443 ? -11.853 8.987 -3.482 1.00 97.75 443 PHE A CA 1
ATOM 3375 C C . PHE A 1 443 ? -11.018 8.995 -2.188 1.00 97.75 443 PHE A C 1
ATOM 3377 O O . PHE A 1 443 ? -10.838 7.967 -1.532 1.00 97.75 443 PHE A O 1
ATOM 3384 N N . SER A 1 444 ? -10.504 10.171 -1.814 1.00 98.31 444 SER A N 1
ATOM 3385 C CA . SER A 1 444 ? -10.009 10.447 -0.455 1.00 98.31 444 SER A CA 1
ATOM 3386 C C . SER A 1 444 ? -11.154 10.410 0.574 1.00 98.31 444 SER A C 1
ATOM 3388 O O . SER A 1 444 ? -12.328 10.368 0.203 1.00 98.31 444 SER A O 1
ATOM 3390 N N . VAL A 1 445 ? -10.847 10.431 1.879 1.00 98.19 445 VAL A N 1
ATOM 3391 C CA . VAL A 1 445 ? -11.896 10.484 2.921 1.00 98.19 445 VAL A CA 1
ATOM 3392 C C . VAL A 1 445 ? -12.705 11.777 2.787 1.00 98.19 445 VAL A C 1
ATOM 3394 O O . VAL A 1 445 ? -13.926 11.765 2.900 1.00 98.19 445 VAL A O 1
ATOM 3397 N N . GLU A 1 446 ? -12.024 12.882 2.501 1.00 98.25 446 GLU A N 1
ATOM 3398 C CA . GLU A 1 446 ? -12.598 14.200 2.247 1.00 98.25 446 GLU A CA 1
ATOM 3399 C C . GLU A 1 446 ? -13.543 14.170 1.047 1.00 98.25 446 GLU A C 1
ATOM 3401 O O . GLU A 1 446 ? -14.702 14.560 1.171 1.00 98.25 446 GLU A O 1
ATOM 3406 N N . THR A 1 447 ? -13.081 13.629 -0.080 1.00 96.94 447 THR A N 1
ATOM 3407 C CA . THR A 1 447 ? -13.878 13.514 -1.304 1.00 96.94 447 THR A CA 1
ATOM 3408 C C . THR A 1 447 ? -15.082 12.593 -1.120 1.00 96.94 447 THR A C 1
ATOM 3410 O O . THR A 1 447 ? -16.148 12.865 -1.667 1.00 96.94 447 THR A O 1
ATOM 3413 N N . LEU A 1 448 ? -14.959 11.520 -0.329 1.00 96.56 448 LEU A N 1
ATOM 3414 C CA . LEU A 1 448 ? -16.103 10.676 0.030 1.00 96.56 448 LEU A CA 1
ATOM 3415 C C . LEU A 1 448 ? -17.149 11.457 0.827 1.00 96.56 448 LEU A C 1
ATOM 3417 O O . LEU A 1 448 ? -18.328 11.413 0.490 1.00 96.56 448 LEU A O 1
ATOM 3421 N N . ILE A 1 449 ? -16.721 12.187 1.855 1.00 96.94 449 ILE A N 1
ATOM 3422 C CA . ILE A 1 449 ? -17.605 13.003 2.693 1.00 96.94 449 ILE A CA 1
ATOM 3423 C C . ILE A 1 449 ? -18.308 14.071 1.854 1.00 96.94 449 ILE A C 1
ATOM 3425 O O . ILE A 1 449 ? -19.519 14.238 1.964 1.00 96.94 449 ILE A O 1
ATOM 3429 N N . GLU A 1 450 ? -17.573 14.773 0.993 1.00 96.69 450 GLU A N 1
ATOM 3430 C CA . GLU A 1 450 ? -18.152 15.765 0.086 1.00 96.69 450 GLU A CA 1
ATOM 3431 C C . GLU A 1 450 ? -19.162 15.120 -0.868 1.00 96.69 450 GLU A C 1
ATOM 3433 O O . GLU A 1 450 ? -20.280 15.618 -1.021 1.00 96.69 450 GLU A O 1
ATOM 3438 N N . ARG A 1 451 ? -18.818 13.962 -1.448 1.00 95.81 451 ARG A N 1
ATOM 3439 C CA . ARG A 1 451 ? -19.711 13.223 -2.346 1.00 95.81 451 ARG A CA 1
ATOM 3440 C C . ARG A 1 451 ? -21.009 12.800 -1.664 1.00 95.81 451 ARG A C 1
ATOM 3442 O O . ARG A 1 451 ? -22.042 12.776 -2.327 1.00 95.81 451 ARG A O 1
ATOM 3449 N N . PHE A 1 452 ? -20.953 12.511 -0.368 1.00 96.31 452 PHE A N 1
ATOM 3450 C CA . PHE A 1 452 ? -22.093 12.130 0.461 1.00 96.31 452 PHE A CA 1
ATOM 3451 C C . PHE A 1 452 ? -22.781 13.317 1.162 1.00 96.31 452 PHE A C 1
ATOM 3453 O O . PHE A 1 452 ? -23.542 13.129 2.105 1.00 96.31 452 PHE A O 1
ATOM 3460 N N . GLY A 1 453 ? -22.566 14.551 0.693 1.00 94.44 453 GLY A N 1
ATOM 3461 C CA . GLY A 1 453 ? -23.300 15.723 1.183 1.00 94.44 453 GLY A CA 1
ATOM 3462 C C . GLY A 1 453 ? -22.780 16.301 2.503 1.00 94.44 453 GLY A C 1
ATOM 3463 O O . GLY A 1 453 ? -23.498 17.046 3.166 1.00 94.44 453 GLY A O 1
ATOM 3464 N N . GLY A 1 454 ? -21.537 15.993 2.879 1.00 95.88 454 GLY A N 1
ATOM 3465 C CA . GLY A 1 454 ? -20.845 16.578 4.031 1.00 95.88 454 GLY A CA 1
ATOM 3466 C C . GLY A 1 454 ? -20.658 15.645 5.230 1.00 95.88 454 GLY A C 1
ATOM 3467 O O . GLY A 1 454 ? -20.026 16.052 6.206 1.00 95.88 454 GLY A O 1
ATOM 3468 N N . SER A 1 455 ? -21.135 14.397 5.173 1.00 96.19 455 SER A N 1
ATOM 3469 C CA . SER A 1 455 ? -20.918 13.376 6.212 1.00 96.19 455 SER A CA 1
ATOM 3470 C C . SER A 1 455 ? -20.851 11.960 5.621 1.00 96.19 455 SER A C 1
ATOM 3472 O O . SER A 1 455 ? -21.044 11.772 4.424 1.00 96.19 455 SER A O 1
ATOM 3474 N N . LEU A 1 456 ? -20.562 10.951 6.452 1.00 97.00 456 LEU A N 1
ATOM 3475 C CA . LEU A 1 456 ? -20.665 9.535 6.069 1.00 97.00 456 LEU A CA 1
ATOM 3476 C C . LEU A 1 456 ? -22.038 8.927 6.413 1.00 97.00 456 LEU A C 1
ATOM 3478 O O . LEU A 1 456 ? -22.221 7.719 6.246 1.00 97.00 456 LEU A O 1
ATOM 3482 N N . GLU A 1 457 ? -23.011 9.740 6.842 1.00 96.94 457 GLU A N 1
ATOM 3483 C CA . GLU A 1 457 ? -24.339 9.256 7.243 1.00 96.94 457 GLU A CA 1
ATOM 3484 C C . GLU A 1 457 ? -25.030 8.457 6.124 1.00 96.94 457 GLU A C 1
ATOM 3486 O O . GLU A 1 457 ? -25.506 7.364 6.419 1.00 96.94 457 GLU A O 1
ATOM 3491 N N . PRO A 1 458 ? -24.975 8.851 4.832 1.00 97.75 458 PRO A N 1
ATOM 3492 C CA . PRO A 1 458 ? -25.562 8.032 3.768 1.00 97.75 458 PRO A CA 1
ATOM 3493 C C . PRO A 1 458 ? -24.978 6.623 3.640 1.00 97.75 458 PRO A C 1
ATOM 3495 O O . PRO A 1 458 ? -25.664 5.684 3.235 1.00 97.75 458 PRO A O 1
ATOM 3498 N N . LEU A 1 459 ? -23.693 6.457 3.969 1.00 97.38 459 LEU A N 1
ATOM 3499 C CA . LEU A 1 459 ? -23.041 5.152 3.956 1.00 97.38 459 LEU A CA 1
ATOM 3500 C C . LEU A 1 459 ? -23.520 4.299 5.138 1.00 97.38 459 LEU A C 1
ATOM 3502 O O . LEU A 1 459 ? -23.791 3.110 4.967 1.00 97.38 459 LEU A O 1
ATOM 3506 N N . LYS A 1 460 ? -23.667 4.912 6.317 1.00 97.81 460 LYS A N 1
ATOM 3507 C CA . LYS A 1 460 ? -24.251 4.277 7.502 1.00 97.81 460 LYS A CA 1
ATOM 3508 C C . LYS A 1 460 ? -25.712 3.885 7.273 1.00 97.81 460 LYS A C 1
ATOM 3510 O O . LYS A 1 460 ? -26.047 2.726 7.506 1.00 97.81 460 LYS A O 1
ATOM 3515 N N . GLU A 1 461 ? -26.550 4.787 6.770 1.00 98.12 461 GLU A N 1
ATOM 3516 C CA . GLU A 1 461 ? -27.960 4.524 6.452 1.00 98.12 461 GLU A CA 1
ATOM 3517 C C . GLU A 1 461 ? -28.093 3.359 5.471 1.00 98.12 461 GLU A C 1
ATOM 3519 O O . GLU A 1 461 ? -28.821 2.405 5.737 1.00 98.12 461 GLU A O 1
ATOM 3524 N N . ALA A 1 462 ? -27.304 3.353 4.392 1.00 98.25 462 ALA A N 1
ATOM 3525 C CA . ALA A 1 462 ? -27.322 2.257 3.431 1.00 98.25 462 ALA A CA 1
ATOM 3526 C C . ALA A 1 462 ? -26.940 0.903 4.059 1.00 98.25 462 ALA A C 1
ATOM 3528 O O . ALA A 1 462 ? -27.479 -0.129 3.651 1.00 98.25 462 ALA A O 1
ATOM 3529 N N . ILE A 1 463 ? -26.039 0.888 5.050 1.00 98.56 463 ILE A N 1
ATOM 3530 C CA . ILE A 1 463 ? -25.714 -0.319 5.820 1.00 98.56 463 ILE A CA 1
ATOM 3531 C C . ILE A 1 463 ? -26.894 -0.726 6.710 1.00 98.56 463 ILE A C 1
ATOM 3533 O O . ILE A 1 463 ? -27.298 -1.890 6.684 1.00 98.56 463 ILE A O 1
ATOM 3537 N N . VAL A 1 464 ? -27.467 0.205 7.474 1.00 98.25 464 VAL A N 1
ATOM 3538 C CA . VAL A 1 464 ? -28.595 -0.060 8.384 1.00 98.25 464 VAL A CA 1
ATOM 3539 C C . VAL A 1 464 ? -29.810 -0.591 7.620 1.00 98.25 464 VAL A C 1
ATOM 3541 O O . VAL A 1 464 ? -30.385 -1.600 8.012 1.00 98.25 464 VAL A O 1
ATOM 3544 N N . GLU A 1 465 ? -30.141 0.002 6.473 1.00 97.31 465 GLU A N 1
ATOM 3545 C CA . GLU A 1 465 ? -31.250 -0.421 5.607 1.00 97.31 465 GLU A CA 1
ATOM 3546 C C . GLU A 1 465 ? -31.007 -1.762 4.891 1.00 97.31 465 GLU A C 1
ATOM 3548 O O . GLU A 1 465 ? -31.904 -2.293 4.236 1.00 97.31 465 GLU A O 1
ATOM 3553 N N . GLY A 1 466 ? -29.783 -2.297 4.945 1.00 96.00 466 GLY A N 1
ATOM 3554 C CA . GLY A 1 466 ? -29.395 -3.515 4.229 1.00 96.00 466 GLY A CA 1
ATOM 3555 C C . GLY A 1 466 ? -29.226 -3.325 2.718 1.00 96.00 466 GLY A C 1
ATOM 3556 O O . GLY A 1 466 ? -28.996 -4.296 1.997 1.00 96.00 466 GLY A O 1
ATOM 3557 N N . LYS A 1 467 ? -29.291 -2.081 2.224 1.00 96.69 467 LYS A N 1
ATOM 3558 C CA . LYS A 1 467 ? -28.961 -1.722 0.836 1.00 96.69 467 LYS A CA 1
ATOM 3559 C C . LYS A 1 467 ? -27.498 -2.031 0.527 1.00 96.69 467 LYS A C 1
ATOM 3561 O O . LYS A 1 467 ? -27.184 -2.515 -0.556 1.00 96.69 467 LYS A O 1
ATOM 3566 N N . LEU A 1 468 ? -26.621 -1.768 1.488 1.00 98.50 468 LEU A N 1
ATOM 3567 C CA . LEU A 1 468 ? -25.271 -2.298 1.538 1.00 98.50 468 LEU A CA 1
ATOM 3568 C C . LEU A 1 468 ? -25.202 -3.314 2.667 1.00 98.50 468 LEU A C 1
ATOM 3570 O O . LEU A 1 468 ? -25.559 -3.036 3.809 1.00 98.50 468 LEU A O 1
ATOM 3574 N N . ARG A 1 469 ? -24.692 -4.502 2.366 1.00 98.31 469 ARG A N 1
ATOM 3575 C CA . ARG A 1 469 ? -24.496 -5.527 3.388 1.00 98.31 469 ARG A CA 1
ATOM 3576 C C . ARG A 1 469 ? -23.379 -5.132 4.353 1.00 98.31 469 ARG A C 1
ATOM 3578 O O . ARG A 1 469 ? -23.496 -5.321 5.559 1.00 98.31 469 ARG A O 1
ATOM 3585 N N . GLY A 1 470 ? -22.315 -4.554 3.809 1.00 98.62 470 GLY A N 1
ATOM 3586 C CA . GLY A 1 470 ? -21.137 -4.096 4.532 1.00 98.62 470 GLY A CA 1
ATOM 3587 C C . GLY A 1 470 ? -20.094 -3.542 3.567 1.00 98.62 470 GLY A C 1
ATOM 3588 O O . GLY A 1 470 ? -20.389 -3.287 2.395 1.00 98.62 470 GLY A O 1
ATOM 3589 N N . ILE A 1 471 ? -18.866 -3.386 4.054 1.00 98.88 471 ILE A N 1
ATOM 3590 C CA . ILE A 1 471 ? -17.740 -2.854 3.279 1.00 98.88 471 ILE A CA 1
ATOM 3591 C C . ILE A 1 471 ? -16.593 -3.866 3.290 1.00 98.88 471 ILE A C 1
ATOM 3593 O O . ILE A 1 471 ? -16.318 -4.501 4.307 1.00 98.88 471 ILE A O 1
ATOM 3597 N N . THR A 1 472 ? -15.890 -4.019 2.169 1.00 98.94 472 THR A N 1
ATOM 3598 C CA . THR A 1 472 ? -14.608 -4.734 2.144 1.00 98.94 472 THR A CA 1
ATOM 3599 C C . THR A 1 472 ? -13.472 -3.841 1.664 1.00 98.94 472 THR A C 1
ATOM 3601 O O . THR A 1 472 ? -13.527 -3.277 0.572 1.00 98.94 472 THR A O 1
ATOM 3604 N N . ALA A 1 473 ? -12.418 -3.759 2.477 1.00 98.81 473 ALA A N 1
ATOM 3605 C CA . ALA A 1 473 ? -11.140 -3.165 2.125 1.00 98.81 473 ALA A CA 1
ATOM 3606 C C . ALA A 1 473 ? -10.352 -4.132 1.225 1.00 98.81 473 ALA A C 1
ATOM 3608 O O . ALA A 1 473 ? -9.892 -5.177 1.684 1.00 98.81 473 ALA A O 1
ATOM 3609 N N . MET A 1 474 ? -10.194 -3.807 -0.052 1.00 98.69 474 MET A N 1
ATOM 3610 C CA . MET A 1 474 ? -9.453 -4.611 -1.020 1.00 98.69 474 MET A CA 1
ATOM 3611 C C . MET A 1 474 ? -8.057 -4.020 -1.231 1.00 98.69 474 MET A C 1
ATOM 3613 O O . MET A 1 474 ? -7.900 -2.924 -1.769 1.00 98.69 474 MET A O 1
ATOM 3617 N N . VAL A 1 475 ? -7.032 -4.747 -0.792 1.00 97.94 475 VAL A N 1
ATOM 3618 C CA . VAL A 1 475 ? -5.646 -4.264 -0.747 1.00 97.94 475 VAL A CA 1
ATOM 3619 C C . VAL A 1 475 ? -4.672 -5.305 -1.307 1.00 97.94 475 VAL A C 1
ATOM 3621 O O . VAL A 1 475 ? -5.038 -6.428 -1.658 1.00 97.94 475 VAL A O 1
ATOM 3624 N N . GLY A 1 476 ? -3.387 -4.955 -1.355 1.00 89.88 476 GLY A N 1
ATOM 3625 C CA . GLY A 1 476 ? -2.303 -5.918 -1.540 1.00 89.88 476 GLY A CA 1
ATOM 3626 C C . GLY A 1 476 ? -1.521 -5.777 -2.845 1.00 89.88 476 GLY A C 1
ATOM 3627 O O . GLY A 1 476 ? -1.522 -4.737 -3.505 1.00 89.88 476 GLY A O 1
ATOM 3628 N N . CYS A 1 477 ? -0.779 -6.838 -3.157 1.00 96.12 477 CYS A N 1
ATOM 3629 C CA . CYS A 1 477 ? 0.204 -6.915 -4.240 1.00 96.12 477 CYS A CA 1
ATOM 3630 C C . CYS A 1 477 ? -0.293 -7.828 -5.367 1.00 96.12 477 CYS A C 1
ATOM 3632 O O . CYS A 1 477 ? -1.484 -8.079 -5.480 1.00 96.12 477 CYS A O 1
ATOM 3634 N N . ASN A 1 478 ? 0.623 -8.344 -6.182 1.00 98.00 478 ASN A N 1
ATOM 3635 C CA . ASN A 1 478 ? 0.397 -9.501 -7.037 1.00 98.00 478 ASN A CA 1
ATOM 3636 C C . ASN A 1 478 ? 1.443 -10.571 -6.713 1.00 98.00 478 ASN A C 1
ATOM 3638 O O . ASN A 1 478 ? 2.567 -10.251 -6.313 1.00 98.00 478 ASN A O 1
ATOM 3642 N N . ASN A 1 479 ? 1.098 -11.840 -6.923 1.00 97.25 479 ASN A N 1
ATOM 3643 C CA . ASN A 1 479 ? 1.986 -12.960 -6.630 1.00 97.25 479 ASN A CA 1
ATOM 3644 C C . ASN A 1 479 ? 2.019 -13.941 -7.812 1.00 97.25 479 ASN A C 1
ATOM 3646 O O . ASN A 1 479 ? 0.974 -14.482 -8.170 1.00 97.25 479 ASN A O 1
ATOM 3650 N N . PRO A 1 480 ? 3.196 -14.247 -8.396 1.00 96.25 480 PRO A N 1
ATOM 3651 C CA . PRO A 1 480 ? 3.277 -15.105 -9.577 1.00 96.25 480 PRO A CA 1
ATOM 3652 C C . PRO A 1 480 ? 2.908 -16.569 -9.279 1.00 96.25 480 PRO A C 1
ATOM 3654 O O . PRO A 1 480 ? 2.867 -17.387 -10.196 1.00 96.25 480 PRO A O 1
ATOM 3657 N N . LYS A 1 481 ? 2.641 -16.945 -8.019 1.00 95.25 481 LYS A N 1
ATOM 3658 C CA . LYS A 1 481 ? 2.106 -18.268 -7.650 1.00 95.25 481 LYS A CA 1
ATOM 3659 C C . LYS A 1 481 ? 0.659 -18.481 -8.094 1.00 95.25 481 LYS A C 1
ATOM 3661 O O . LYS A 1 481 ? 0.266 -19.629 -8.266 1.00 95.25 481 LYS A O 1
ATOM 3666 N N . VAL A 1 482 ? -0.096 -17.409 -8.316 1.00 94.81 482 VAL A N 1
ATOM 3667 C CA . VAL A 1 482 ? -1.453 -17.450 -8.876 1.00 94.81 482 VAL A CA 1
ATOM 3668 C C . VAL A 1 482 ? -1.469 -16.775 -10.244 1.00 94.81 482 VAL A C 1
ATOM 3670 O O . VAL A 1 482 ? -0.502 -16.114 -10.633 1.00 94.81 482 VAL A O 1
ATOM 3673 N N . ALA A 1 483 ? -2.539 -16.983 -11.012 1.00 95.56 483 ALA A N 1
ATOM 3674 C CA . ALA A 1 483 ? -2.727 -16.228 -12.244 1.00 95.56 483 ALA A CA 1
ATOM 3675 C C . ALA A 1 483 ? -2.892 -14.745 -11.887 1.00 95.56 483 ALA A C 1
ATOM 3677 O O . ALA A 1 483 ? -3.735 -14.395 -11.067 1.00 95.56 483 ALA A O 1
ATOM 3678 N N . HIS A 1 484 ? -2.070 -13.891 -12.486 1.00 97.69 484 HIS A N 1
ATOM 3679 C CA . HIS A 1 484 ? -2.029 -12.461 -12.195 1.00 97.69 484 HIS A CA 1
ATOM 3680 C C . HIS A 1 484 ? -3.411 -11.801 -12.341 1.00 97.69 484 HIS A C 1
ATOM 3682 O O . HIS A 1 484 ? -4.090 -12.016 -13.347 1.00 97.69 484 HIS A O 1
ATOM 3688 N N . ASP A 1 485 ? -3.809 -11.024 -11.328 1.00 97.88 485 ASP A N 1
ATOM 3689 C CA . ASP A 1 485 ? -5.106 -10.342 -11.167 1.00 97.88 485 ASP A CA 1
ATOM 3690 C C . ASP A 1 485 ? -6.328 -11.266 -11.009 1.00 97.88 485 ASP A C 1
ATOM 3692 O O . ASP A 1 485 ? -7.436 -10.794 -10.737 1.00 97.88 485 ASP A O 1
ATOM 3696 N N . MET A 1 486 ? -6.164 -12.586 -11.139 1.00 96.88 486 MET A N 1
ATOM 3697 C CA . MET A 1 486 ? -7.279 -13.531 -11.087 1.00 96.88 486 MET A CA 1
ATOM 3698 C C . MET A 1 486 ? -7.988 -13.485 -9.740 1.00 96.88 486 MET A C 1
ATOM 3700 O O . MET A 1 486 ? -9.220 -13.426 -9.702 1.00 96.88 486 MET A O 1
ATOM 3704 N N . ASN A 1 487 ? -7.232 -13.515 -8.643 1.00 98.06 487 ASN A N 1
ATOM 3705 C CA . ASN A 1 487 ? -7.834 -13.575 -7.318 1.00 98.06 487 ASN A CA 1
ATOM 3706 C C . ASN A 1 487 ? -8.468 -12.231 -6.955 1.00 98.06 487 ASN A C 1
ATOM 3708 O O . ASN A 1 487 ? -9.573 -12.202 -6.414 1.00 98.06 487 ASN A O 1
ATOM 3712 N N . HIS A 1 488 ? -7.811 -11.129 -7.330 1.00 98.50 488 HIS A N 1
ATOM 3713 C CA . HIS A 1 488 ? -8.324 -9.771 -7.140 1.00 98.50 488 HIS A CA 1
ATOM 3714 C C . HIS A 1 488 ? -9.706 -9.576 -7.752 1.00 98.50 488 HIS A C 1
ATOM 3716 O O . HIS A 1 488 ? -10.640 -9.167 -7.060 1.00 98.50 488 HIS A O 1
ATOM 3722 N N . ILE A 1 489 ? -9.844 -9.895 -9.039 1.00 98.19 489 ILE A N 1
ATOM 3723 C CA . ILE A 1 489 ? -11.076 -9.644 -9.789 1.00 98.19 489 ILE A CA 1
ATOM 3724 C C . ILE A 1 489 ? -12.155 -10.670 -9.454 1.00 98.19 489 ILE A C 1
ATOM 3726 O O . ILE A 1 489 ? -13.327 -10.312 -9.330 1.00 98.19 489 ILE A O 1
ATOM 3730 N N . THR A 1 490 ? -11.779 -11.937 -9.254 1.00 98.50 490 THR A N 1
ATOM 3731 C CA . THR A 1 490 ? -12.744 -12.976 -8.868 1.00 98.50 490 THR A CA 1
ATOM 3732 C C . THR A 1 490 ? -13.383 -12.645 -7.524 1.00 98.50 490 THR A C 1
ATOM 3734 O O . THR A 1 490 ? -14.607 -12.680 -7.415 1.00 98.50 490 THR A O 1
ATOM 3737 N N . LEU A 1 491 ? -12.583 -12.275 -6.517 1.00 98.88 491 LEU A N 1
ATOM 3738 C CA . LEU A 1 491 ? -13.121 -11.932 -5.205 1.00 98.88 491 LEU A CA 1
ATOM 3739 C C . LEU A 1 491 ? -13.955 -10.649 -5.248 1.00 98.88 491 LEU A C 1
ATOM 3741 O O . LEU A 1 491 ? -15.050 -10.634 -4.695 1.00 98.88 491 LEU A O 1
ATOM 3745 N N . ALA A 1 492 ? -13.481 -9.602 -5.934 1.00 98.75 492 ALA A N 1
ATOM 3746 C CA . ALA A 1 492 ? -14.225 -8.349 -6.059 1.00 98.75 492 ALA A CA 1
ATOM 3747 C C . ALA A 1 492 ? -15.630 -8.577 -6.644 1.00 98.75 492 ALA A C 1
ATOM 3749 O O . ALA A 1 492 ? -16.620 -8.130 -6.071 1.00 98.75 492 ALA A O 1
ATOM 3750 N N . ASN A 1 493 ? -15.729 -9.338 -7.737 1.00 98.69 493 ASN A N 1
ATOM 3751 C CA . ASN A 1 493 ? -17.013 -9.656 -8.363 1.00 98.69 493 ASN A CA 1
ATOM 3752 C C . ASN A 1 493 ? -17.915 -10.507 -7.465 1.00 98.69 493 ASN A C 1
ATOM 3754 O O . ASN A 1 493 ? -19.123 -10.298 -7.434 1.00 98.69 493 ASN A O 1
ATOM 3758 N N . GLU A 1 494 ? -17.365 -11.473 -6.728 1.00 98.75 494 GLU A N 1
ATOM 3759 C CA . GLU A 1 494 ? -18.158 -12.263 -5.784 1.00 98.75 494 GLU A CA 1
ATOM 3760 C C . GLU A 1 494 ? -18.691 -11.399 -4.625 1.00 98.75 494 GLU A C 1
ATOM 3762 O O . GLU A 1 494 ? -19.844 -11.561 -4.229 1.00 98.75 494 GLU A O 1
ATOM 3767 N N . LEU A 1 495 ? -17.906 -10.462 -4.095 1.00 98.88 495 LEU A N 1
ATOM 3768 C CA . LEU A 1 495 ? -18.346 -9.579 -3.010 1.00 98.88 495 LEU A CA 1
ATOM 3769 C C . LEU A 1 495 ? -19.380 -8.546 -3.483 1.00 98.88 495 LEU A C 1
ATOM 3771 O O . LEU A 1 495 ? -20.421 -8.397 -2.848 1.00 98.88 495 LEU A O 1
ATOM 3775 N N . MET A 1 496 ? -19.159 -7.898 -4.630 1.00 98.81 496 MET A N 1
ATOM 3776 C CA . MET A 1 496 ? -20.109 -6.921 -5.182 1.00 98.81 496 MET A CA 1
ATOM 3777 C C . MET A 1 496 ? -21.469 -7.552 -5.518 1.00 98.81 496 MET A C 1
ATOM 3779 O O . MET A 1 496 ? -22.499 -6.924 -5.283 1.00 98.81 496 MET A O 1
ATOM 3783 N N . LYS A 1 497 ? -21.510 -8.817 -5.972 1.00 98.62 497 LYS A N 1
ATOM 3784 C CA . LYS A 1 497 ? -22.762 -9.592 -6.145 1.00 98.62 497 LYS A CA 1
ATOM 3785 C C . LYS A 1 497 ? -23.569 -9.759 -4.857 1.00 98.62 497 LYS A C 1
ATOM 3787 O O . LYS A 1 497 ? -24.751 -10.074 -4.924 1.00 98.62 497 LYS A O 1
ATOM 3792 N N . ARG A 1 498 ? -22.927 -9.601 -3.699 1.00 98.62 498 ARG A N 1
ATOM 3793 C CA . ARG A 1 498 ? -23.510 -9.763 -2.360 1.00 98.62 498 ARG A CA 1
ATOM 3794 C C . ARG A 1 498 ? -23.768 -8.419 -1.675 1.00 98.62 498 ARG A C 1
ATOM 3796 O O . ARG A 1 498 ? -23.827 -8.372 -0.451 1.00 98.62 498 ARG A O 1
ATOM 3803 N N . ASP A 1 499 ? -23.891 -7.353 -2.465 1.00 98.81 499 ASP A N 1
ATOM 3804 C CA . ASP A 1 499 ? -24.172 -5.990 -2.008 1.00 98.81 499 ASP A CA 1
ATOM 3805 C C . ASP A 1 499 ? -23.115 -5.419 -1.048 1.00 98.81 499 ASP A C 1
ATOM 3807 O O . ASP A 1 499 ? -23.415 -4.623 -0.161 1.00 98.81 499 ASP A O 1
ATOM 3811 N N . ILE A 1 500 ? -21.854 -5.828 -1.214 1.00 98.88 500 ILE A N 1
ATOM 3812 C CA . ILE A 1 500 ? -20.726 -5.334 -0.417 1.00 98.88 500 ILE A CA 1
ATOM 3813 C C . ILE A 1 500 ? -19.997 -4.241 -1.199 1.00 98.88 500 ILE A C 1
ATOM 3815 O O . ILE A 1 500 ? -19.473 -4.501 -2.285 1.00 98.88 500 ILE A O 1
ATOM 3819 N N . LEU A 1 501 ? -19.926 -3.035 -0.629 1.00 98.81 501 LEU A N 1
ATOM 3820 C CA . LEU A 1 501 ? -19.148 -1.932 -1.195 1.00 98.81 501 LEU A CA 1
ATOM 3821 C C . LEU A 1 501 ? -17.652 -2.216 -1.040 1.00 98.81 501 LEU A C 1
ATOM 3823 O O . LEU A 1 501 ? -17.194 -2.627 0.028 1.00 98.81 501 LEU A O 1
ATOM 3827 N N . LEU A 1 502 ? -16.874 -1.964 -2.091 1.00 98.88 502 LEU A N 1
ATOM 3828 C CA . LEU A 1 502 ? -15.428 -2.150 -2.052 1.00 98.88 502 LEU A CA 1
ATOM 3829 C C . LEU A 1 502 ? -14.715 -0.803 -1.938 1.00 98.88 502 LEU A C 1
ATOM 3831 O O . LEU A 1 502 ? -14.910 0.085 -2.765 1.00 98.88 502 LEU A O 1
ATOM 3835 N N . LEU A 1 503 ? -13.839 -0.681 -0.948 1.00 98.75 503 LEU A N 1
ATOM 3836 C CA . LEU A 1 503 ? -12.855 0.396 -0.856 1.00 98.75 503 LEU A CA 1
ATOM 3837 C C . LEU A 1 503 ? -11.496 -0.228 -1.115 1.00 98.75 503 LEU A C 1
ATOM 3839 O O . LEU A 1 503 ? -11.211 -1.273 -0.535 1.00 98.75 503 LEU A O 1
ATOM 3843 N N . GLY A 1 504 ? -10.637 0.352 -1.947 1.00 97.81 504 GLY A N 1
ATOM 3844 C CA . GLY A 1 504 ? -9.355 -0.313 -2.143 1.00 97.81 504 GLY A CA 1
ATOM 3845 C C . GLY A 1 504 ? -8.212 0.513 -2.668 1.00 97.81 504 GLY A C 1
ATOM 3846 O O . GLY A 1 504 ? -8.356 1.672 -3.052 1.00 97.81 504 GLY A O 1
ATOM 3847 N N . THR A 1 505 ? -7.046 -0.119 -2.605 1.00 98.69 505 THR A N 1
ATOM 3848 C CA . THR A 1 505 ? -5.742 0.522 -2.743 1.00 98.69 505 THR A CA 1
ATOM 3849 C C . THR A 1 505 ? -4.735 -0.380 -3.454 1.00 98.69 505 THR A C 1
ATOM 3851 O O . THR A 1 505 ? -4.984 -1.562 -3.724 1.00 98.69 505 THR A O 1
ATOM 3854 N N . GLY A 1 506 ? -3.562 0.177 -3.759 1.00 97.94 506 GLY A N 1
ATOM 3855 C CA . GLY A 1 506 ? -2.395 -0.591 -4.191 1.00 97.94 506 GLY A CA 1
ATOM 3856 C C . GLY A 1 506 ? -2.602 -1.357 -5.503 1.00 97.94 506 GLY A C 1
ATOM 3857 O O . GLY A 1 506 ? -3.331 -0.940 -6.401 1.00 97.94 506 GLY A O 1
ATOM 3858 N N . CYS A 1 507 ? -1.942 -2.507 -5.654 1.00 98.62 507 CYS A N 1
ATOM 3859 C CA . CYS A 1 507 ? -1.977 -3.248 -6.922 1.00 98.62 507 CYS A CA 1
ATOM 3860 C C . CYS A 1 507 ? -3.371 -3.801 -7.258 1.00 98.62 507 CYS A C 1
ATOM 3862 O O . CYS A 1 507 ? -3.701 -3.916 -8.441 1.00 98.62 507 CYS A O 1
ATOM 3864 N N . TRP A 1 508 ? -4.203 -4.076 -6.244 1.00 98.56 508 TRP A N 1
ATOM 3865 C CA . TRP A 1 508 ? -5.606 -4.441 -6.455 1.00 98.56 508 TRP A CA 1
ATOM 3866 C C . TRP A 1 508 ? -6.356 -3.338 -7.209 1.00 98.56 508 TRP A C 1
ATOM 3868 O O . TRP A 1 508 ? -7.067 -3.625 -8.169 1.00 98.56 508 TRP A O 1
ATOM 3878 N N . ALA A 1 509 ? -6.152 -2.073 -6.837 1.00 98.31 509 ALA A N 1
ATOM 3879 C CA . ALA A 1 509 ? -6.810 -0.951 -7.496 1.00 98.31 509 ALA A CA 1
ATOM 3880 C C . ALA A 1 509 ? -6.457 -0.845 -8.981 1.00 98.31 509 ALA A C 1
ATOM 3882 O O . ALA A 1 509 ? -7.316 -0.584 -9.818 1.00 98.31 509 ALA A O 1
ATOM 3883 N N . THR A 1 510 ? -5.194 -1.092 -9.327 1.00 98.44 510 THR A N 1
ATOM 3884 C CA . THR A 1 510 ? -4.775 -1.102 -10.733 1.00 98.44 510 THR A CA 1
ATOM 3885 C C . THR A 1 510 ? -5.462 -2.231 -11.505 1.00 98.44 510 THR A C 1
ATOM 3887 O O . THR A 1 510 ? -5.927 -2.011 -12.622 1.00 98.44 510 THR A O 1
ATOM 3890 N N . ALA A 1 511 ? -5.589 -3.421 -10.903 1.00 98.56 511 ALA A N 1
ATOM 3891 C CA . ALA A 1 511 ? -6.370 -4.514 -11.481 1.00 98.56 511 ALA A CA 1
ATOM 3892 C C . ALA A 1 511 ? -7.841 -4.102 -11.671 1.00 98.56 511 ALA A C 1
ATOM 3894 O O . ALA A 1 511 ? -8.401 -4.276 -12.752 1.00 98.56 511 ALA A O 1
ATOM 3895 N N . ALA A 1 512 ? -8.453 -3.482 -10.661 1.00 98.50 512 ALA A N 1
ATOM 3896 C CA . ALA A 1 512 ? -9.837 -3.023 -10.710 1.00 98.50 512 ALA A CA 1
ATOM 3897 C C . ALA A 1 512 ? -10.087 -2.009 -11.846 1.00 98.50 512 ALA A C 1
ATOM 3899 O O . ALA A 1 512 ? -11.059 -2.176 -12.588 1.00 98.50 512 ALA A O 1
ATOM 3900 N N . ILE A 1 513 ? -9.188 -1.032 -12.061 1.00 98.19 513 ILE A N 1
ATOM 3901 C CA . ILE A 1 513 ? -9.289 -0.102 -13.205 1.00 98.19 513 ILE A CA 1
ATOM 3902 C C . ILE A 1 513 ? -9.209 -0.871 -14.523 1.00 98.19 513 ILE A C 1
ATOM 3904 O O . ILE A 1 513 ? -10.070 -0.695 -15.378 1.00 98.19 513 ILE A O 1
ATOM 3908 N N . LYS A 1 514 ? -8.224 -1.765 -14.692 1.00 98.06 514 LYS A N 1
ATOM 3909 C CA . LYS A 1 514 ? -8.034 -2.547 -15.932 1.00 98.06 514 LYS A CA 1
ATOM 3910 C C . LYS A 1 514 ? -9.272 -3.356 -16.331 1.00 98.06 514 LYS A C 1
ATOM 3912 O O . LYS A 1 514 ? -9.470 -3.623 -17.514 1.00 98.06 514 LYS A O 1
ATOM 3917 N N . HIS A 1 515 ? -10.094 -3.730 -15.354 1.00 97.50 515 HIS A N 1
ATOM 3918 C CA . HIS A 1 515 ? -11.326 -4.490 -15.541 1.00 97.50 515 HIS A CA 1
ATOM 3919 C C . HIS A 1 515 ? -12.604 -3.633 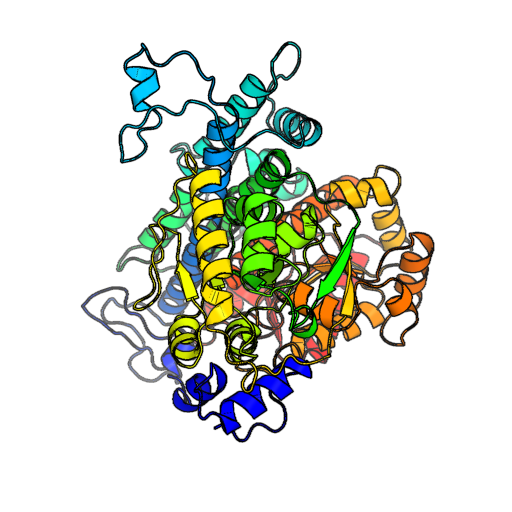-15.514 1.00 97.50 515 HIS A C 1
ATOM 3921 O O . HIS A 1 515 ? -13.697 -4.179 -15.631 1.00 97.50 515 HIS A O 1
ATOM 3927 N N . GLY A 1 516 ? -12.482 -2.305 -15.426 1.00 97.75 516 GLY A N 1
ATOM 3928 C CA . GLY A 1 516 ? -13.596 -1.357 -15.508 1.00 97.75 516 GLY A CA 1
ATOM 3929 C C . GLY A 1 516 ? -14.407 -1.210 -14.223 1.00 97.75 516 GLY A C 1
ATOM 3930 O O . GLY A 1 516 ? -15.441 -0.561 -14.255 1.00 97.75 516 GLY A O 1
ATOM 3931 N N . ILE A 1 517 ? -13.958 -1.773 -13.095 1.00 98.50 517 ILE A N 1
ATOM 3932 C CA . ILE A 1 517 ? -14.714 -1.768 -11.828 1.00 98.50 517 ILE A CA 1
ATOM 3933 C C . ILE A 1 517 ? -14.903 -0.339 -11.290 1.00 98.50 517 ILE A C 1
ATOM 3935 O O . ILE A 1 517 ? -15.905 -0.045 -10.646 1.00 98.50 517 ILE A O 1
ATOM 3939 N N . PHE A 1 518 ? -13.974 0.574 -11.585 1.00 98.12 518 PHE A N 1
ATOM 3940 C CA . PHE A 1 518 ? -14.068 1.984 -11.190 1.00 98.12 518 PHE A CA 1
ATOM 3941 C C . PHE A 1 518 ? -14.852 2.852 -12.184 1.00 98.12 518 PHE A C 1
ATOM 3943 O O . PHE A 1 518 ? -14.658 4.063 -12.244 1.00 98.12 518 PHE A O 1
ATOM 3950 N N . LEU A 1 519 ? -15.746 2.256 -12.969 1.00 97.56 519 LEU A N 1
ATOM 3951 C CA . LEU A 1 519 ? -16.691 2.981 -13.808 1.00 97.56 519 LEU A CA 1
ATOM 3952 C C . LEU A 1 519 ? -18.121 2.804 -13.267 1.00 97.56 519 LEU A C 1
ATOM 3954 O O . LEU A 1 519 ? -18.488 1.676 -12.929 1.00 97.56 519 LEU A O 1
ATOM 3958 N N . PRO A 1 520 ? -18.943 3.870 -13.183 1.00 95.62 520 PRO A N 1
ATOM 3959 C CA . PRO A 1 520 ? -20.339 3.758 -12.748 1.00 95.62 520 PRO A CA 1
ATOM 3960 C C . PRO A 1 520 ? -21.142 2.720 -13.542 1.00 95.62 520 PRO A C 1
ATOM 3962 O O . PRO A 1 520 ? -21.904 1.952 -12.958 1.00 95.62 520 PRO A O 1
ATOM 3965 N N . GLU A 1 521 ? -20.910 2.616 -14.854 1.00 96.12 521 GLU A N 1
ATOM 3966 C CA . GLU A 1 521 ? -21.551 1.632 -15.735 1.00 96.12 521 GLU A CA 1
ATOM 3967 C C . GLU A 1 521 ? -21.234 0.169 -15.375 1.00 96.12 521 GLU A C 1
ATOM 3969 O O . GLU A 1 521 ? -21.982 -0.737 -15.741 1.00 96.12 521 GLU A O 1
ATOM 3974 N N . TYR A 1 522 ? -20.179 -0.101 -14.595 1.00 97.88 522 TYR A N 1
ATOM 3975 C CA . TYR A 1 522 ? -19.906 -1.456 -14.100 1.00 97.88 522 TYR A CA 1
ATOM 3976 C C . TYR A 1 522 ? -21.030 -1.977 -13.190 1.00 97.88 522 TYR A C 1
ATOM 3978 O O . TYR A 1 522 ? -21.234 -3.192 -13.081 1.00 97.88 522 TYR A O 1
ATOM 3986 N N . ALA A 1 523 ? -21.807 -1.069 -12.585 1.00 96.62 523 ALA A N 1
ATOM 3987 C CA . ALA A 1 523 ? -22.995 -1.394 -11.801 1.00 96.62 523 ALA A CA 1
ATOM 3988 C C . ALA A 1 523 ? -24.080 -2.121 -12.610 1.00 96.62 523 ALA A C 1
ATOM 3990 O O . ALA A 1 523 ? -24.896 -2.832 -12.021 1.00 96.62 523 ALA A O 1
ATOM 3991 N N . ASP A 1 524 ? -24.094 -1.980 -13.938 1.00 96.50 524 ASP A N 1
ATOM 3992 C CA . ASP A 1 524 ? -25.081 -2.618 -14.815 1.00 96.50 524 ASP A CA 1
ATOM 3993 C C . ASP A 1 524 ? -24.718 -4.063 -15.187 1.00 96.50 524 ASP A C 1
ATOM 3995 O O . ASP A 1 524 ? -25.509 -4.764 -15.813 1.00 96.50 524 ASP A O 1
ATOM 3999 N N . THR A 1 525 ? -23.545 -4.543 -14.771 1.00 97.25 525 THR A N 1
ATOM 4000 C CA . THR A 1 525 ? -23.157 -5.944 -14.956 1.00 97.25 525 THR A CA 1
ATOM 4001 C C . THR A 1 525 ? -23.861 -6.869 -13.957 1.00 97.25 525 THR A C 1
ATOM 4003 O O . THR A 1 525 ? -24.307 -6.455 -12.882 1.00 97.25 525 THR A O 1
ATOM 4006 N N . ASP A 1 526 ? -23.857 -8.171 -14.253 1.00 96.69 526 ASP A N 1
ATOM 4007 C CA . ASP A 1 526 ? -24.298 -9.219 -13.318 1.00 96.69 526 ASP A CA 1
ATOM 4008 C C . ASP A 1 526 ? -23.328 -9.424 -12.139 1.00 96.69 526 ASP A C 1
ATOM 4010 O O . ASP A 1 526 ? -23.547 -10.292 -11.294 1.00 96.69 526 ASP A O 1
ATOM 4014 N N . ASN A 1 527 ? -22.233 -8.655 -12.074 1.00 97.56 527 ASN A N 1
ATOM 4015 C CA . ASN A 1 527 ? -21.259 -8.708 -10.985 1.00 97.56 527 ASN A CA 1
ATOM 4016 C C . ASN A 1 527 ? -21.586 -7.776 -9.815 1.00 97.56 527 ASN A C 1
ATOM 4018 O O . ASN A 1 527 ? -20.830 -7.748 -8.849 1.00 97.56 527 ASN A O 1
ATOM 4022 N N . VAL A 1 528 ? -22.694 -7.039 -9.880 1.00 98.56 528 VAL A N 1
ATOM 4023 C CA . VAL A 1 528 ? -23.115 -6.100 -8.838 1.00 98.56 528 VAL A CA 1
ATOM 4024 C C . VAL A 1 528 ? -24.523 -6.464 -8.378 1.00 98.56 528 VAL A C 1
ATOM 4026 O O . VAL A 1 528 ? -25.434 -6.608 -9.193 1.00 98.56 528 VAL A O 1
ATOM 4029 N N . GLY A 1 529 ? -24.684 -6.658 -7.069 1.00 98.50 529 GLY A N 1
ATOM 4030 C CA . GLY A 1 529 ? -25.964 -6.973 -6.446 1.00 98.50 529 GLY A CA 1
ATOM 4031 C C . GLY A 1 529 ? -26.957 -5.803 -6.530 1.00 98.50 529 GLY A C 1
ATOM 4032 O O . GLY A 1 529 ? -26.570 -4.666 -6.825 1.00 98.50 529 GLY A O 1
ATOM 4033 N N . PRO A 1 530 ? -28.259 -6.060 -6.325 1.00 98.38 530 PRO A N 1
ATOM 4034 C CA . PRO A 1 530 ? -29.305 -5.056 -6.507 1.00 98.38 530 PRO A CA 1
ATOM 4035 C C . PRO A 1 530 ? -29.194 -3.867 -5.539 1.00 98.38 530 PRO A C 1
ATOM 4037 O O . PRO A 1 530 ? -29.458 -2.732 -5.945 1.00 98.38 530 PRO A O 1
ATOM 4040 N N . GLY A 1 531 ? -28.799 -4.105 -4.287 1.00 98.44 531 GLY A N 1
ATOM 4041 C CA . GLY A 1 531 ? -28.652 -3.074 -3.263 1.00 98.44 531 GLY A CA 1
ATOM 4042 C C . GLY A 1 531 ? -27.473 -2.146 -3.551 1.00 98.44 531 GLY A C 1
ATOM 4043 O O . GLY A 1 531 ? -27.654 -0.926 -3.655 1.00 98.44 531 GLY A O 1
ATOM 4044 N N . LEU A 1 532 ? -26.295 -2.722 -3.819 1.00 98.62 532 LEU A N 1
ATOM 4045 C CA . LEU A 1 532 ? -25.107 -1.966 -4.216 1.00 98.62 532 LEU A CA 1
ATOM 4046 C C . LEU A 1 532 ? -25.355 -1.217 -5.527 1.00 98.62 532 LEU A C 1
ATOM 4048 O O . LEU A 1 532 ? -25.051 -0.032 -5.612 1.00 98.62 532 LEU A O 1
ATOM 4052 N N . ARG A 1 533 ? -25.992 -1.844 -6.524 1.00 98.50 533 ARG A N 1
ATOM 4053 C CA . ARG A 1 533 ? -26.359 -1.176 -7.784 1.00 98.50 533 ARG A CA 1
ATOM 4054 C C . ARG A 1 533 ? -27.228 0.058 -7.540 1.00 98.50 533 ARG A C 1
ATOM 4056 O O . ARG A 1 533 ? -26.967 1.104 -8.130 1.00 98.50 533 ARG A O 1
ATOM 4063 N N . LYS A 1 534 ? -28.247 -0.040 -6.676 1.00 98.06 534 LYS A N 1
ATOM 4064 C CA . LYS A 1 534 ? -29.106 1.103 -6.326 1.00 98.06 534 LYS A CA 1
ATOM 4065 C C . LYS A 1 534 ? -28.295 2.214 -5.655 1.00 98.06 534 LYS A C 1
ATOM 4067 O O . LYS A 1 534 ? -28.453 3.372 -6.020 1.00 98.06 534 LYS A O 1
ATOM 4072 N N . PHE A 1 535 ? -27.421 1.864 -4.711 1.00 98.00 535 PHE A N 1
ATOM 4073 C CA . PHE A 1 535 ? -26.578 2.826 -3.992 1.00 98.00 535 PHE A CA 1
ATOM 4074 C C . PHE A 1 535 ? -25.623 3.569 -4.931 1.00 98.00 535 PHE A C 1
ATOM 4076 O O . PHE A 1 535 ? -25.553 4.793 -4.925 1.00 98.00 535 PHE A O 1
ATOM 4083 N N . VAL A 1 536 ? -24.951 2.825 -5.801 1.00 97.00 536 VAL A N 1
ATOM 4084 C CA . VAL A 1 536 ? -23.977 3.344 -6.763 1.00 97.00 536 VAL A CA 1
ATOM 4085 C C . VAL A 1 536 ? -24.631 4.301 -7.765 1.00 97.00 536 VAL A C 1
ATOM 4087 O O . VAL A 1 536 ? -24.062 5.351 -8.062 1.00 97.00 536 VAL A O 1
ATOM 4090 N N . LYS A 1 537 ? -25.851 3.989 -8.231 1.00 96.88 537 LYS A N 1
ATOM 4091 C CA . LYS A 1 537 ? -26.632 4.869 -9.118 1.00 96.88 537 LYS A CA 1
ATOM 4092 C C . LYS A 1 537 ? -27.111 6.140 -8.425 1.00 96.88 537 LYS A C 1
ATOM 4094 O O . LYS A 1 537 ? -27.037 7.209 -9.018 1.00 96.88 537 LYS A O 1
ATOM 4099 N N . GLU A 1 538 ? -27.580 6.027 -7.187 1.00 96.69 538 GLU A N 1
ATOM 4100 C CA . GLU A 1 538 ? -28.066 7.160 -6.391 1.00 96.69 538 GLU A CA 1
ATOM 4101 C C . GLU A 1 538 ? -26.975 8.205 -6.150 1.00 96.69 538 GLU A C 1
ATOM 4103 O O . GLU A 1 538 ? -27.203 9.394 -6.350 1.00 96.69 538 GLU A O 1
ATOM 4108 N N . TRP A 1 539 ? -25.769 7.749 -5.813 1.00 96.50 539 TRP A N 1
ATOM 4109 C CA . TRP A 1 539 ? -24.628 8.623 -5.538 1.00 96.50 539 TRP A CA 1
ATOM 4110 C C . TRP A 1 539 ? -23.746 8.878 -6.762 1.00 96.50 539 TRP A C 1
ATOM 4112 O O . TRP A 1 539 ? -22.746 9.587 -6.658 1.00 96.50 539 TRP A O 1
ATOM 4122 N N . ASN A 1 540 ? -24.099 8.317 -7.925 1.00 95.38 540 ASN A N 1
ATOM 4123 C CA . ASN A 1 540 ? -23.340 8.404 -9.175 1.00 95.38 540 ASN A CA 1
ATOM 4124 C C . ASN A 1 540 ? -21.827 8.181 -8.947 1.00 95.38 540 ASN A C 1
ATOM 4126 O O . ASN A 1 540 ? -20.981 9.008 -9.287 1.00 95.38 540 ASN A O 1
ATOM 4130 N N . ILE A 1 541 ? -21.500 7.090 -8.265 1.00 97.25 541 ILE A N 1
ATOM 4131 C CA . ILE A 1 541 ? -20.128 6.640 -7.994 1.00 97.25 541 ILE A CA 1
ATOM 4132 C C . ILE A 1 541 ? -19.876 5.326 -8.747 1.00 97.25 541 ILE A C 1
ATOM 4134 O O . ILE A 1 541 ? -20.794 4.811 -9.378 1.00 97.25 541 ILE A O 1
ATOM 4138 N N . PRO A 1 542 ? -18.658 4.768 -8.744 1.00 98.06 542 PRO A N 1
ATOM 4139 C CA . PRO A 1 542 ? -18.441 3.382 -9.151 1.00 98.06 542 PRO A CA 1
ATOM 4140 C C . PRO A 1 542 ? -18.789 2.376 -8.033 1.00 98.06 542 PRO A C 1
ATOM 4142 O O . PRO A 1 542 ? -18.843 2.753 -6.862 1.00 98.06 542 PRO A O 1
ATOM 4145 N N . PRO A 1 543 ? -18.984 1.079 -8.350 1.00 97.69 543 PRO A N 1
ATOM 4146 C CA . PRO A 1 543 ? -19.253 0.035 -7.349 1.00 97.69 543 PRO A CA 1
ATOM 4147 C C . PRO A 1 543 ? -18.056 -0.311 -6.453 1.00 97.69 543 PRO A C 1
ATOM 4149 O O . PRO A 1 543 ? -18.210 -1.022 -5.459 1.00 97.69 543 PRO A O 1
ATOM 4152 N N . ALA A 1 544 ? -16.875 0.214 -6.776 1.00 98.50 544 ALA A N 1
ATOM 4153 C CA . ALA A 1 544 ? -15.724 0.217 -5.894 1.00 98.50 544 ALA A CA 1
ATOM 4154 C C . ALA A 1 544 ? -15.004 1.567 -5.945 1.00 98.50 544 ALA A C 1
ATOM 4156 O O . ALA A 1 544 ? -14.953 2.200 -6.997 1.00 98.50 544 ALA A O 1
ATOM 4157 N N . LEU A 1 545 ? -14.417 1.994 -4.830 1.00 98.56 545 LEU A N 1
ATOM 4158 C CA . LEU A 1 545 ? -13.843 3.331 -4.688 1.00 98.56 545 LEU A CA 1
ATOM 4159 C C . LEU A 1 545 ? -12.330 3.238 -4.487 1.00 98.56 545 LEU A C 1
ATOM 4161 O O . LEU A 1 545 ? -11.849 2.568 -3.567 1.00 98.56 545 LEU A O 1
ATOM 4165 N N . LEU A 1 546 ? -11.578 3.903 -5.370 1.00 98.06 546 LEU A N 1
ATOM 4166 C CA . LEU A 1 546 ? -10.126 3.969 -5.269 1.00 98.06 546 LEU A CA 1
ATOM 4167 C C . LEU A 1 546 ? -9.707 4.952 -4.183 1.00 98.06 546 LEU A C 1
ATOM 4169 O O . LEU A 1 546 ? -9.866 6.158 -4.360 1.00 98.06 546 LEU A O 1
ATOM 4173 N N . MET A 1 547 ? -9.101 4.429 -3.122 1.00 98.19 547 MET A N 1
ATOM 4174 C CA . MET A 1 547 ? -8.598 5.222 -2.004 1.00 98.19 547 MET A CA 1
ATOM 4175 C C . MET A 1 547 ? -7.098 5.533 -2.089 1.00 98.19 547 MET A C 1
ATOM 4177 O O . MET A 1 547 ? -6.626 6.345 -1.313 1.00 98.19 547 MET A O 1
ATOM 4181 N N . GLY A 1 548 ? -6.354 4.967 -3.045 1.00 97.75 548 GLY A N 1
ATOM 4182 C CA . GLY A 1 548 ? -4.983 5.385 -3.369 1.00 97.75 548 GLY A CA 1
ATOM 4183 C C . GLY A 1 548 ? -3.923 4.283 -3.268 1.00 97.75 548 GLY A C 1
ATOM 4184 O O . GLY A 1 548 ? -4.154 3.137 -3.668 1.00 97.75 548 GLY A O 1
ATOM 4185 N N . SER A 1 549 ? -2.728 4.647 -2.808 1.00 98.19 549 SER A N 1
ATOM 4186 C CA . SER A 1 549 ? -1.542 3.794 -2.696 1.00 98.19 549 SER A CA 1
ATOM 4187 C C . SER A 1 549 ? -1.575 2.869 -1.462 1.00 98.19 549 SER A C 1
ATOM 4189 O O . SER A 1 549 ? -2.551 2.818 -0.717 1.00 98.19 549 SER A O 1
ATOM 4191 N N . CYS A 1 550 ? -0.514 2.084 -1.228 1.00 98.50 550 CYS A N 1
ATOM 4192 C CA . CYS A 1 550 ? -0.457 1.192 -0.062 1.00 98.50 550 CYS A CA 1
ATOM 4193 C C . CYS A 1 550 ? -0.575 1.936 1.281 1.00 98.50 550 CYS A C 1
ATOM 4195 O O . CYS A 1 550 ? -1.285 1.434 2.156 1.00 98.50 550 CYS A O 1
ATOM 4197 N N . VAL A 1 551 ? 0.061 3.106 1.439 1.00 98.56 551 VAL A N 1
ATOM 4198 C CA . VAL A 1 551 ? -0.036 3.909 2.677 1.00 98.56 551 VAL A CA 1
ATOM 4199 C C . VAL A 1 551 ? -1.429 4.523 2.843 1.00 98.56 551 VAL A C 1
ATOM 4201 O O . VAL A 1 551 ? -1.940 4.599 3.961 1.00 98.56 551 VAL A O 1
ATOM 4204 N N . ASP A 1 552 ? -2.114 4.810 1.731 1.00 98.69 552 ASP A N 1
ATOM 4205 C CA . ASP A 1 552 ? -3.494 5.306 1.724 1.00 98.69 552 ASP A CA 1
ATOM 4206 C C . ASP A 1 552 ? -4.526 4.253 2.163 1.00 98.69 552 ASP A C 1
ATOM 4208 O O . ASP A 1 552 ? -5.706 4.558 2.332 1.00 98.69 552 ASP A O 1
ATOM 4212 N N . SER A 1 553 ? -4.118 3.008 2.422 1.00 98.50 553 SER A N 1
ATOM 4213 C CA . SER A 1 553 ? -4.983 2.031 3.106 1.00 98.50 553 SER A CA 1
ATOM 4214 C C . SER A 1 553 ? -5.427 2.546 4.485 1.00 98.50 553 SER A C 1
ATOM 4216 O O . SER A 1 553 ? -6.470 2.144 5.000 1.00 98.50 553 SER A O 1
ATOM 4218 N N . THR A 1 554 ? -4.688 3.502 5.054 1.00 98.69 554 THR A N 1
ATOM 4219 C CA . THR A 1 554 ? -5.081 4.251 6.252 1.00 98.69 554 THR A CA 1
ATOM 4220 C C . THR A 1 554 ? -6.314 5.124 6.044 1.00 98.69 554 THR A C 1
ATOM 4222 O O . THR A 1 554 ? -7.069 5.311 6.990 1.00 98.69 554 THR A O 1
ATOM 4225 N N . ARG A 1 555 ? -6.632 5.564 4.820 1.00 98.81 555 ARG A N 1
ATOM 4226 C CA . ARG A 1 555 ? -7.905 6.246 4.529 1.00 98.81 555 ARG A CA 1
ATOM 4227 C C . ARG A 1 555 ? -9.104 5.340 4.782 1.00 98.81 555 ARG A C 1
ATOM 4229 O O . ARG A 1 555 ? -10.134 5.809 5.262 1.00 98.81 555 ARG A O 1
ATOM 4236 N N . ILE A 1 556 ? -8.960 4.039 4.522 1.00 98.75 556 ILE A N 1
ATOM 4237 C CA . ILE A 1 556 ? -9.991 3.046 4.847 1.00 98.75 556 ILE A CA 1
ATOM 4238 C C . ILE A 1 556 ? -10.138 2.926 6.368 1.00 98.75 556 ILE A C 1
ATOM 4240 O O . ILE A 1 556 ? -11.258 2.895 6.869 1.00 98.75 556 ILE A O 1
ATOM 4244 N N . LEU A 1 557 ? -9.027 2.931 7.115 1.00 98.81 557 LEU A N 1
ATOM 4245 C CA . LEU A 1 557 ? -9.053 2.940 8.582 1.00 98.81 557 LEU A CA 1
ATOM 4246 C C . LEU A 1 557 ? -9.678 4.221 9.150 1.00 98.81 557 LEU A C 1
ATOM 4248 O O . LEU A 1 557 ? -10.495 4.136 10.059 1.00 98.81 557 LEU A O 1
ATOM 4252 N N . VAL A 1 558 ? -9.356 5.395 8.602 1.00 98.81 558 VAL A N 1
ATOM 4253 C CA . VAL A 1 558 ? -9.958 6.678 9.003 1.00 98.81 558 VAL A CA 1
ATOM 4254 C C . VAL A 1 558 ? -11.453 6.707 8.670 1.00 98.81 558 VAL A C 1
ATOM 4256 O O . VAL A 1 558 ? -12.249 7.176 9.481 1.00 98.81 558 VAL A O 1
ATOM 4259 N N . THR A 1 559 ? -11.859 6.149 7.526 1.00 98.75 559 THR A N 1
ATOM 4260 C CA . THR A 1 559 ? -13.279 5.981 7.163 1.00 98.75 559 THR A CA 1
ATOM 4261 C C . THR A 1 559 ? -13.988 5.057 8.154 1.00 98.75 559 THR A C 1
ATOM 4263 O O . THR A 1 559 ? -15.056 5.400 8.651 1.00 98.75 559 THR A O 1
ATOM 4266 N N . ALA A 1 560 ? -13.380 3.918 8.502 1.00 98.75 560 ALA A N 1
ATOM 4267 C CA . ALA A 1 560 ? -13.918 2.999 9.502 1.00 98.75 560 ALA A CA 1
ATOM 4268 C C . ALA A 1 560 ? -13.991 3.641 10.896 1.00 98.75 560 ALA A C 1
ATOM 4270 O O . ALA A 1 560 ? -14.970 3.437 11.601 1.00 98.75 560 ALA A O 1
ATOM 4271 N N . SER A 1 561 ? -12.994 4.443 11.277 1.00 98.69 561 SER A N 1
ATOM 4272 C CA . SER A 1 561 ? -12.967 5.191 12.538 1.00 98.69 561 SER A CA 1
ATOM 4273 C C . SER A 1 561 ? -14.141 6.168 12.631 1.00 98.69 561 SER A C 1
ATOM 4275 O O . SER A 1 561 ? -14.892 6.124 13.598 1.00 98.69 561 SER A O 1
ATOM 4277 N N . ARG A 1 562 ? -14.372 6.966 11.580 1.00 98.31 562 ARG A N 1
ATOM 4278 C CA . ARG A 1 562 ? -15.507 7.900 11.505 1.00 98.31 562 ARG A CA 1
ATOM 4279 C C . ARG A 1 562 ? -16.858 7.186 11.505 1.00 98.31 562 ARG A C 1
ATOM 4281 O O . ARG A 1 562 ? -17.736 7.559 12.266 1.00 98.31 562 ARG A O 1
ATOM 4288 N N . LEU A 1 563 ? -17.012 6.109 10.730 1.00 98.38 563 LEU A N 1
ATOM 4289 C CA . LEU A 1 563 ? -18.231 5.293 10.795 1.00 98.38 563 LEU A CA 1
ATOM 4290 C C . LEU A 1 563 ? -18.445 4.719 12.202 1.00 98.38 563 LEU A C 1
ATOM 4292 O O . LEU A 1 563 ? -19.567 4.665 12.686 1.00 98.38 563 LEU A O 1
ATOM 4296 N N . ALA A 1 564 ? -17.380 4.300 12.884 1.00 98.56 564 ALA A N 1
ATOM 4297 C CA . ALA A 1 564 ? -17.469 3.790 14.246 1.00 98.56 564 ALA A CA 1
ATOM 4298 C C . ALA A 1 564 ? -17.928 4.880 15.234 1.00 98.56 564 ALA A C 1
ATOM 4300 O O . ALA A 1 564 ? -18.651 4.569 16.178 1.00 98.56 564 ALA A O 1
ATOM 4301 N N . GLU A 1 565 ? -17.559 6.144 15.007 1.00 97.81 565 GLU A N 1
ATOM 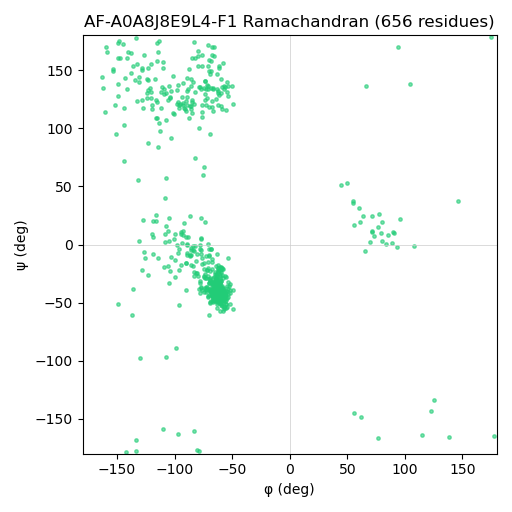4302 C CA . GLU A 1 565 ? -18.105 7.301 15.732 1.00 97.81 565 GLU A CA 1
ATOM 4303 C C . GLU A 1 565 ? -19.598 7.492 15.433 1.00 97.81 565 GLU A C 1
ATOM 4305 O O . GLU A 1 565 ? -20.386 7.586 16.371 1.00 97.81 565 GLU A O 1
ATOM 4310 N N . ASP A 1 566 ? -20.007 7.445 14.162 1.00 96.31 566 ASP A N 1
ATOM 4311 C CA . ASP A 1 566 ? -21.409 7.627 13.747 1.00 96.31 566 ASP A CA 1
ATOM 4312 C C . ASP A 1 566 ? -22.347 6.521 14.271 1.00 96.31 566 ASP A C 1
ATOM 4314 O O . ASP A 1 566 ? -23.537 6.762 14.503 1.00 96.31 566 ASP A O 1
ATOM 4318 N N . PHE A 1 567 ? -21.831 5.299 14.443 1.00 96.94 567 PHE A N 1
ATOM 4319 C CA . PHE A 1 567 ? -22.533 4.167 15.064 1.00 96.94 567 PHE A CA 1
ATOM 4320 C C . PHE A 1 567 ? -22.388 4.129 16.596 1.00 96.94 567 PHE A C 1
ATOM 4322 O O . PHE A 1 567 ? -23.037 3.307 17.239 1.00 96.94 567 PHE A O 1
ATOM 4329 N N . ASP A 1 568 ? -21.530 4.968 17.181 1.00 97.31 568 ASP A N 1
ATOM 4330 C CA . ASP A 1 568 ? -21.111 4.901 18.583 1.00 97.31 568 ASP A CA 1
ATOM 4331 C C . ASP A 1 568 ? -20.661 3.481 19.002 1.00 97.31 568 ASP A C 1
ATOM 4333 O O . ASP A 1 568 ? -21.117 2.894 19.985 1.00 97.31 568 ASP A O 1
ATOM 4337 N N . VAL A 1 569 ? -19.731 2.883 18.256 1.00 98.19 569 VAL A N 1
ATOM 4338 C CA . VAL A 1 569 ? -19.173 1.538 18.509 1.00 98.19 569 VAL A CA 1
ATOM 4339 C C . VAL A 1 569 ? -17.654 1.525 18.299 1.00 98.19 569 VAL A C 1
ATOM 4341 O O . VAL A 1 569 ? -17.098 2.457 17.726 1.00 98.19 569 VAL A O 1
ATOM 4344 N N . PRO A 1 570 ? -16.902 0.509 18.763 1.00 98.31 570 PRO A N 1
ATOM 4345 C CA . PRO A 1 570 ? -15.541 0.308 18.268 1.00 98.31 570 PRO A CA 1
ATOM 4346 C C . PRO A 1 570 ? -15.570 -0.201 16.819 1.00 98.31 570 PRO A C 1
ATOM 4348 O O . PRO A 1 570 ? -16.508 -0.908 16.439 1.00 98.31 570 PRO A O 1
ATOM 4351 N N . ILE A 1 571 ? -14.502 0.062 16.054 1.00 98.75 571 ILE A N 1
ATOM 4352 C CA . ILE A 1 571 ? -14.327 -0.372 14.653 1.00 98.75 571 ILE A CA 1
ATOM 4353 C C . ILE A 1 571 ? -14.632 -1.866 14.498 1.00 98.75 571 ILE A C 1
ATOM 4355 O O . ILE A 1 571 ? -15.296 -2.267 13.548 1.00 98.75 571 ILE A O 1
ATOM 4359 N N . ALA A 1 572 ? -14.229 -2.682 15.476 1.00 98.31 572 ALA A N 1
ATOM 4360 C CA . ALA A 1 572 ? -14.441 -4.127 15.468 1.00 98.31 572 ALA A CA 1
ATOM 4361 C C . ALA A 1 572 ? -15.907 -4.594 15.481 1.00 98.31 572 ALA A C 1
ATOM 4363 O O . ALA A 1 572 ? -16.167 -5.795 15.381 1.00 98.31 572 ALA A O 1
ATOM 4364 N N . SER A 1 573 ? -16.861 -3.683 15.665 1.00 98.50 573 SER A N 1
ATOM 4365 C CA . SER A 1 573 ? -18.297 -3.988 15.599 1.00 98.50 573 SER A CA 1
ATOM 4366 C C . SER A 1 573 ? -18.874 -3.717 14.214 1.00 98.50 573 SER A C 1
ATOM 4368 O O . SER A 1 573 ? -19.948 -4.215 13.904 1.00 98.50 573 SER A O 1
ATOM 4370 N N . LEU A 1 574 ? -18.179 -2.940 13.379 1.00 98.75 574 LEU A N 1
ATOM 4371 C CA . LEU A 1 574 ? -18.674 -2.583 12.059 1.00 98.75 574 LEU A CA 1
ATOM 4372 C C . LEU A 1 574 ? -18.676 -3.803 11.121 1.00 98.75 574 LEU A C 1
ATOM 4374 O O . LEU A 1 574 ? -17.791 -4.658 11.219 1.00 98.75 574 LEU A O 1
ATOM 4378 N N . PRO A 1 575 ? -19.614 -3.870 10.158 1.00 98.62 575 PRO A N 1
ATOM 4379 C CA . PRO A 1 575 ? -19.639 -4.888 9.109 1.00 98.62 575 PRO A CA 1
ATOM 4380 C C . PRO A 1 575 ? -18.570 -4.609 8.037 1.00 98.62 575 PRO A C 1
ATOM 4382 O O . PRO A 1 575 ? -18.873 -4.401 6.859 1.00 98.62 575 PRO A O 1
ATOM 4385 N N . ILE A 1 5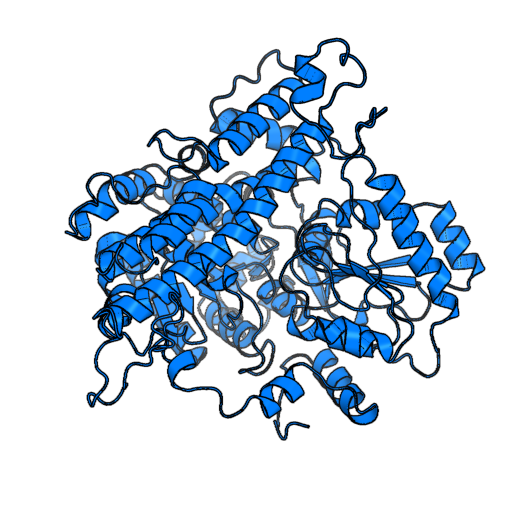76 ? -17.304 -4.573 8.463 1.00 98.69 576 ILE A N 1
ATOM 4386 C CA . ILE A 1 576 ? -16.131 -4.269 7.640 1.00 98.69 576 ILE A CA 1
ATOM 4387 C C . ILE A 1 576 ? -15.132 -5.421 7.721 1.00 98.69 576 ILE A C 1
ATOM 4389 O O . ILE A 1 576 ? -14.789 -5.904 8.799 1.00 98.69 576 ILE A O 1
ATOM 4393 N N . VAL A 1 577 ? -14.631 -5.838 6.562 1.00 98.81 577 VAL A N 1
ATOM 4394 C CA . VAL A 1 577 ? -13.580 -6.854 6.419 1.00 98.81 577 VAL A CA 1
ATOM 4395 C C . VAL A 1 577 ? -12.472 -6.303 5.527 1.00 98.81 577 VAL A C 1
ATOM 4397 O O . VAL A 1 577 ? -12.731 -5.475 4.661 1.00 98.81 577 VAL A O 1
ATOM 4400 N N . ALA A 1 578 ? -11.234 -6.753 5.706 1.00 98.88 578 ALA A N 1
ATOM 4401 C CA . ALA A 1 578 ? -10.145 -6.475 4.774 1.00 98.88 578 ALA A CA 1
ATOM 4402 C C . ALA A 1 578 ? -9.735 -7.734 4.011 1.00 98.88 578 ALA A C 1
ATOM 4404 O O . ALA A 1 578 ? -9.967 -8.856 4.457 1.00 98.88 578 ALA A O 1
ATOM 4405 N N . SER A 1 579 ? -9.125 -7.569 2.844 1.00 98.81 579 SER A N 1
ATOM 4406 C CA . SER A 1 579 ? -8.710 -8.676 1.995 1.00 98.81 579 SER A CA 1
ATOM 4407 C C . SER A 1 579 ? -7.462 -8.324 1.198 1.00 98.81 579 SER A C 1
ATOM 4409 O O . SER A 1 579 ? -7.441 -7.335 0.468 1.00 98.81 579 SER A O 1
ATOM 4411 N N . ALA A 1 580 ? -6.448 -9.184 1.289 1.00 98.50 580 ALA A N 1
ATOM 4412 C CA . ALA A 1 580 ? -5.317 -9.231 0.373 1.00 98.50 580 ALA A CA 1
ATOM 4413 C C . ALA A 1 580 ? -5.380 -10.547 -0.427 1.00 98.50 580 ALA A C 1
ATOM 4415 O O . ALA A 1 580 ? -4.949 -11.586 0.079 1.00 98.50 580 ALA A O 1
ATOM 4416 N N . PRO A 1 581 ? -5.922 -10.550 -1.660 1.00 98.38 581 PRO A N 1
ATOM 4417 C CA . PRO A 1 581 ? -6.103 -11.776 -2.452 1.00 98.38 581 PRO A CA 1
ATOM 4418 C C . PRO A 1 581 ? -4.802 -12.360 -3.027 1.00 98.38 581 PRO A C 1
ATOM 4420 O O . PRO A 1 581 ? -4.690 -13.570 -3.222 1.00 98.38 581 PRO A O 1
ATOM 4423 N N . GLU A 1 582 ? -3.810 -11.505 -3.294 1.00 98.12 582 GLU A N 1
ATOM 4424 C CA . GLU A 1 582 ? -2.518 -11.880 -3.895 1.00 98.12 582 GLU A CA 1
ATOM 4425 C C . GLU A 1 582 ? -1.324 -11.287 -3.111 1.00 98.12 582 GLU A C 1
ATOM 4427 O O . GLU A 1 582 ? -0.502 -10.555 -3.674 1.00 98.12 582 GLU A O 1
ATOM 4432 N N . PRO A 1 583 ? -1.205 -11.542 -1.793 1.00 96.06 583 PRO A N 1
ATOM 4433 C CA . PRO A 1 583 ? -0.160 -10.940 -0.976 1.00 96.06 583 PRO A CA 1
ATOM 4434 C C . PRO A 1 583 ? 1.215 -11.494 -1.372 1.00 96.06 583 PRO A C 1
ATOM 4436 O O . PRO A 1 583 ? 1.358 -12.644 -1.804 1.00 96.06 583 PRO A O 1
ATOM 4439 N N . MET A 1 584 ? 2.249 -10.667 -1.228 1.00 94.00 584 MET A N 1
ATOM 4440 C CA . MET A 1 584 ? 3.622 -11.043 -1.583 1.00 94.00 584 MET A CA 1
ATOM 4441 C C . MET A 1 584 ? 4.648 -10.344 -0.693 1.00 94.00 584 MET A C 1
ATOM 4443 O O . MET A 1 584 ? 5.501 -11.013 -0.117 1.00 94.00 584 MET A O 1
ATOM 4447 N N . ALA A 1 585 ? 4.551 -9.020 -0.562 1.00 89.31 585 ALA A N 1
ATOM 4448 C CA . ALA A 1 585 ? 5.518 -8.236 0.192 1.00 89.31 585 ALA A CA 1
ATOM 4449 C C . ALA A 1 585 ? 5.265 -8.311 1.705 1.00 89.31 585 ALA A C 1
ATOM 4451 O O . ALA A 1 585 ? 4.125 -8.417 2.155 1.00 89.31 585 ALA A O 1
ATOM 4452 N N . GLU A 1 586 ? 6.325 -8.129 2.488 1.00 97.88 586 GLU A N 1
ATOM 4453 C CA . GLU A 1 586 ? 6.266 -7.932 3.943 1.00 97.88 586 GLU A CA 1
ATOM 4454 C C . GLU A 1 586 ? 5.337 -6.772 4.330 1.00 97.88 586 GLU A C 1
ATOM 4456 O O . GLU A 1 586 ? 4.557 -6.889 5.273 1.00 97.88 586 GLU A O 1
ATOM 4461 N N . LYS A 1 587 ? 5.299 -5.708 3.514 1.00 98.00 587 LYS A N 1
ATOM 4462 C CA . LYS A 1 587 ? 4.311 -4.624 3.631 1.00 98.00 587 LYS A CA 1
ATOM 4463 C C . LYS A 1 587 ? 2.872 -5.131 3.628 1.00 98.00 587 LYS A C 1
ATOM 4465 O O . LYS A 1 587 ? 2.085 -4.686 4.446 1.00 98.00 587 LYS A O 1
ATOM 4470 N N . SER A 1 588 ? 2.518 -6.094 2.771 1.00 94.56 588 SER A N 1
ATOM 4471 C CA . SER A 1 588 ? 1.164 -6.670 2.770 1.00 94.56 588 SER A CA 1
ATOM 4472 C C . SER A 1 588 ? 0.844 -7.411 4.066 1.00 94.56 588 SER A C 1
ATOM 4474 O O . SER A 1 588 ? -0.316 -7.432 4.465 1.00 94.56 588 SER A O 1
ATOM 4476 N N . LEU A 1 589 ? 1.843 -8.009 4.725 1.00 96.38 589 LEU A N 1
ATOM 4477 C CA . LEU A 1 589 ? 1.648 -8.643 6.030 1.00 96.38 589 LEU A CA 1
ATOM 4478 C C . LEU A 1 589 ? 1.539 -7.619 7.156 1.00 96.38 589 LEU A C 1
ATOM 4480 O O . LEU A 1 589 ? 0.679 -7.801 8.009 1.00 96.38 589 LEU A O 1
ATOM 4484 N N . SER A 1 590 ? 2.327 -6.537 7.136 1.00 98.62 590 SER A N 1
ATOM 4485 C CA . SER A 1 590 ? 2.124 -5.408 8.060 1.00 98.62 590 SER A CA 1
ATOM 4486 C C . SER A 1 590 ? 0.715 -4.828 7.910 1.00 98.62 590 SER A C 1
ATOM 4488 O O . SER A 1 590 ? 0.001 -4.705 8.899 1.00 98.62 590 SER A O 1
ATOM 4490 N N . ILE A 1 591 ? 0.266 -4.611 6.666 1.00 98.69 591 ILE A N 1
ATOM 4491 C CA . ILE A 1 591 ? -1.089 -4.146 6.337 1.00 98.69 591 ILE A CA 1
ATOM 4492 C C . ILE A 1 591 ? -2.161 -5.096 6.855 1.00 98.69 591 ILE A C 1
ATOM 4494 O O . ILE A 1 591 ? -3.068 -4.687 7.577 1.00 98.69 591 ILE A O 1
ATOM 4498 N N . GLY A 1 592 ? -2.047 -6.382 6.527 1.00 98.25 592 GLY A N 1
ATOM 4499 C CA . GLY A 1 592 ? -3.003 -7.367 7.012 1.00 98.25 592 GLY A CA 1
ATOM 4500 C C . GLY A 1 592 ? -3.036 -7.428 8.541 1.00 98.25 592 GLY A C 1
ATOM 4501 O O . GLY A 1 592 ? -4.109 -7.491 9.135 1.00 98.25 592 GLY A O 1
ATOM 4502 N N . MET A 1 593 ? -1.867 -7.347 9.182 1.00 98.69 593 MET A N 1
ATOM 4503 C CA . MET A 1 593 ? -1.755 -7.350 10.636 1.00 98.69 593 MET A CA 1
ATOM 4504 C C . MET A 1 593 ? -2.355 -6.091 11.253 1.00 98.69 593 MET A C 1
ATOM 4506 O O . MET A 1 593 ? -3.022 -6.201 12.277 1.00 98.69 593 MET A O 1
ATOM 4510 N N . TYR A 1 594 ? -2.183 -4.910 10.656 1.00 98.38 594 TYR A N 1
ATOM 4511 C CA . TYR A 1 594 ? -2.742 -3.695 11.237 1.00 98.38 594 TYR A CA 1
ATOM 4512 C C . TYR A 1 594 ? -4.252 -3.587 11.057 1.00 98.38 594 TYR A C 1
ATOM 4514 O O . TYR A 1 594 ? -4.905 -2.975 11.901 1.00 98.38 594 TYR A O 1
ATOM 4522 N N . PHE A 1 595 ? -4.832 -4.185 10.004 1.00 98.88 595 PHE A N 1
ATOM 4523 C CA . PHE A 1 595 ? -6.287 -4.258 9.867 1.00 98.88 595 PHE A CA 1
ATOM 4524 C C . PHE A 1 595 ? -6.853 -5.126 10.991 1.00 98.88 595 PHE A C 1
ATOM 4526 O O . PHE A 1 595 ? -7.716 -4.658 11.731 1.00 98.88 595 PHE A O 1
ATOM 4533 N N . VAL A 1 596 ? -6.274 -6.314 11.214 1.00 98.88 596 VAL A N 1
ATOM 4534 C CA . VAL A 1 596 ? -6.625 -7.175 12.358 1.00 98.88 596 VAL A CA 1
ATOM 4535 C C . VAL A 1 596 ? -6.430 -6.439 13.683 1.00 98.88 596 VAL A C 1
ATOM 4537 O O . VAL A 1 596 ? -7.331 -6.423 14.516 1.00 98.88 596 VAL A O 1
ATOM 4540 N N . SER A 1 597 ? -5.295 -5.766 13.863 1.00 98.50 597 SER A N 1
ATOM 4541 C CA . SER A 1 597 ? -4.991 -5.000 15.076 1.00 98.50 597 SER A CA 1
ATOM 4542 C C . SER A 1 597 ? -5.945 -3.835 15.319 1.00 98.50 597 SER A C 1
ATOM 4544 O O . SER A 1 597 ? -6.149 -3.455 16.465 1.00 98.50 597 SER A O 1
ATOM 4546 N N . SER A 1 598 ? -6.538 -3.277 14.262 1.00 98.69 598 SER A N 1
ATOM 4547 C CA . SER A 1 598 ? -7.538 -2.205 14.339 1.00 98.69 598 SER A CA 1
ATOM 4548 C C . SER A 1 598 ? -8.970 -2.742 14.475 1.00 98.69 598 SER A C 1
ATOM 4550 O O . SER A 1 598 ? -9.921 -1.967 14.434 1.00 98.69 598 SER A O 1
ATOM 4552 N N . GLY A 1 599 ? -9.141 -4.059 14.634 1.00 98.44 599 GLY A N 1
ATOM 4553 C CA . GLY A 1 599 ? -10.443 -4.699 14.803 1.00 98.44 599 GLY A CA 1
ATOM 4554 C C . GLY A 1 599 ? -11.122 -5.147 13.510 1.00 98.44 599 GLY A C 1
ATOM 4555 O O . GLY A 1 599 ? -12.273 -5.568 13.547 1.00 98.44 599 GLY A O 1
ATOM 4556 N N . ILE A 1 600 ? -10.438 -5.115 12.367 1.00 98.88 600 ILE A N 1
ATOM 4557 C CA . ILE A 1 600 ? -10.992 -5.525 11.073 1.00 98.88 600 ILE A CA 1
ATOM 4558 C C . ILE A 1 600 ? -10.486 -6.928 10.728 1.00 98.88 600 ILE A C 1
ATOM 4560 O O . ILE A 1 600 ? -9.299 -7.147 10.470 1.00 98.88 600 ILE A O 1
ATOM 4564 N N . THR A 1 601 ? -11.395 -7.905 10.702 1.00 98.81 601 THR A N 1
ATOM 4565 C CA . THR A 1 601 ? -11.057 -9.275 10.276 1.00 98.81 601 THR A CA 1
ATOM 4566 C C . THR A 1 601 ? -10.510 -9.244 8.856 1.00 98.81 601 THR A C 1
ATOM 4568 O O . THR A 1 601 ? -11.046 -8.540 8.003 1.00 98.81 601 THR A O 1
ATOM 4571 N N . THR A 1 602 ? -9.418 -9.970 8.606 1.00 98.88 602 THR A N 1
ATOM 4572 C CA . THR A 1 602 ? -8.648 -9.812 7.367 1.00 98.88 602 THR A CA 1
ATOM 4573 C C . THR A 1 602 ? -8.414 -11.134 6.654 1.00 98.88 602 THR A C 1
ATOM 4575 O O . THR A 1 602 ? -7.834 -12.067 7.201 1.00 98.88 602 THR A O 1
ATOM 4578 N N . HIS A 1 603 ? -8.825 -11.199 5.396 1.00 98.75 603 HIS A N 1
ATOM 4579 C CA . HIS A 1 603 ? -8.596 -12.319 4.501 1.00 98.75 603 HIS A CA 1
ATOM 4580 C C . HIS A 1 603 ? -7.231 -12.237 3.794 1.00 98.75 603 HIS A C 1
ATOM 4582 O O . HIS A 1 603 ? -6.849 -11.188 3.274 1.00 98.75 603 HIS A O 1
ATOM 4588 N N . LEU A 1 604 ? -6.524 -13.367 3.719 1.00 98.50 604 LEU A N 1
ATOM 4589 C CA . LEU A 1 604 ? -5.323 -13.574 2.912 1.00 98.50 604 LEU A CA 1
ATOM 4590 C C . LEU A 1 604 ? -5.569 -14.695 1.893 1.00 98.50 604 LEU A C 1
ATOM 4592 O O . LEU A 1 604 ? -5.791 -15.846 2.271 1.00 98.50 604 LEU A O 1
ATOM 4596 N N . GLY A 1 605 ? -5.447 -14.368 0.603 1.00 97.69 605 GLY A N 1
ATOM 4597 C CA . GLY A 1 605 ? -5.644 -15.325 -0.495 1.00 97.69 605 GLY A CA 1
ATOM 4598 C C . GLY A 1 605 ? -4.470 -16.282 -0.724 1.00 97.69 605 GLY A C 1
ATOM 4599 O O . GLY A 1 605 ? -4.561 -17.229 -1.505 1.00 97.69 605 GLY A O 1
ATOM 4600 N N . LEU A 1 606 ? -3.349 -16.046 -0.041 1.00 95.81 606 LEU A N 1
ATOM 4601 C CA . LEU A 1 606 ? -2.187 -16.926 -0.014 1.00 95.81 606 LEU A CA 1
ATOM 4602 C C . LEU A 1 606 ? -1.700 -17.072 1.419 1.00 95.81 606 LEU A C 1
ATOM 4604 O O . LEU A 1 606 ? -1.673 -16.112 2.188 1.00 95.81 606 LEU A O 1
ATOM 4608 N N . THR A 1 607 ? -1.280 -18.283 1.762 1.00 93.38 607 THR A N 1
ATOM 4609 C CA . THR A 1 607 ? -0.842 -18.593 3.117 1.00 93.38 607 THR A CA 1
ATOM 4610 C C . THR A 1 607 ? 0.535 -17.978 3.404 1.00 93.38 607 THR A C 1
ATOM 4612 O O . THR A 1 607 ? 1.484 -18.266 2.667 1.00 93.38 607 THR A O 1
ATOM 4615 N N . PRO A 1 608 ? 0.685 -17.160 4.466 1.00 94.81 608 PRO A N 1
ATOM 4616 C CA . PRO A 1 608 ? 2.001 -16.731 4.931 1.00 94.81 608 PRO A CA 1
ATOM 4617 C C . PRO A 1 608 ? 2.804 -17.927 5.476 1.00 94.81 608 PRO A C 1
ATOM 4619 O O . PRO A 1 608 ? 2.214 -18.963 5.794 1.00 94.81 608 PRO A O 1
ATOM 4622 N N . PRO A 1 609 ? 4.139 -17.818 5.616 1.00 97.00 609 PRO A N 1
ATOM 4623 C CA . PRO A 1 609 ? 4.989 -18.919 6.072 1.00 97.00 609 PRO A CA 1
ATOM 4624 C C . PRO A 1 609 ? 4.853 -19.164 7.584 1.00 97.00 609 PRO A C 1
ATOM 4626 O O . PRO A 1 609 ? 5.777 -18.928 8.356 1.00 97.00 609 PRO A O 1
ATOM 4629 N N . VAL A 1 610 ? 3.672 -19.618 8.014 1.00 97.69 610 VAL A N 1
ATOM 4630 C CA . VAL A 1 610 ? 3.315 -19.829 9.427 1.00 97.69 610 VAL A CA 1
ATOM 4631 C C . VAL A 1 610 ? 2.808 -21.236 9.736 1.00 97.69 610 VAL A C 1
ATOM 4633 O O . VAL A 1 610 ? 2.702 -21.607 10.901 1.00 97.69 610 VAL A O 1
ATOM 4636 N N . LEU A 1 611 ? 2.514 -22.045 8.714 1.00 96.94 611 LEU A N 1
ATOM 4637 C CA . LEU A 1 611 ? 1.851 -23.346 8.879 1.00 96.94 611 LEU A CA 1
ATOM 4638 C C . LEU A 1 611 ? 2.640 -24.364 9.714 1.00 96.94 611 LEU A C 1
ATOM 4640 O O . LEU A 1 611 ? 2.056 -25.315 10.227 1.00 96.94 611 LEU A O 1
ATOM 4644 N N . GLY A 1 612 ? 3.952 -24.186 9.860 1.00 96.94 612 GLY A N 1
ATOM 4645 C CA . GLY A 1 612 ? 4.772 -25.029 10.721 1.00 96.94 612 GLY A CA 1
ATOM 4646 C C . GLY A 1 612 ? 4.554 -24.798 12.220 1.00 96.94 612 GLY A C 1
ATOM 4647 O O . GLY A 1 612 ? 4.852 -25.687 13.013 1.00 96.94 612 GLY A O 1
ATOM 4648 N N . GLY A 1 613 ? 4.035 -23.632 12.613 1.00 96.94 613 GLY A N 1
ATOM 4649 C CA . GLY A 1 613 ? 3.765 -23.263 14.001 1.00 96.94 613 GLY A CA 1
ATOM 4650 C C . GLY A 1 613 ? 2.275 -23.367 14.287 1.00 96.94 613 GLY A C 1
ATOM 4651 O O . GLY A 1 613 ? 1.530 -22.417 14.050 1.00 96.94 613 GLY A O 1
ATOM 4652 N N . ARG A 1 614 ? 1.818 -24.527 14.770 1.00 96.00 614 ARG A N 1
ATOM 4653 C CA . ARG A 1 614 ? 0.386 -24.782 15.009 1.00 96.00 614 ARG A CA 1
ATOM 4654 C C . ARG A 1 614 ? -0.215 -23.795 16.004 1.00 96.00 614 ARG A C 1
ATOM 4656 O O . ARG A 1 614 ? -1.347 -23.357 15.805 1.00 96.00 614 ARG A O 1
ATOM 4663 N N . GLU A 1 615 ? 0.536 -23.430 17.040 1.00 97.31 615 GLU A N 1
ATOM 4664 C CA . GLU A 1 615 ? 0.068 -22.451 18.016 1.00 97.31 615 GLU A CA 1
ATOM 4665 C C . GLU A 1 615 ? 0.007 -21.057 17.390 1.00 97.31 615 GLU A C 1
ATOM 4667 O O . GLU A 1 615 ? -0.966 -20.342 17.596 1.00 97.31 615 GLU A O 1
ATOM 4672 N N . VAL A 1 616 ? 0.970 -20.696 16.537 1.00 98.25 616 VAL A N 1
ATOM 4673 C CA . VAL A 1 616 ? 0.948 -19.410 15.818 1.00 98.25 616 VAL A CA 1
ATOM 4674 C C . VAL A 1 616 ? -0.258 -19.313 14.884 1.00 98.25 616 VAL A C 1
ATOM 4676 O O . VAL A 1 616 ? -0.949 -18.296 14.886 1.00 98.25 616 VAL A O 1
ATOM 4679 N N . VAL A 1 617 ? -0.573 -20.376 14.137 1.00 98.19 617 VAL A N 1
ATOM 4680 C CA . VAL A 1 617 ? -1.786 -20.430 13.302 1.00 98.19 617 VAL A CA 1
ATOM 4681 C C . VAL A 1 617 ? -3.038 -20.230 14.157 1.00 98.19 617 VAL A C 1
ATOM 4683 O O . VAL A 1 617 ? -3.894 -19.418 13.802 1.00 98.19 617 VAL A O 1
ATOM 4686 N N . LYS A 1 618 ? -3.137 -20.919 15.301 1.00 98.31 618 LYS A N 1
ATOM 4687 C CA . LYS A 1 618 ? -4.260 -20.767 16.236 1.00 98.31 618 LYS A CA 1
ATOM 4688 C C . LYS A 1 618 ? -4.350 -19.347 16.796 1.00 98.31 618 LYS A C 1
ATOM 4690 O O . LYS A 1 618 ? -5.449 -18.809 16.915 1.00 98.31 618 LYS A O 1
ATOM 4695 N N . ILE A 1 619 ? -3.219 -18.721 17.118 1.00 98.50 619 ILE A N 1
ATOM 4696 C CA . ILE A 1 619 ? -3.194 -17.333 17.577 1.00 98.50 619 ILE A CA 1
ATOM 4697 C C . ILE A 1 619 ? -3.774 -16.423 16.491 1.00 98.50 619 ILE A C 1
ATOM 4699 O O . ILE A 1 619 ? -4.782 -15.761 16.732 1.00 98.50 619 ILE A O 1
ATOM 4703 N N . LEU A 1 620 ? -3.195 -16.457 15.288 1.00 98.50 620 LEU A N 1
ATOM 4704 C CA . LEU A 1 620 ? -3.538 -15.563 14.180 1.00 98.50 620 LEU A CA 1
ATOM 4705 C C . LEU A 1 620 ? -4.987 -15.715 13.688 1.00 98.50 620 LEU A C 1
ATOM 4707 O O . LEU A 1 620 ? -5.603 -14.729 13.290 1.00 98.50 620 LEU A O 1
ATOM 4711 N N . THR A 1 621 ? -5.532 -16.934 13.704 1.00 98.25 621 THR A N 1
ATOM 4712 C CA . THR A 1 621 ? -6.854 -17.242 13.120 1.00 98.25 621 THR A CA 1
ATOM 4713 C C . THR A 1 621 ? -7.978 -17.387 14.145 1.00 98.25 621 THR A C 1
ATOM 4715 O O . THR A 1 621 ? -9.139 -17.460 13.757 1.00 98.25 621 THR A O 1
ATOM 4718 N N . GLN A 1 622 ? -7.665 -17.453 15.445 1.00 97.56 622 GLN A N 1
ATOM 4719 C CA . GLN A 1 622 ? -8.669 -17.667 16.496 1.00 97.56 622 GLN A CA 1
ATOM 4720 C C . GLN A 1 622 ? -8.436 -16.757 17.700 1.00 97.56 622 GLN A C 1
ATOM 4722 O O . GLN A 1 622 ? -9.287 -15.928 17.999 1.00 97.56 622 GLN A O 1
ATOM 4727 N N . LYS A 1 623 ? -7.286 -16.854 18.384 1.00 97.81 623 LYS A N 1
ATOM 4728 C CA . LYS A 1 623 ? -7.100 -16.149 19.670 1.00 97.81 623 LYS A CA 1
ATOM 4729 C C . LYS A 1 623 ? -7.078 -14.627 19.538 1.00 97.81 623 LYS A C 1
ATOM 4731 O O . LYS A 1 623 ? -7.490 -13.941 20.466 1.00 97.81 623 LYS A O 1
ATOM 4736 N N . LEU A 1 624 ? -6.652 -14.082 18.396 1.00 97.88 624 LEU A N 1
ATOM 4737 C CA . LEU A 1 624 ? -6.739 -12.637 18.156 1.00 97.88 624 LEU A CA 1
ATOM 4738 C C . LEU A 1 624 ? -8.183 -12.110 18.232 1.00 97.88 624 LEU A C 1
ATOM 4740 O O . LEU A 1 624 ? -8.382 -10.965 18.639 1.00 97.88 624 LEU A O 1
ATOM 4744 N N . GLN A 1 625 ? -9.190 -12.954 17.970 1.00 97.06 625 GLN A N 1
ATOM 4745 C CA . GLN A 1 625 ? -10.600 -12.598 18.134 1.00 97.06 625 GLN A CA 1
ATOM 4746 C C . GLN A 1 625 ? -10.942 -12.223 19.585 1.00 97.06 625 GLN A C 1
ATOM 4748 O O . GLN A 1 625 ? -11.817 -11.397 19.816 1.00 97.06 625 GLN A O 1
ATOM 4753 N N . GLU A 1 626 ? -10.248 -12.791 20.568 1.00 95.62 626 GLU A N 1
ATOM 4754 C CA . GLU A 1 626 ? -10.452 -12.486 21.989 1.00 95.62 626 GLU A CA 1
ATOM 4755 C C . GLU A 1 626 ? -9.688 -11.223 22.425 1.00 95.62 626 GLU A C 1
ATOM 4757 O O . GLU A 1 626 ? -10.065 -10.575 23.398 1.00 95.62 626 GLU A O 1
ATOM 4762 N N . ILE A 1 627 ? -8.627 -10.861 21.695 1.00 96.12 627 ILE A N 1
ATOM 4763 C CA . ILE A 1 627 ? -7.671 -9.807 22.069 1.00 96.12 627 ILE A CA 1
ATOM 4764 C C . ILE A 1 627 ? -8.022 -8.478 21.396 1.00 96.12 627 ILE A C 1
ATOM 4766 O O . ILE A 1 627 ? -8.129 -7.464 22.078 1.00 96.12 627 ILE A O 1
ATOM 4770 N N . VAL A 1 628 ? -8.202 -8.492 20.072 1.00 97.06 628 VAL A N 1
ATOM 4771 C CA . VAL A 1 628 ? -8.488 -7.310 19.235 1.00 97.06 628 VAL A CA 1
ATOM 4772 C C . VAL A 1 628 ? -9.824 -7.416 18.495 1.00 97.06 628 VAL A C 1
ATOM 4774 O O . VAL A 1 628 ? -10.116 -6.601 17.626 1.00 97.06 628 VAL A O 1
ATOM 4777 N N . ARG A 1 629 ? -10.652 -8.424 18.816 1.00 97.50 629 ARG A N 1
ATOM 4778 C CA . ARG A 1 629 ? -11.981 -8.654 18.205 1.00 97.50 629 ARG A CA 1
ATOM 4779 C C . ARG A 1 629 ? -11.963 -8.902 16.692 1.00 97.50 629 ARG A C 1
ATOM 4781 O O . ARG A 1 629 ? -13.010 -8.835 16.045 1.00 97.50 629 ARG A O 1
ATOM 4788 N N . ALA A 1 630 ? -10.804 -9.279 16.162 1.00 98.44 630 ALA A N 1
ATOM 4789 C CA . ALA A 1 630 ? -10.591 -9.648 14.772 1.00 98.44 630 ALA A CA 1
ATOM 4790 C C . ALA A 1 630 ? -9.515 -10.728 14.641 1.00 98.44 630 ALA A C 1
ATOM 4792 O O . ALA A 1 630 ? -8.687 -10.922 15.528 1.00 98.44 630 ALA A O 1
ATOM 4793 N N . SER A 1 631 ? -9.514 -11.430 13.512 1.00 98.50 631 SER A N 1
ATOM 4794 C CA . SER A 1 631 ? -8.546 -12.488 13.207 1.00 98.50 631 SER A CA 1
ATOM 4795 C C . SER A 1 631 ? -8.276 -12.581 11.704 1.00 98.50 631 SER A C 1
ATOM 4797 O O . SER A 1 631 ? -8.904 -11.889 10.896 1.00 98.50 631 SER A O 1
ATOM 4799 N N . PHE A 1 632 ? -7.317 -13.422 11.317 1.00 98.69 632 PHE A N 1
ATOM 4800 C CA . PHE A 1 632 ? -7.071 -13.734 9.915 1.00 98.69 632 PHE A CA 1
ATOM 4801 C C . PHE A 1 632 ? -7.988 -14.842 9.392 1.00 98.69 632 PHE A C 1
ATOM 4803 O O . PHE A 1 632 ? -8.167 -15.876 10.034 1.00 98.69 632 PHE A O 1
ATOM 4810 N N . ILE A 1 633 ? -8.463 -14.666 8.160 1.00 98.12 633 ILE A N 1
ATOM 4811 C CA . ILE A 1 633 ? -9.053 -15.713 7.322 1.00 98.12 633 ILE A CA 1
ATOM 4812 C C . ILE A 1 633 ? -8.003 -16.092 6.273 1.00 98.12 633 ILE A C 1
ATOM 4814 O O . ILE A 1 633 ? -7.507 -15.223 5.562 1.00 98.12 633 ILE A O 1
ATOM 4818 N N . ILE A 1 634 ? -7.655 -17.372 6.147 1.00 96.94 634 ILE A N 1
ATOM 4819 C CA . ILE A 1 634 ? -6.713 -17.848 5.120 1.00 96.94 634 ILE A CA 1
ATOM 4820 C C . ILE A 1 634 ? -7.474 -18.785 4.186 1.00 96.94 634 ILE A C 1
ATOM 4822 O O . ILE A 1 634 ? -7.831 -19.889 4.590 1.00 96.94 634 ILE A O 1
ATOM 4826 N N . GLU A 1 635 ? -7.729 -18.348 2.954 1.00 97.62 635 GLU A N 1
ATOM 4827 C CA . GLU A 1 635 ? -8.509 -19.110 1.974 1.00 97.62 635 GLU A CA 1
ATOM 4828 C C . GLU A 1 635 ? -8.063 -18.759 0.549 1.00 97.62 635 GLU A C 1
ATOM 4830 O O . GLU A 1 635 ? -8.123 -17.611 0.132 1.00 97.62 635 GLU A O 1
ATOM 4835 N N . SER A 1 636 ? -7.597 -19.743 -0.217 1.00 95.94 636 SER A N 1
ATOM 4836 C CA . SER A 1 636 ? -7.071 -19.514 -1.569 1.00 95.94 636 SER A CA 1
ATOM 4837 C C . SER A 1 636 ? -8.131 -19.620 -2.668 1.00 95.94 636 SER A C 1
ATOM 4839 O O . SER A 1 636 ? -7.905 -19.142 -3.780 1.00 95.94 636 SER A O 1
ATOM 4841 N N . ASP A 1 637 ? -9.297 -20.201 -2.377 1.00 97.50 637 ASP A N 1
ATOM 4842 C CA . ASP A 1 637 ? -10.456 -20.206 -3.269 1.00 97.50 637 ASP A CA 1
ATOM 4843 C C . ASP A 1 637 ? -11.300 -18.948 -3.038 1.00 97.50 637 ASP A C 1
ATOM 4845 O O . ASP A 1 637 ? -12.009 -18.813 -2.040 1.00 97.50 637 ASP A O 1
ATOM 4849 N N . MET A 1 638 ? -11.281 -18.029 -4.004 1.00 98.06 638 MET A N 1
ATOM 4850 C CA . MET A 1 638 ? -11.951 -16.734 -3.868 1.00 98.06 638 MET A CA 1
ATOM 4851 C C . MET A 1 638 ? -13.473 -16.828 -3.692 1.00 98.06 638 MET A C 1
ATOM 4853 O O . MET A 1 638 ? -14.071 -15.922 -3.116 1.00 98.06 638 MET A O 1
ATOM 4857 N N . ARG A 1 639 ? -14.126 -17.920 -4.116 1.00 97.44 639 ARG A N 1
ATOM 4858 C CA . ARG A 1 639 ? -15.565 -18.114 -3.866 1.00 97.44 639 ARG A CA 1
ATOM 4859 C C . ARG A 1 639 ? -15.827 -18.556 -2.431 1.00 97.44 639 ARG A C 1
ATOM 4861 O O . ARG A 1 639 ? -16.834 -18.156 -1.847 1.00 97.44 639 ARG A O 1
ATOM 4868 N N . LYS A 1 640 ? -14.946 -19.383 -1.856 1.00 98.50 640 LYS A N 1
ATOM 4869 C CA . LYS A 1 640 ? -14.988 -19.724 -0.424 1.00 98.50 640 LYS A CA 1
ATOM 4870 C C . LYS A 1 640 ? -14.645 -18.509 0.430 1.00 98.50 640 LYS A C 1
ATOM 4872 O O . LYS A 1 640 ? -15.374 -18.238 1.379 1.00 98.50 640 LYS A O 1
ATOM 4877 N N . ALA A 1 641 ? -13.627 -17.743 0.039 1.00 98.62 641 ALA A N 1
ATOM 4878 C CA . ALA A 1 641 ? -13.255 -16.503 0.706 1.00 98.62 641 ALA A CA 1
ATOM 4879 C C . ALA A 1 641 ? -14.429 -15.517 0.720 1.00 98.62 641 ALA A C 1
ATOM 4881 O O . ALA A 1 641 ? -14.793 -15.026 1.782 1.00 98.62 641 ALA A O 1
ATOM 4882 N N . ALA A 1 642 ? -15.098 -15.306 -0.421 1.00 98.81 642 ALA A N 1
ATOM 4883 C CA . ALA A 1 642 ? -16.276 -14.443 -0.496 1.00 98.81 642 ALA A CA 1
ATOM 4884 C C . ALA A 1 642 ? -17.386 -14.869 0.475 1.00 98.81 642 ALA A C 1
ATOM 4886 O O . ALA A 1 642 ? -17.976 -14.013 1.131 1.00 98.81 642 ALA A O 1
ATOM 4887 N N . ARG A 1 643 ? -17.655 -16.178 0.605 1.00 98.62 643 ARG A N 1
ATOM 4888 C CA . ARG A 1 643 ? -18.617 -16.695 1.593 1.00 98.62 643 ARG A CA 1
ATOM 4889 C C . ARG A 1 643 ? -18.167 -16.401 3.021 1.00 98.62 643 ARG A C 1
ATOM 4891 O O . ARG A 1 643 ? -18.916 -15.773 3.748 1.00 98.62 643 ARG A O 1
ATOM 4898 N N . ALA A 1 644 ? -16.932 -16.742 3.385 1.00 98.62 644 ALA A N 1
ATOM 4899 C CA . ALA A 1 644 ? -16.414 -16.504 4.733 1.00 98.62 644 ALA A CA 1
ATOM 4900 C C . ALA A 1 644 ? -16.423 -15.013 5.130 1.00 98.62 644 ALA A C 1
ATOM 4902 O O . ALA A 1 644 ? -16.753 -14.674 6.267 1.00 98.62 644 ALA A O 1
ATOM 4903 N N . ILE A 1 645 ? -16.089 -14.123 4.188 1.00 98.81 645 ILE A N 1
ATOM 4904 C CA . ILE A 1 645 ? -16.157 -12.664 4.364 1.00 98.81 645 ILE A CA 1
ATOM 4905 C C . ILE A 1 645 ? -17.606 -12.222 4.586 1.00 98.81 645 ILE A C 1
ATOM 4907 O O . ILE A 1 645 ? -17.890 -11.471 5.514 1.00 98.81 645 ILE A O 1
ATOM 4911 N N . THR A 1 646 ? -18.524 -12.721 3.761 1.00 98.69 646 THR A N 1
ATOM 4912 C CA . THR A 1 646 ? -19.950 -12.392 3.852 1.00 98.69 646 THR A CA 1
ATOM 4913 C C . THR A 1 646 ? -20.552 -12.872 5.171 1.00 98.69 646 THR A C 1
ATOM 4915 O O . THR A 1 646 ? -21.193 -12.088 5.861 1.00 98.69 646 THR A O 1
ATOM 4918 N N . ASP A 1 647 ? -20.257 -14.108 5.576 1.00 98.50 647 ASP A N 1
ATOM 4919 C CA . ASP A 1 647 ? -20.710 -14.674 6.846 1.00 98.50 647 ASP A CA 1
ATOM 4920 C C . ASP A 1 647 ? -20.156 -13.876 8.038 1.00 98.50 647 ASP A C 1
ATOM 4922 O O . ASP A 1 647 ? -20.812 -13.754 9.070 1.00 98.50 647 ASP A O 1
ATOM 4926 N N . HIS A 1 648 ? -18.934 -13.334 7.936 1.00 98.50 648 HIS A N 1
ATOM 4927 C CA . HIS A 1 648 ? -18.394 -12.431 8.955 1.00 98.50 648 HIS A CA 1
ATOM 4928 C C . HIS A 1 648 ? -19.168 -11.113 9.011 1.00 98.50 648 HIS A C 1
ATOM 4930 O O . HIS A 1 648 ? -19.562 -10.692 10.097 1.00 98.50 648 HIS A O 1
ATOM 4936 N N . ILE A 1 649 ? -19.407 -10.492 7.855 1.00 98.75 649 ILE A N 1
ATOM 4937 C CA . ILE A 1 649 ? -20.195 -9.262 7.736 1.00 98.75 649 ILE A CA 1
ATOM 4938 C C . ILE A 1 649 ? -21.587 -9.459 8.347 1.00 98.75 649 ILE A C 1
ATOM 4940 O O . ILE A 1 649 ? -22.002 -8.648 9.167 1.00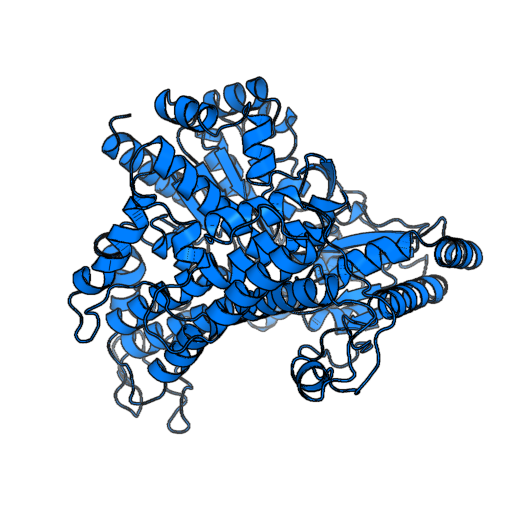 98.75 649 ILE A O 1
ATOM 4944 N N . ASP A 1 650 ? -22.268 -10.564 8.043 1.00 98.56 650 ASP A N 1
ATOM 4945 C CA . ASP A 1 650 ? -23.586 -10.880 8.607 1.00 98.56 650 ASP A CA 1
ATOM 4946 C C . ASP A 1 650 ? -23.580 -11.021 10.120 1.00 98.56 650 ASP A C 1
ATOM 4948 O O . ASP A 1 650 ? -24.480 -10.527 10.795 1.00 98.56 650 ASP A O 1
ATOM 4952 N N . ARG A 1 651 ? -22.558 -11.677 10.678 1.00 98.31 651 ARG A N 1
ATOM 4953 C CA . ARG A 1 651 ? -22.424 -11.754 12.135 1.00 98.31 651 ARG A CA 1
ATOM 4954 C C . ARG A 1 651 ? -22.288 -10.364 12.745 1.00 98.31 651 ARG A C 1
ATOM 4956 O O . ARG A 1 651 ? -22.944 -10.099 13.743 1.00 98.31 651 ARG A O 1
ATOM 4963 N N . LYS A 1 652 ? -21.501 -9.473 12.134 1.00 98.44 652 LYS A N 1
ATOM 4964 C CA . LYS A 1 652 ? -21.345 -8.088 12.604 1.00 98.44 652 LYS A CA 1
ATOM 4965 C C . LYS A 1 652 ? -22.627 -7.276 12.505 1.00 98.44 652 LYS A C 1
ATOM 4967 O O . LYS A 1 652 ? -22.956 -6.569 13.449 1.00 98.44 652 LYS A O 1
ATOM 4972 N N . ARG A 1 653 ? -23.391 -7.437 11.425 1.00 98.50 653 ARG A N 1
ATOM 4973 C CA . ARG A 1 653 ? -24.735 -6.855 11.311 1.00 98.50 653 ARG A CA 1
ATOM 4974 C C . ARG A 1 653 ? -25.658 -7.319 12.442 1.00 98.50 653 ARG A C 1
ATOM 4976 O O . ARG A 1 653 ? -26.193 -6.488 13.167 1.00 98.50 653 ARG A O 1
ATOM 4983 N N . ASN A 1 654 ? -25.733 -8.632 12.672 1.00 98.06 654 ASN A N 1
ATOM 4984 C CA . ASN A 1 654 ? -26.546 -9.209 13.745 1.00 98.06 654 ASN A CA 1
ATOM 4985 C C . ASN A 1 654 ? -26.098 -8.731 15.140 1.00 98.06 654 ASN A C 1
ATOM 4987 O O . ASN A 1 654 ? -26.940 -8.452 15.989 1.00 98.06 654 ASN A O 1
ATOM 4991 N N . GLU A 1 655 ? -24.786 -8.613 15.383 1.00 96.88 655 GLU A N 1
ATOM 4992 C CA . GLU A 1 655 ? -24.216 -8.060 16.625 1.00 96.88 655 GLU A CA 1
ATOM 4993 C C . GLU A 1 655 ? -24.597 -6.581 16.839 1.00 96.88 655 GLU A C 1
ATOM 4995 O O . GLU A 1 655 ? -24.724 -6.149 17.984 1.00 96.88 655 GLU A O 1
ATOM 5000 N N . LEU A 1 656 ? -24.805 -5.820 15.758 1.00 96.56 656 LEU A N 1
ATOM 5001 C CA . LEU A 1 656 ? -25.295 -4.435 15.779 1.00 96.56 656 LEU A CA 1
ATOM 5002 C C . LEU A 1 656 ? -26.832 -4.323 15.822 1.00 96.56 656 LEU A C 1
ATOM 5004 O O . LEU A 1 656 ? -27.347 -3.224 16.015 1.00 96.56 656 LEU A O 1
ATOM 5008 N N . GLY A 1 657 ? -27.561 -5.430 15.654 1.00 96.50 657 GLY A N 1
ATOM 5009 C CA . GLY A 1 657 ? -29.026 -5.451 15.626 1.00 96.50 657 GLY A CA 1
ATOM 5010 C C . GLY A 1 657 ? -29.657 -4.983 14.308 1.00 96.50 657 GLY A C 1
ATOM 5011 O O . GLY A 1 657 ? -30.788 -4.498 14.340 1.00 96.50 657 GLY A O 1
ATOM 5012 N N . ILE A 1 658 ? -28.946 -5.114 13.177 1.00 95.38 658 ILE A N 1
ATOM 5013 C CA . ILE A 1 658 ? -29.388 -4.709 11.821 1.00 95.38 658 ILE A CA 1
ATOM 5014 C C . ILE A 1 658 ? -29.331 -5.838 10.788 1.00 95.38 658 ILE A C 1
ATOM 5016 O O . ILE A 1 658 ? -28.680 -6.871 11.055 1.00 95.38 658 ILE A O 1
#

Solvent-accessible surface area (backbone atoms only — not comparable to full-atom values): 32365 Å² total; per-residue (Å²): 124,74,90,65,93,64,64,43,69,48,66,47,59,50,51,33,51,53,48,27,60,77,70,70,51,84,47,73,62,41,55,50,55,73,48,57,87,62,62,64,46,58,59,22,18,24,54,43,72,74,50,87,87,42,78,28,59,39,40,87,84,78,49,81,44,62,40,33,91,90,62,46,38,37,32,33,40,13,25,35,52,50,28,48,35,26,29,55,13,23,48,60,34,31,54,51,12,48,55,38,36,51,46,50,45,47,30,50,56,71,78,72,77,74,85,45,76,66,60,55,61,78,66,65,56,98,76,79,75,87,72,82,61,54,72,46,46,80,59,22,66,66,57,46,52,52,52,27,52,51,68,70,45,86,60,84,97,54,54,70,49,59,49,43,46,53,49,28,49,53,55,55,42,33,36,69,44,84,61,84,55,58,31,60,60,31,69,45,56,51,36,66,56,40,48,60,44,36,49,45,21,26,49,65,65,72,48,93,94,30,86,71,22,37,65,30,32,15,38,55,50,39,35,51,48,43,57,50,37,48,34,81,93,61,59,65,51,42,64,61,38,47,49,49,32,33,16,28,14,41,19,18,45,39,33,16,16,34,49,25,42,57,45,42,21,19,47,69,31,65,31,46,81,40,64,35,41,19,24,49,32,70,62,47,94,57,29,33,21,36,35,37,34,22,52,66,49,82,59,48,55,33,37,56,55,38,54,69,33,65,73,54,32,55,50,16,42,76,58,70,22,84,26,66,41,68,28,16,22,40,25,22,9,32,48,43,25,29,58,70,34,38,28,28,35,36,30,64,83,36,57,54,42,52,50,66,17,36,54,38,22,22,41,38,32,44,51,68,89,73,60,75,63,42,46,64,54,23,71,78,52,64,32,40,42,32,28,21,37,93,89,35,84,57,92,88,41,46,79,53,74,66,47,76,81,46,36,58,63,53,20,41,51,54,53,46,54,24,38,69,36,42,70,58,50,50,70,94,54,49,57,68,43,85,50,55,24,52,25,52,36,12,42,32,62,67,40,45,22,55,70,49,78,70,37,64,58,63,61,51,50,32,36,60,75,54,34,21,57,28,40,35,41,39,34,31,44,56,33,86,92,47,41,36,57,41,46,49,53,53,26,50,36,54,34,22,43,59,12,27,43,34,40,24,11,25,28,33,37,47,47,35,21,51,70,31,40,18,24,49,73,44,34,78,39,92,43,30,14,72,37,35,30,52,52,22,60,73,64,71,39,33,57,30,42,36,39,35,18,67,44,25,50,30,45,56,51,46,48,42,21,51,52,16,56,78,69,71,42,32,40,44,51,48,29,46,36,34,34,22,38,29,46,65,52,39,44,40,48,13,52,46,40,20,39,17,52,58,11,24,32,21,35,28,27,53,82,67,46,35,76,50,6,64,64,45,46,44,37,49,50,48,52,30,39,76,35,40,52,12,24,44,44,77,40,71,50,41,71,59,37,36,48,57,52,49,56,49,23,52,51,24,29,53,75,70,74,80

Radius of gyration: 24.24 Å; Cα contacts (8 Å, |Δi|>4): 1474; chains: 1; bounding box: 58×71×67 Å

Secondary structure (DSSP, 8-state):
----S-SBS-HHHHHHHHHHHHTT---HHHHHHHTPSPPHHHHTT-EE-SSTT--EE--TTS-S--S-TT---HHHHHHHHHHHHHHHHHHHHHHHHHHHHHHHHHHT--SS---SHHHHHTT--TT-PPPSS-S---S-HHHHHHHHHHTT---TT--HHHHHHHHHHHHHHHHH--SSPPPHHHHHHS-HHHHHHHHHHHHHTT-TT--S-S--S-HHHHHHHHHHHTSTTS---HHHHHHHHHHHHHHIIIIIHHHHHHHHHHHH-----EEEEESGGGS-TTSEEEEEEES-HHHHHHHHHHHT-HHHHHHHHHTT-SSEEEEEEHHHHHHHHHHH---EEE-GGGHHHHHHTS-EEEEEE-SSS--THHHHHHTTSSPEEEE--TT---TTSEE----GGGHHHHHHHHHHHHHHHGGG--GGG-------EEEEE---HHHHHHHTTSSSHHHHHHHHTTSS-EEEEE-----TTS-BTHHHHHHHHHHHTTTEEEEEEHHHHHHHHHTTTTSGGGGGSTTS-HHHHHHHHHTT--SEEEEESSTTHHHHHHHHHHHHHHTTS-GGGSSEEEEESS--SHHHHHHHHHHHHTT-EEEESS--TTTT-HHHHHIIIIIHHHHTS--EEE-SSHHHHHHHHHHHHHHHHHHHT-

Nearest PDB structures (foldseek):
  6t7j-assembly1_B  TM=9.860E-01  e=2.497E-74  Thermococcus sp. AM4
  6vx0-assembly1_A  TM=9.823E-01  e=4.356E-70  Nitratidesulfovibrio vulgaris str. Hildenborough
  6ond-assembly1_A  TM=9.819E-01  e=4.791E-70  Nitratidesulfovibrio vulgaris
  6vx1-assembly1_B  TM=9.813E-01  e=7.242E-69  Nitratidesulfovibrio vulgaris str. Hildenborough
  6yu9-assembly2_D  TM=9.588E-01  e=2.793E-69  Clostridium autoethanogenum DSM 10061

Foldseek 3Di:
DDPDPFQAPFPLLVVLVVLCVVVVNDAPLNVVVVCPPPDPQQLQLQFDDQDPQDRDGDDLVPDPPQARPLRAGLLLSLLLVLLLLLLVLLVVLQVLLLVLLVLLLLQLDDQDDPPDPVVQPVDPDVPSDRQNHFPWHFPDLVLLVVLCVLLVHDDPPDDSSVSSVVSSVLLVCQADPPDQDARSLCSSQFFPQLVVQQQCLQVLLVDPPSPGGLGARHQNVLSVVSSVCSHRPHPRDSSVSLSSSLNNLQCRLSHSLSSSQSSLCRTQNQFAKDKAKEALLLFDLQALEEEEEEAHLLQVVLLVVLQPDPVLQVLLVVLRHNGHAYAYEWFNNQSCCRRPVRYHHAYLSCLLSSVQLLRHLEYEYEDDSDDLSSLVSNVSHLYAYEYAYPVDDHVNHHYQHDDSSCSNVSSNVRSNSSSVSNNRRDSVSHDGDNQMFMATANDFLVNCCVLVVNACVLVVVLCLVVLALAEEEEEAHAASVDNGLPLLVLLQLLQQQNRYAYEYATNSVSSCRSVVQRALCVLVDNSHHPSLSVSCVVSVTGSYYYQGHLSSSSSVVSNLSRSCVVLVHQSLLGLYAYEHQHHDHSSVSSVQSNCLSSNHAYEYLADHSNNSNPVSQCCQAPVSCSSSVYHYDYHNPSNVVSVVSSVSSVVSCVSSVD

Sequence (658 aa):
MSGREKISMDKATEEMFRRARELRIETVWDRLEKQQPQCGYGLLGLCCQNCMMGPCRINPFGGEPKKGVCGATADTIVARNFLRMVAAGAAAHSDHGRHVALTLLLAVKENGGTDSPEGRKMFLGADGLVVQSSPYQIRDTKKLKAIAQRLGIPTEGKSEAEIARAVAKIALEDFGKQDSNPLRFLRAYLNTKTLEHLEKAGLLAKVPGWEAGVLPRGIDREITEALHRTHVGTDHDPMSLILHSIRTSLADAWGGSLIATELQDVLFGTPEITRTEANLGTLREEYVNIIVHGHEPVLSEKIVEAAGDPELIELAEKYGAKGINIVGMCCTGLEVLMRRGIPIAGNFLQQEAAIITGAVEAMVVDVQCIMPGTVDVARCFHTLVIDTSPIATFPGAIHVKFNPEKADEIARKIVRMAVENFRNRSAHRVRIPKVKQAGIVGFSVETLIERFGGSLEPLKEAIVEGKLRGITAMVGCNNPKVAHDMNHITLANELMKRDILLLGTGCWATAAIKHGIFLPEYADTDNVGPGLRKFVKEWNIPPALLMGSCVDSTRILVTASRLAEDFDVPIASLPIVASAPEPMAEKSLSIGMYFVSSGITTHLGLTPPVLGGREVVKILTQKLQEIVRASFIIESDMRKAARAITDHIDRKRNELGI

pLDDT: mean 94.59, std 11.04, range [37.06, 98.94]

Mean predicted aligned error: 4.48 Å